Protein AF-A0A915V2F9-F1 (afdb_monomer_lite)

Secondary structure (DSSP, 8-state):
---SSBHHHHHHHHHHHHHHHHHS--HHHHHHHHHHHHHHHH--EEETTEEEEEE--SBTTBTT-EESTT--HHHHHHHHHHHHT-HHHHHHHHHHIIIIIHHHHHH---SEESSSEE-S-EEHHHHHHHHHHHHHHHHHH--HHHHHHHHHHHGGGGT-STT---SEETTTTEE--EE-TTS-EE----HHHHHHHHHHHHHHTT-HHHHGGGG-EES----S-EEEEGGG-EEEES-PEEEE-SB-SS-BPGGGEEEEE-TT-EEEEEEEESSSEEEEEEEEEEEPPPPPP---EEEEEP-S---SS---SHHHHHSPPEEE-SGGGEEE-GGG---TTTEEEEEEEEE-SSEEEEEEEEEE--TTTTS-B-TTSTTPEEEEEETT-SSS--SEEEEEEEETTEEEEEETTTTEEPTT-EEEEEEETTEEEEEEEEEGGGGT--S--TT-EEEEEEEE--SSS-EEESSSS-TTSGGGSEEEEE-SSTT-S-----PPPPSS--TTSSEEEEEETTTEEEEEE-TT-SSS-EEEEEES-SS-EEE-SEEEEEEEEE--S-TT--EEEEEEEEEESEEEEEEE-GGG-EEEEEEETTTTEEEEE-

Sequence (606 aa):
MATRGAADRTSIAVLALAEYQQAEPNEATAMLLTTLADGIAAFQLGGPGDYPFAMHPDTINAPGFWHAWGSHQSQALALAGRVMQRQDWIDSAAREARTFFAWQLAAGLIKEIGVMPIREGQIAYGVNTLVQAFINLYHATSDPAYARMGGLAASWFFGNNFAQTPMYDPQTGRGYDGIDAALRVNLNAGAESTIEALMALQAVTPIPEAARYLNYKATSHTTGWQIIEAESGQEIAGKPIYGRRGWTGEANLSNGRYYELRNGDAIEITFDAPADGEYWLYASHMRRAPLKPEMYIEATPAQGVIVDAQFGEPAWSSAPRVSANRPDQILCGVQFWRGPDKDSFDVRAMWDADKLYLAIEVRDSLPGLEGSVGPSGEDAVWIYLDGRGDGNRLSAKFTLGHTDKGAIAWDWRTGFWLPKAEVAWRSIEGGYAYEAAIPWASLGVREVKSGQRMGIEVGRGVGGNSFMDLSGRDPDSASNLVPLILADYPGQVKSPRAKPLPAATTPNAVAFSVVINNTSVFTVLQAVSPDRDYLWLDRVNSEPLKLKKGQNTLRVSYAGSDPDRAALVDAFLLSPVVVTREFMGPNNERLTLRYDMRAGDLAWDE

pLDDT: mean 90.88, std 10.6, range [26.58, 98.88]

Structure (mmCIF, N/CA/C/O backbone):
data_AF-A0A915V2F9-F1
#
_entry.id   AF-A0A915V2F9-F1
#
loop_
_atom_site.group_PDB
_atom_site.id
_atom_site.type_symbol
_atom_site.label_atom_id
_atom_site.label_alt_id
_atom_site.label_comp_id
_atom_site.label_asym_id
_atom_site.label_entity_id
_atom_site.label_seq_id
_atom_site.pdbx_PDB_ins_code
_atom_site.Cartn_x
_atom_site.Cartn_y
_atom_site.Cartn_z
_atom_site.occupancy
_atom_site.B_iso_or_equiv
_atom_site.auth_seq_id
_atom_site.auth_comp_id
_atom_site.auth_asym_id
_atom_site.auth_atom_id
_atom_site.pdbx_PDB_model_num
ATOM 1 N N . MET A 1 1 ? 22.834 -3.902 2.652 1.00 26.58 1 MET A N 1
ATOM 2 C CA . MET A 1 1 ? 21.487 -4.483 2.467 1.00 26.58 1 MET A CA 1
ATOM 3 C C . MET A 1 1 ? 20.496 -3.333 2.473 1.00 26.58 1 MET A C 1
ATOM 5 O O . MET A 1 1 ? 20.057 -2.939 3.540 1.00 26.58 1 MET A O 1
ATOM 9 N N . ALA A 1 2 ? 20.204 -2.743 1.313 1.00 28.95 2 ALA A N 1
ATOM 10 C CA . ALA A 1 2 ? 19.032 -1.883 1.201 1.00 28.95 2 ALA A CA 1
ATOM 11 C C . ALA A 1 2 ? 17.813 -2.807 1.298 1.00 28.95 2 ALA A C 1
ATOM 13 O O . ALA A 1 2 ? 17.692 -3.768 0.531 1.00 28.95 2 ALA A O 1
ATOM 14 N N . THR A 1 3 ? 16.989 -2.600 2.319 1.00 37.91 3 THR A N 1
ATOM 15 C CA . THR A 1 3 ? 15.667 -3.213 2.443 1.00 37.91 3 THR A CA 1
ATOM 16 C C . THR A 1 3 ? 14.944 -2.973 1.118 1.00 37.91 3 THR A C 1
ATOM 18 O O . THR A 1 3 ? 14.935 -1.856 0.611 1.00 37.91 3 THR A O 1
ATOM 21 N N . ARG A 1 4 ? 14.442 -4.033 0.474 1.00 52.19 4 ARG A N 1
ATOM 22 C CA . ARG A 1 4 ? 13.814 -3.983 -0.860 1.00 52.19 4 ARG A CA 1
ATOM 23 C C . ARG A 1 4 ? 12.474 -3.235 -0.797 1.00 52.19 4 ARG A C 1
ATOM 25 O O . ARG A 1 4 ? 11.431 -3.866 -0.905 1.00 52.19 4 ARG A O 1
ATOM 32 N N . GLY A 1 5 ? 12.510 -1.931 -0.527 1.00 64.69 5 GLY A N 1
ATOM 33 C CA . GLY A 1 5 ? 11.326 -1.105 -0.334 1.00 64.69 5 GLY A CA 1
ATOM 34 C C . GLY A 1 5 ? 10.394 -1.625 0.758 1.00 64.69 5 GLY A C 1
ATOM 35 O O . GLY A 1 5 ? 9.189 -1.620 0.553 1.00 64.69 5 GLY A O 1
ATOM 36 N N . ALA A 1 6 ? 10.952 -2.145 1.854 1.00 84.81 6 ALA A N 1
ATOM 37 C CA . ALA A 1 6 ? 10.225 -2.767 2.963 1.00 84.81 6 ALA A CA 1
ATOM 38 C C . ALA A 1 6 ? 10.373 -1.877 4.209 1.00 84.81 6 ALA A C 1
ATOM 40 O O . ALA A 1 6 ? 11.414 -1.902 4.880 1.00 84.81 6 ALA A O 1
ATOM 41 N N . ALA A 1 7 ? 9.395 -1.001 4.437 1.00 91.69 7 ALA A N 1
ATOM 42 C CA . ALA A 1 7 ? 9.398 -0.011 5.511 1.00 91.69 7 ALA A CA 1
ATOM 43 C C . ALA A 1 7 ? 9.245 -0.670 6.890 1.00 91.69 7 ALA A C 1
ATOM 45 O O . ALA A 1 7 ? 9.924 -0.260 7.830 1.00 91.69 7 ALA A O 1
ATOM 46 N N . ASP A 1 8 ? 8.467 -1.749 6.974 1.00 91.69 8 ASP A N 1
ATOM 47 C CA . ASP A 1 8 ? 8.327 -2.630 8.139 1.00 91.69 8 ASP A CA 1
ATOM 48 C C . ASP A 1 8 ? 9.703 -3.093 8.662 1.00 91.69 8 ASP A C 1
ATOM 50 O O . ASP A 1 8 ? 10.082 -2.840 9.804 1.00 91.69 8 ASP A O 1
ATOM 54 N N . ARG A 1 9 ? 10.552 -3.650 7.793 1.00 92.00 9 ARG A N 1
ATOM 55 C CA . ARG A 1 9 ? 11.906 -4.110 8.147 1.00 92.00 9 ARG A CA 1
ATOM 56 C C . ARG A 1 9 ? 12.856 -2.957 8.423 1.00 92.00 9 ARG A C 1
ATOM 58 O O . ARG A 1 9 ? 13.747 -3.071 9.263 1.00 92.00 9 ARG A O 1
ATOM 65 N N . THR A 1 10 ? 12.691 -1.859 7.690 1.00 94.62 10 THR A N 1
ATOM 66 C CA . THR A 1 10 ? 13.501 -0.651 7.879 1.00 94.62 10 THR A CA 1
ATOM 67 C C . THR A 1 10 ? 13.243 -0.045 9.256 1.00 94.62 10 THR A C 1
ATOM 69 O O . THR A 1 10 ? 14.186 0.390 9.912 1.00 94.62 10 THR A O 1
ATOM 72 N N . SER A 1 11 ? 12.001 -0.103 9.742 1.00 96.62 11 SER A N 1
ATOM 73 C CA . SER A 1 11 ? 11.625 0.393 11.066 1.00 96.62 11 SER A CA 1
ATOM 74 C C . SER A 1 11 ? 12.353 -0.340 12.200 1.00 96.62 11 SER A C 1
ATOM 76 O O . SER A 1 11 ? 12.804 0.303 13.144 1.00 96.62 11 SER A O 1
ATOM 78 N N . ILE A 1 12 ? 12.597 -1.650 12.069 1.00 96.12 12 ILE A N 1
ATOM 79 C CA . ILE A 1 12 ? 13.400 -2.416 13.038 1.00 96.12 12 ILE A CA 1
ATOM 80 C C . ILE A 1 12 ? 14.852 -1.922 13.070 1.00 96.12 12 ILE A C 1
ATOM 82 O O . ILE A 1 12 ? 15.434 -1.774 14.144 1.00 96.12 12 ILE A O 1
ATOM 86 N N . ALA A 1 13 ? 15.441 -1.626 11.905 1.00 96.88 13 ALA A N 1
ATOM 87 C CA . ALA A 1 13 ? 16.785 -1.053 11.844 1.00 96.88 13 ALA A CA 1
ATOM 88 C C . ALA A 1 13 ? 16.832 0.342 12.488 1.00 96.88 13 ALA A C 1
ATOM 90 O O . ALA A 1 13 ? 17.762 0.631 13.236 1.00 96.88 13 ALA A O 1
ATOM 91 N N . VAL A 1 14 ? 15.817 1.179 12.250 1.00 98.50 14 VAL A N 1
ATOM 92 C CA . VAL A 1 14 ? 15.677 2.502 12.882 1.00 98.50 14 VAL A CA 1
ATOM 93 C C . VAL A 1 14 ? 15.558 2.380 14.402 1.00 98.50 14 VAL A C 1
ATOM 95 O O . VAL A 1 14 ? 16.251 3.109 15.103 1.00 98.50 14 VAL A O 1
ATOM 98 N N . LEU A 1 15 ? 14.767 1.434 14.922 1.00 98.44 15 LEU A N 1
ATOM 99 C CA . LEU A 1 15 ? 14.681 1.168 16.365 1.00 98.44 15 LEU A CA 1
ATOM 100 C C . LEU A 1 15 ? 16.049 0.807 16.954 1.00 98.44 15 LEU A C 1
ATOM 102 O O . LEU A 1 15 ? 16.486 1.428 17.919 1.00 98.44 15 LEU A O 1
ATOM 106 N N . ALA A 1 16 ? 16.758 -0.148 16.344 1.00 98.25 16 ALA A N 1
ATOM 107 C CA . ALA A 1 16 ? 18.073 -0.576 16.821 1.00 98.25 16 ALA A CA 1
ATOM 108 C C . ALA A 1 16 ? 19.111 0.559 16.778 1.00 98.25 16 ALA A C 1
ATOM 110 O O . ALA A 1 16 ? 19.884 0.734 17.720 1.00 98.25 16 ALA A O 1
ATOM 111 N N . LEU A 1 17 ? 19.118 1.348 15.699 1.00 98.62 17 LEU A N 1
ATOM 112 C CA . LEU A 1 17 ? 20.004 2.502 15.554 1.00 98.62 17 LEU A CA 1
ATOM 113 C C . LEU A 1 17 ? 19.657 3.616 16.547 1.00 98.62 17 LEU A C 1
ATOM 115 O O . LEU A 1 17 ? 20.573 4.249 17.059 1.00 98.62 17 LEU A O 1
ATOM 119 N N . ALA A 1 18 ? 18.375 3.853 16.841 1.00 98.69 18 ALA A N 1
ATOM 120 C CA . ALA A 1 18 ? 17.951 4.848 17.823 1.00 98.69 18 ALA A CA 1
ATOM 121 C C . ALA A 1 18 ? 18.382 4.463 19.246 1.00 98.69 18 ALA A C 1
ATOM 123 O O . ALA A 1 18 ? 18.944 5.299 19.951 1.00 98.69 18 ALA A O 1
ATOM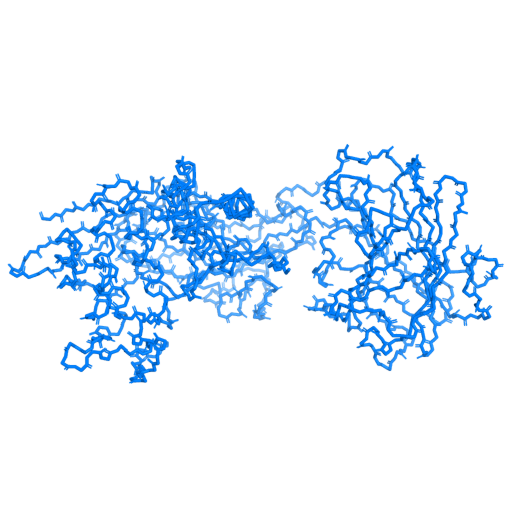 124 N N . GLU A 1 19 ? 18.200 3.200 19.642 1.00 98.25 19 GLU A N 1
ATOM 125 C CA . GLU A 1 19 ? 18.686 2.685 20.931 1.00 98.25 19 GLU A CA 1
ATOM 126 C C . GLU A 1 19 ? 20.217 2.780 21.031 1.00 98.25 19 GLU A C 1
ATOM 128 O O . GLU A 1 19 ? 20.755 3.279 22.023 1.00 98.25 19 GLU A O 1
ATOM 133 N N . TYR A 1 20 ? 20.940 2.376 19.977 1.00 98.44 20 TYR A N 1
ATOM 134 C CA . TYR A 1 20 ? 22.401 2.479 19.953 1.00 98.44 20 TYR A CA 1
ATOM 135 C C . TYR A 1 20 ? 22.873 3.935 20.011 1.00 98.44 20 TYR A C 1
ATOM 137 O O . TYR A 1 20 ? 23.752 4.262 20.801 1.00 98.44 20 TYR A O 1
ATOM 145 N N . GLN A 1 21 ? 22.253 4.829 19.241 1.00 98.56 21 GLN A N 1
ATOM 146 C CA . GLN A 1 21 ? 22.570 6.255 19.244 1.00 98.56 21 GLN A CA 1
ATOM 147 C C . GLN A 1 21 ? 22.300 6.906 20.604 1.00 98.56 21 GLN A C 1
ATOM 149 O O . GLN A 1 21 ? 23.026 7.818 20.993 1.00 98.56 21 GLN A O 1
ATOM 154 N N . GLN A 1 22 ? 21.274 6.455 21.330 1.00 98.06 22 GLN A N 1
ATOM 155 C CA . GLN A 1 22 ? 20.979 6.941 22.675 1.00 98.06 22 GLN A CA 1
ATOM 156 C C . GLN A 1 22 ? 22.041 6.500 23.695 1.00 98.06 22 GLN A C 1
ATOM 158 O O . GLN A 1 22 ? 22.379 7.274 24.591 1.00 98.06 22 GLN A O 1
ATOM 163 N N . ALA A 1 23 ? 22.564 5.278 23.565 1.00 98.31 23 ALA A N 1
ATOM 164 C CA . ALA A 1 23 ? 23.576 4.728 24.467 1.00 98.31 23 ALA A CA 1
ATOM 165 C C . ALA A 1 23 ? 25.007 5.200 24.138 1.00 98.31 23 ALA A C 1
ATOM 167 O O . ALA A 1 23 ? 25.766 5.547 25.043 1.00 98.31 23 ALA A O 1
ATOM 168 N N . GLU A 1 24 ? 25.371 5.230 22.853 1.00 97.88 24 GLU A N 1
ATOM 169 C CA . GLU A 1 24 ? 26.709 5.551 22.339 1.00 97.88 24 GLU A CA 1
ATOM 170 C C . GLU A 1 24 ? 26.632 6.514 21.131 1.00 97.88 24 GLU A C 1
ATOM 172 O O . GLU A 1 24 ? 26.805 6.102 19.976 1.00 97.88 24 GLU A O 1
ATOM 177 N N . PRO A 1 25 ? 26.393 7.821 21.359 1.00 97.69 25 PRO A N 1
ATOM 178 C CA . PRO A 1 25 ? 26.205 8.786 20.277 1.00 97.69 25 PRO A CA 1
ATOM 179 C C . PRO A 1 25 ? 27.409 8.879 19.329 1.00 97.69 25 PRO A C 1
ATOM 181 O O . PRO A 1 25 ? 28.526 9.176 19.757 1.00 97.69 25 PRO A O 1
ATOM 184 N N . ASN A 1 26 ? 27.186 8.690 18.024 1.00 97.75 26 ASN A N 1
ATOM 185 C CA . ASN A 1 26 ? 28.230 8.840 17.006 1.00 97.75 26 ASN A CA 1
ATOM 186 C C . ASN A 1 26 ? 27.673 9.300 15.646 1.00 97.75 26 ASN A C 1
ATOM 188 O O . ASN A 1 26 ? 26.510 9.078 15.318 1.00 97.75 26 ASN A O 1
ATOM 192 N N . GLU A 1 27 ? 28.520 9.944 14.838 1.00 97.94 27 GLU A N 1
ATOM 193 C CA . GLU A 1 27 ? 28.111 10.563 13.567 1.00 97.94 27 GLU A CA 1
ATOM 194 C C . GLU A 1 27 ? 27.639 9.537 12.525 1.00 97.94 27 GLU A C 1
ATOM 196 O O . GLU A 1 27 ? 26.649 9.765 11.831 1.00 97.94 27 GLU A O 1
ATOM 201 N N . ALA A 1 28 ? 28.298 8.378 12.445 1.00 96.94 28 ALA A N 1
ATOM 202 C CA . ALA A 1 28 ? 27.947 7.338 11.480 1.00 96.94 28 ALA A CA 1
ATOM 203 C C . ALA A 1 28 ? 26.549 6.751 11.746 1.00 96.94 28 ALA A C 1
ATOM 205 O O . ALA A 1 28 ? 25.749 6.596 10.823 1.00 96.94 28 ALA A O 1
ATOM 206 N N . THR A 1 29 ? 26.232 6.470 13.012 1.00 97.94 29 THR A N 1
ATOM 207 C CA . THR A 1 29 ? 24.912 5.976 13.431 1.00 97.94 29 THR A CA 1
ATOM 208 C C . THR A 1 29 ? 23.848 7.046 13.219 1.00 97.94 29 THR A C 1
ATOM 210 O O . THR A 1 29 ? 22.811 6.747 12.633 1.00 97.94 29 THR A O 1
ATOM 213 N N . ALA A 1 30 ? 24.119 8.300 13.599 1.00 98.25 30 ALA A N 1
ATOM 214 C CA . ALA A 1 30 ? 23.215 9.424 13.361 1.00 98.25 30 ALA A CA 1
ATOM 215 C C . ALA A 1 30 ? 22.875 9.607 11.871 1.00 98.25 30 ALA A C 1
ATOM 217 O O . ALA A 1 30 ? 21.712 9.826 11.528 1.00 98.25 30 ALA A O 1
ATOM 218 N N . MET A 1 31 ? 23.861 9.476 10.978 1.00 97.69 31 MET A N 1
ATOM 219 C CA . MET A 1 31 ? 23.669 9.581 9.529 1.00 97.69 31 MET A CA 1
ATOM 220 C C . MET A 1 31 ? 22.795 8.445 8.979 1.00 97.69 31 MET A C 1
ATOM 222 O O . MET A 1 31 ? 21.852 8.697 8.223 1.00 97.69 31 MET A O 1
ATOM 226 N N . LEU A 1 32 ? 23.075 7.198 9.377 1.00 97.38 32 LEU A N 1
ATOM 227 C CA . LEU A 1 32 ? 22.278 6.036 8.971 1.00 97.38 32 LEU A CA 1
ATOM 228 C C . LEU A 1 32 ? 20.845 6.124 9.505 1.00 97.38 32 LEU A C 1
ATOM 230 O O . LEU A 1 32 ? 19.899 5.930 8.745 1.00 97.38 32 LEU A O 1
ATOM 234 N N . LEU A 1 33 ? 20.689 6.466 10.786 1.00 98.25 33 LEU A N 1
ATOM 235 C CA . LEU A 1 33 ? 19.392 6.656 11.430 1.00 98.25 33 LEU A CA 1
ATOM 236 C C . LEU A 1 33 ? 18.572 7.724 10.705 1.00 98.25 33 LEU A C 1
ATOM 238 O O . LEU A 1 33 ? 17.420 7.473 10.369 1.00 98.25 33 LEU A O 1
ATOM 242 N N . THR A 1 34 ? 19.188 8.869 10.402 1.00 98.38 34 THR A N 1
ATOM 243 C CA . THR A 1 34 ? 18.542 9.967 9.668 1.00 98.38 34 THR A CA 1
ATOM 244 C C . THR A 1 34 ? 18.075 9.522 8.291 1.00 98.38 34 THR A C 1
ATOM 246 O O . THR A 1 34 ? 16.912 9.705 7.958 1.00 98.38 34 THR A O 1
ATOM 249 N N . THR A 1 35 ? 18.942 8.856 7.526 1.00 96.38 35 THR A N 1
ATOM 250 C CA . THR A 1 35 ? 18.615 8.397 6.167 1.00 96.38 35 THR A CA 1
ATOM 251 C C . THR A 1 35 ? 17.418 7.444 6.158 1.00 96.38 35 THR A C 1
ATOM 253 O O . THR A 1 35 ? 16.520 7.571 5.327 1.00 96.38 35 THR A O 1
ATOM 256 N N . LEU A 1 36 ? 17.396 6.479 7.081 1.00 96.81 36 LEU A N 1
ATOM 257 C CA . LEU A 1 36 ? 16.328 5.484 7.141 1.00 96.81 36 LEU A CA 1
ATOM 258 C C . LEU A 1 36 ? 15.024 6.071 7.700 1.00 96.81 36 LEU A C 1
ATOM 260 O O . LEU A 1 36 ? 13.960 5.787 7.156 1.00 96.81 36 LEU A O 1
ATOM 264 N N . ALA A 1 37 ? 15.095 6.899 8.746 1.00 98.12 37 ALA A N 1
ATOM 265 C CA . ALA A 1 37 ? 13.921 7.530 9.344 1.00 98.12 37 ALA A CA 1
ATOM 266 C C . ALA A 1 37 ? 13.275 8.561 8.404 1.00 98.12 37 ALA A C 1
ATOM 268 O O . ALA A 1 37 ? 12.055 8.546 8.259 1.00 98.12 37 ALA A O 1
ATOM 269 N N . ASP A 1 38 ? 14.067 9.375 7.693 1.00 97.12 38 ASP A N 1
ATOM 270 C CA . ASP A 1 38 ? 13.552 10.284 6.660 1.00 97.12 38 ASP A CA 1
ATOM 271 C C . ASP A 1 38 ? 12.856 9.498 5.535 1.00 97.12 38 ASP A C 1
ATOM 273 O O . ASP A 1 38 ? 11.799 9.907 5.059 1.00 97.12 38 ASP A O 1
ATOM 277 N N . GLY A 1 39 ? 13.392 8.332 5.150 1.00 93.50 39 GLY A N 1
ATOM 278 C CA . GLY A 1 39 ? 12.759 7.445 4.172 1.00 93.50 39 GLY A CA 1
ATOM 279 C C . GLY A 1 39 ? 11.398 6.903 4.623 1.00 93.50 39 GLY A C 1
ATOM 280 O O . GLY A 1 39 ? 10.461 6.883 3.828 1.00 93.50 39 GLY A O 1
ATOM 281 N N . ILE A 1 40 ? 11.266 6.497 5.894 1.00 96.12 40 ILE A N 1
ATOM 282 C CA . ILE A 1 40 ? 9.980 6.049 6.457 1.00 96.12 40 ILE A CA 1
ATOM 283 C C . ILE A 1 40 ? 8.998 7.224 6.542 1.00 96.12 40 ILE A C 1
ATOM 285 O O . ILE A 1 40 ? 7.872 7.097 6.074 1.00 96.12 40 ILE A O 1
ATOM 289 N N . ALA A 1 41 ? 9.419 8.367 7.093 1.00 96.50 41 ALA A N 1
ATOM 290 C CA . ALA A 1 41 ? 8.558 9.540 7.262 1.00 96.50 41 ALA A CA 1
ATOM 291 C C . ALA A 1 41 ? 8.074 10.115 5.919 1.00 96.50 41 ALA A C 1
ATOM 293 O O . ALA A 1 41 ? 6.940 10.573 5.804 1.00 96.50 41 ALA A O 1
ATOM 294 N N . ALA A 1 42 ? 8.909 10.060 4.876 1.00 91.94 42 ALA A N 1
ATOM 295 C CA . ALA A 1 42 ? 8.522 10.474 3.530 1.00 91.94 42 ALA A CA 1
ATOM 296 C C . ALA A 1 42 ? 7.503 9.522 2.876 1.00 91.94 42 ALA A C 1
ATOM 298 O O . ALA A 1 42 ? 6.793 9.930 1.956 1.00 91.94 42 ALA A O 1
ATOM 299 N N . PHE A 1 43 ? 7.412 8.269 3.337 1.00 91.38 43 PHE A N 1
ATOM 300 C CA . PHE A 1 43 ? 6.476 7.267 2.831 1.00 91.38 43 PHE A CA 1
ATOM 301 C C . PHE A 1 43 ? 5.242 7.140 3.736 1.00 91.38 43 PHE A C 1
ATOM 303 O O . PHE A 1 43 ? 4.942 6.083 4.286 1.00 91.38 43 PHE A O 1
ATOM 310 N N . GLN A 1 44 ? 4.513 8.249 3.867 1.00 93.69 44 GLN A N 1
ATOM 311 C CA . GLN A 1 44 ? 3.219 8.334 4.541 1.00 93.69 44 GLN A CA 1
ATOM 312 C C . GLN A 1 44 ? 2.172 8.861 3.556 1.00 93.69 44 GLN A C 1
ATOM 314 O O . GLN A 1 44 ? 2.382 9.892 2.913 1.00 93.69 44 GLN A O 1
ATOM 319 N N . LEU A 1 45 ? 1.043 8.166 3.422 1.00 92.44 45 LEU A N 1
ATOM 320 C CA . LEU A 1 45 ? 0.055 8.450 2.378 1.00 92.44 45 LEU A CA 1
ATOM 321 C C . LEU A 1 45 ? -1.351 8.672 2.950 1.00 92.44 45 LEU A C 1
ATOM 323 O O . LEU A 1 45 ? -1.747 8.079 3.950 1.00 92.44 45 LEU A O 1
ATOM 327 N N . GLY A 1 46 ? -2.143 9.494 2.261 1.00 93.81 46 GLY A N 1
ATOM 328 C CA . GLY A 1 46 ? -3.536 9.763 2.622 1.00 93.81 46 GLY A CA 1
ATOM 329 C C . GLY A 1 46 ? -3.693 10.719 3.807 1.00 93.81 46 GLY A C 1
ATOM 330 O O . GLY A 1 46 ? -2.784 11.466 4.167 1.00 93.81 46 GLY A O 1
ATOM 331 N N . GLY A 1 47 ? -4.882 10.706 4.401 1.00 93.62 47 GLY A N 1
ATOM 332 C CA . GLY A 1 47 ? -5.282 11.596 5.488 1.00 93.62 47 GLY A CA 1
ATOM 333 C C . GLY A 1 47 ? -6.583 11.131 6.144 1.00 93.62 47 GLY A C 1
ATOM 334 O O . GLY A 1 47 ? -7.112 10.080 5.781 1.00 93.62 47 GLY A O 1
ATOM 335 N N . PRO A 1 48 ? -7.132 11.884 7.107 1.00 91.75 48 PRO A N 1
ATOM 336 C CA . PRO A 1 48 ? -8.429 11.566 7.692 1.00 91.75 48 PRO A CA 1
ATOM 337 C C . PRO A 1 48 ? -9.516 11.346 6.633 1.00 91.75 48 PRO A C 1
ATOM 339 O O . PRO A 1 48 ? -9.823 12.235 5.842 1.00 91.75 48 PRO A O 1
ATOM 342 N N . GLY A 1 49 ? -10.068 10.131 6.584 1.00 90.81 49 GLY A N 1
ATOM 343 C CA . GLY A 1 49 ? -11.121 9.773 5.629 1.00 90.81 49 GLY A CA 1
ATOM 344 C C . GLY A 1 49 ? -10.670 9.696 4.167 1.00 90.81 49 GLY A C 1
ATOM 345 O O . GLY A 1 49 ? -11.513 9.494 3.294 1.00 90.81 49 GLY A O 1
ATOM 346 N N . ASP A 1 50 ? -9.370 9.826 3.902 1.00 93.06 50 ASP A N 1
ATOM 347 C CA . ASP A 1 50 ? -8.757 9.715 2.584 1.00 93.06 50 ASP A CA 1
ATOM 348 C C . ASP A 1 50 ? -7.742 8.566 2.624 1.00 93.06 50 ASP A C 1
ATOM 350 O O . ASP A 1 50 ? -6.669 8.667 3.225 1.00 93.06 50 ASP A O 1
ATOM 354 N N . TYR A 1 51 ? -8.098 7.441 2.009 1.00 94.75 51 TYR A N 1
ATOM 355 C CA . TYR A 1 51 ? -7.257 6.248 1.961 1.00 94.75 51 TYR A CA 1
ATOM 356 C C . TYR A 1 51 ? -5.863 6.564 1.368 1.00 94.75 51 TYR A C 1
ATOM 358 O O . TYR A 1 51 ? -5.784 7.282 0.366 1.00 94.75 51 TYR A O 1
ATOM 366 N N . PRO A 1 52 ? -4.759 6.048 1.949 1.00 94.62 52 PRO A N 1
ATOM 367 C CA . PRO A 1 52 ? -4.674 5.034 3.010 1.00 94.62 52 PRO A CA 1
ATOM 368 C C . PRO A 1 52 ? -4.646 5.580 4.452 1.00 94.62 52 PRO A C 1
ATOM 370 O O . PRO A 1 52 ? -3.989 5.024 5.319 1.00 94.62 52 PRO A O 1
ATOM 373 N N . PHE A 1 53 ? -5.399 6.639 4.756 1.00 94.31 53 PHE A N 1
ATOM 374 C CA . PHE A 1 53 ? -5.706 7.060 6.131 1.00 94.31 53 PHE A CA 1
ATOM 375 C C . PHE A 1 53 ? -4.506 7.544 6.968 1.00 94.31 53 PHE A C 1
ATOM 377 O O . PHE A 1 53 ? -4.481 7.360 8.184 1.00 94.31 53 PHE A O 1
ATOM 384 N N . ALA A 1 54 ? -3.532 8.202 6.328 1.00 95.44 54 ALA A N 1
ATOM 385 C CA . ALA A 1 54 ? -2.272 8.670 6.926 1.00 95.44 54 ALA A CA 1
ATOM 386 C C . ALA A 1 54 ? -1.343 7.552 7.432 1.00 95.44 54 ALA A C 1
ATOM 388 O O . ALA A 1 54 ? -0.475 7.783 8.277 1.00 95.44 54 ALA A O 1
ATOM 389 N N . MET A 1 55 ? -1.534 6.343 6.921 1.00 94.69 55 MET A N 1
ATOM 390 C CA . MET A 1 55 ? -0.727 5.172 7.229 1.00 94.69 55 MET A CA 1
ATOM 391 C C . MET A 1 55 ? 0.669 5.265 6.606 1.00 94.69 55 MET A C 1
ATOM 393 O O . MET A 1 55 ? 0.840 5.864 5.537 1.00 94.69 55 MET A O 1
ATOM 397 N N . HIS A 1 56 ? 1.650 4.641 7.256 1.00 96.19 56 HIS A N 1
ATOM 398 C CA . HIS A 1 56 ? 2.942 4.313 6.660 1.00 96.19 56 HIS A CA 1
ATOM 399 C C . HIS A 1 56 ? 2.833 2.912 6.040 1.00 96.19 56 HIS A C 1
ATOM 401 O O . HIS A 1 56 ? 2.782 1.931 6.786 1.00 96.19 56 HIS A O 1
ATOM 407 N N . PRO A 1 57 ? 2.774 2.772 4.703 1.00 93.81 57 PRO A N 1
ATOM 408 C CA . PRO A 1 57 ? 2.641 1.457 4.089 1.00 93.81 57 PRO A CA 1
ATOM 409 C C . PRO A 1 57 ? 3.885 0.602 4.350 1.00 93.81 57 PRO A C 1
ATOM 411 O O . PRO A 1 57 ? 5.006 1.109 4.445 1.00 93.81 57 PRO A O 1
ATOM 414 N N . ASP A 1 58 ? 3.708 -0.714 4.435 1.00 92.38 58 ASP A N 1
ATOM 415 C CA . ASP A 1 58 ? 4.811 -1.633 4.743 1.00 92.38 58 ASP A CA 1
ATOM 416 C C . ASP A 1 58 ? 5.764 -1.816 3.573 1.00 92.38 58 ASP A C 1
ATOM 418 O O . ASP A 1 58 ? 6.943 -2.121 3.766 1.00 92.38 58 ASP A O 1
ATOM 422 N N . THR A 1 59 ? 5.284 -1.606 2.347 1.00 85.56 59 THR A N 1
ATOM 423 C CA . THR A 1 59 ? 6.119 -1.769 1.167 1.00 85.56 59 THR A CA 1
ATOM 424 C C . THR A 1 59 ? 5.788 -0.810 0.031 1.00 85.56 59 THR A C 1
ATOM 426 O O . THR A 1 59 ? 4.634 -0.479 -0.228 1.00 85.56 59 THR A O 1
ATOM 429 N N . ILE A 1 60 ? 6.828 -0.366 -0.678 1.00 80.12 60 ILE A N 1
ATOM 430 C CA . ILE A 1 60 ? 6.719 0.635 -1.750 1.00 80.12 60 ILE A CA 1
ATOM 431 C C . ILE A 1 60 ? 5.955 0.128 -2.973 1.00 80.12 60 ILE A C 1
ATOM 433 O O . ILE A 1 60 ? 5.407 0.929 -3.724 1.00 80.12 60 ILE A O 1
ATOM 437 N N . ASN A 1 61 ? 5.932 -1.188 -3.204 1.00 73.88 61 ASN A N 1
ATOM 438 C CA . ASN A 1 61 ? 5.244 -1.756 -4.360 1.00 73.88 61 ASN A CA 1
ATOM 439 C C . ASN A 1 61 ? 3.741 -1.932 -4.117 1.00 73.88 61 ASN A C 1
ATOM 441 O O . ASN A 1 61 ? 3.029 -2.169 -5.085 1.00 73.88 61 ASN A O 1
ATOM 445 N N . ALA A 1 62 ? 3.278 -1.784 -2.873 1.00 81.44 62 ALA A N 1
ATOM 446 C CA . ALA A 1 62 ? 1.879 -1.833 -2.479 1.00 81.44 62 ALA A CA 1
ATOM 447 C C . ALA A 1 62 ? 1.562 -0.637 -1.556 1.00 81.44 62 ALA A C 1
ATOM 449 O O . ALA A 1 62 ? 1.459 -0.801 -0.341 1.00 81.44 62 ALA A O 1
ATOM 450 N N . PRO A 1 63 ? 1.397 0.581 -2.108 1.00 82.00 63 PRO A N 1
ATOM 451 C CA . PRO A 1 63 ? 1.234 1.819 -1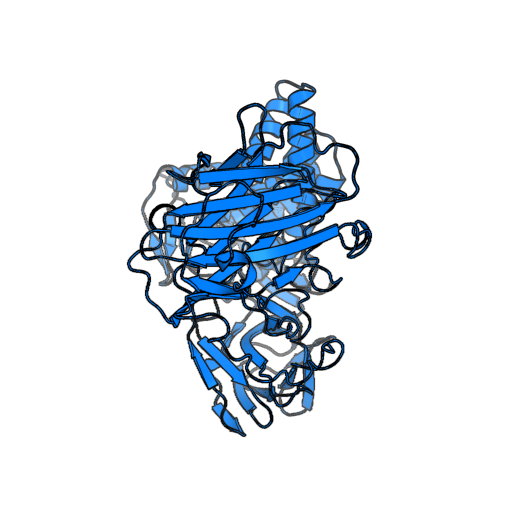.327 1.00 82.00 63 PRO A CA 1
ATOM 452 C C . PRO A 1 63 ? -0.025 1.861 -0.446 1.00 82.00 63 PRO A C 1
ATOM 454 O O . PRO A 1 63 ? -0.189 2.764 0.368 1.00 82.00 63 PRO A O 1
ATOM 457 N N . GLY A 1 64 ? -0.923 0.896 -0.618 1.00 87.62 64 GLY A N 1
ATOM 458 C CA . GLY A 1 64 ? -2.117 0.701 0.187 1.00 87.62 64 GLY A CA 1
ATOM 459 C C . GLY A 1 64 ? -1.998 -0.342 1.302 1.00 87.62 64 GLY A C 1
ATOM 460 O O . GLY A 1 64 ? -2.947 -0.518 2.065 1.00 87.62 64 GLY A O 1
ATOM 461 N N . PHE A 1 65 ? -0.869 -1.054 1.367 1.00 92.31 65 PHE A N 1
ATOM 462 C CA . PHE A 1 65 ? -0.713 -2.248 2.186 1.00 92.31 65 PHE A CA 1
ATOM 463 C C . PHE A 1 65 ? -0.076 -1.955 3.543 1.00 92.31 65 PHE A C 1
ATOM 465 O O . PHE A 1 65 ? 1.005 -1.371 3.629 1.00 92.31 65 PHE A O 1
ATOM 472 N N . TRP A 1 66 ? -0.743 -2.421 4.591 1.00 94.69 66 TRP A N 1
ATOM 473 C CA . TRP A 1 66 ? -0.257 -2.459 5.963 1.00 94.69 66 TRP A CA 1
ATOM 474 C C . TRP A 1 66 ? -0.732 -3.728 6.646 1.00 94.69 66 TRP A C 1
ATOM 476 O O . TRP A 1 66 ? -1.858 -4.185 6.426 1.00 94.69 66 TRP A O 1
ATOM 486 N N . HIS A 1 67 ? 0.084 -4.249 7.541 1.00 94.62 67 HIS A N 1
ATOM 487 C CA . HIS A 1 67 ? -0.256 -5.356 8.402 1.00 94.62 67 HIS A CA 1
ATOM 488 C C . HIS A 1 67 ? 0.073 -5.071 9.862 1.00 94.62 67 HIS A C 1
ATOM 490 O O . HIS A 1 67 ? 0.950 -4.294 10.195 1.00 94.62 67 HIS A O 1
ATOM 496 N N . ALA A 1 68 ? -0.596 -5.746 10.784 1.00 94.62 68 ALA A N 1
ATOM 497 C CA . ALA A 1 68 ? -0.306 -5.573 12.196 1.00 94.62 68 ALA A CA 1
ATOM 498 C C . ALA A 1 68 ? 1.037 -6.226 12.574 1.00 94.62 68 ALA A C 1
ATOM 500 O O . ALA A 1 68 ? 1.725 -5.728 13.455 1.00 94.62 68 ALA A O 1
ATOM 501 N N . TRP A 1 69 ? 1.437 -7.325 11.920 1.00 91.88 69 TRP A N 1
ATOM 502 C CA . TRP A 1 69 ? 2.587 -8.150 12.321 1.00 91.88 69 TRP A CA 1
ATOM 503 C C . TRP A 1 69 ? 3.947 -7.528 11.961 1.00 91.88 69 TRP A C 1
ATOM 505 O O . TRP A 1 69 ? 4.612 -7.926 11.010 1.00 91.88 69 TRP A O 1
ATOM 515 N N . GLY A 1 70 ? 4.401 -6.569 12.765 1.00 84.12 70 GLY A N 1
ATOM 516 C CA . GLY A 1 70 ? 5.758 -6.022 12.659 1.00 84.12 70 GLY A CA 1
ATOM 517 C C . GLY A 1 70 ? 5.863 -4.651 12.000 1.00 84.12 70 GLY A C 1
ATOM 518 O O . GLY A 1 70 ? 6.967 -4.227 11.654 1.00 84.12 70 GLY A O 1
ATOM 519 N N . SER A 1 71 ? 4.751 -3.929 11.879 1.00 93.38 71 SER A N 1
ATOM 520 C CA . SER A 1 71 ? 4.725 -2.575 11.312 1.00 93.38 71 SER A CA 1
ATOM 521 C C . SER A 1 71 ? 5.080 -1.512 12.348 1.00 93.38 71 SER A C 1
ATOM 523 O O . SER A 1 71 ? 4.257 -0.711 12.796 1.00 93.38 71 SER A O 1
ATOM 525 N N . HIS A 1 72 ? 6.348 -1.520 12.761 1.00 96.56 72 HIS A N 1
ATOM 526 C CA . HIS A 1 72 ? 6.886 -0.643 13.798 1.00 96.56 72 HIS A CA 1
ATOM 527 C C . HIS A 1 72 ? 7.280 0.762 13.300 1.00 96.56 72 HIS A C 1
ATOM 529 O O . HIS A 1 72 ? 7.963 1.482 14.023 1.00 96.56 72 HIS A O 1
ATOM 535 N N . GLN A 1 73 ? 6.851 1.201 12.113 1.00 97.81 73 GLN A N 1
ATOM 536 C CA . GLN A 1 73 ? 7.189 2.500 11.508 1.00 97.81 73 GLN A CA 1
ATOM 537 C C . GLN A 1 73 ? 6.908 3.668 12.463 1.00 97.81 73 GLN A C 1
ATOM 539 O O . GLN A 1 73 ? 7.821 4.425 12.793 1.00 97.81 73 GLN A O 1
ATOM 544 N N . SER A 1 74 ? 5.679 3.775 12.979 1.00 98.12 74 SER A N 1
ATOM 545 C CA . SER A 1 74 ? 5.312 4.828 13.938 1.00 98.12 74 SER A CA 1
ATOM 546 C C . SER A 1 74 ? 6.064 4.728 15.267 1.00 98.12 74 SER A C 1
ATOM 548 O O . SER A 1 74 ? 6.472 5.748 15.820 1.00 98.12 74 SER A O 1
ATOM 550 N N . GLN A 1 75 ? 6.307 3.515 15.777 1.00 98.56 75 GLN A N 1
ATOM 551 C CA . GLN A 1 75 ? 7.125 3.327 16.980 1.00 98.56 75 GLN A CA 1
ATOM 552 C C . GLN A 1 75 ? 8.561 3.820 16.749 1.00 98.56 75 GLN A C 1
ATOM 554 O O . GLN A 1 75 ? 9.109 4.548 17.576 1.00 98.56 75 GLN A O 1
ATOM 559 N N . ALA A 1 76 ? 9.152 3.430 15.620 1.00 98.69 76 ALA A N 1
ATOM 560 C CA . ALA A 1 76 ? 10.513 3.757 15.235 1.00 98.69 76 ALA A CA 1
ATOM 561 C C . ALA A 1 76 ? 10.697 5.264 15.068 1.00 98.69 76 ALA A C 1
ATOM 563 O O . ALA A 1 76 ? 11.636 5.826 15.625 1.00 98.69 76 ALA A O 1
ATOM 564 N N . LEU A 1 77 ? 9.770 5.926 14.374 1.00 98.88 77 LEU A N 1
ATOM 565 C CA . LEU A 1 77 ? 9.775 7.374 14.187 1.00 98.88 77 LEU A CA 1
ATOM 566 C C . LEU A 1 77 ? 9.590 8.136 15.506 1.00 98.88 77 LEU A C 1
ATOM 568 O O . LEU A 1 77 ? 10.302 9.110 15.743 1.00 98.88 77 LEU A O 1
ATOM 572 N N . ALA A 1 78 ? 8.704 7.682 16.398 1.00 98.88 78 ALA A N 1
ATOM 573 C CA . ALA A 1 78 ? 8.529 8.306 17.709 1.00 98.88 78 ALA A CA 1
ATOM 574 C C . ALA A 1 78 ? 9.793 8.187 18.582 1.00 98.88 78 ALA A C 1
ATOM 576 O O . ALA A 1 78 ? 10.241 9.180 19.165 1.00 98.88 78 ALA A O 1
ATOM 577 N N . LEU A 1 79 ? 10.407 6.997 18.641 1.00 98.88 79 LEU A N 1
ATOM 578 C CA . LEU A 1 79 ? 11.645 6.777 19.392 1.00 98.88 79 LEU A CA 1
ATOM 579 C C . LEU A 1 79 ? 12.815 7.564 18.790 1.00 98.88 79 LEU A C 1
ATOM 581 O O . LEU A 1 79 ? 13.471 8.326 19.503 1.00 98.88 79 LEU A O 1
ATOM 585 N N . ALA A 1 80 ? 13.059 7.412 17.487 1.00 98.81 80 ALA A N 1
ATOM 586 C CA . ALA A 1 80 ? 14.136 8.099 16.783 1.00 98.81 80 ALA A CA 1
ATOM 587 C C . ALA A 1 80 ? 13.969 9.618 16.861 1.00 98.81 80 ALA A C 1
ATOM 589 O O . ALA A 1 80 ? 14.944 10.327 17.101 1.00 98.81 80 ALA A O 1
ATOM 590 N N . GLY A 1 81 ? 12.737 10.118 16.728 1.00 98.81 81 GLY A N 1
ATOM 591 C CA . GLY A 1 81 ? 12.416 11.537 16.830 1.00 98.81 81 GLY A CA 1
ATOM 592 C C . GLY A 1 81 ? 12.759 12.102 18.202 1.00 98.81 81 GLY A C 1
ATOM 593 O O . GLY A 1 81 ? 13.387 13.154 18.298 1.00 98.81 81 GLY A O 1
ATOM 594 N N . ARG A 1 82 ? 12.454 11.361 19.272 1.00 98.69 82 ARG A N 1
ATOM 595 C CA . ARG A 1 82 ? 12.852 11.723 20.639 1.00 98.69 82 ARG A CA 1
ATOM 596 C C . ARG A 1 82 ? 14.375 11.715 20.824 1.00 98.69 82 ARG A C 1
ATOM 598 O O . ARG A 1 82 ? 14.911 12.662 21.393 1.00 98.69 82 ARG A O 1
ATOM 605 N N . VAL A 1 83 ? 15.065 10.671 20.356 1.00 98.69 83 VAL A N 1
ATOM 606 C CA . VAL A 1 83 ? 16.527 10.512 20.512 1.00 98.69 83 VAL A CA 1
ATOM 607 C C . VAL A 1 83 ? 17.300 11.576 19.729 1.00 98.69 83 VAL A C 1
ATOM 609 O O . VAL A 1 83 ? 18.244 12.162 20.250 1.00 98.69 83 VAL A O 1
ATOM 612 N N . MET A 1 84 ? 16.879 11.854 18.495 1.00 98.56 84 MET A N 1
ATOM 613 C CA . MET A 1 84 ? 17.537 12.792 17.578 1.00 98.56 84 MET A CA 1
ATOM 614 C C . MET A 1 84 ? 16.977 14.216 17.651 1.00 98.56 84 MET A C 1
ATOM 616 O O . MET A 1 84 ? 17.428 15.081 16.905 1.00 98.56 84 MET A O 1
ATOM 620 N N . GLN A 1 85 ? 15.993 14.464 18.522 1.00 98.19 85 GLN A N 1
ATOM 621 C CA . GLN A 1 85 ? 15.291 15.747 18.652 1.00 98.19 85 GLN A CA 1
ATOM 622 C C . GLN A 1 85 ? 14.658 16.231 17.329 1.00 98.19 85 GLN A C 1
ATOM 624 O O . GLN A 1 85 ? 14.692 17.415 16.993 1.00 98.19 85 GLN A O 1
ATOM 629 N N . ARG A 1 86 ? 14.069 15.301 16.569 1.00 98.56 86 ARG A N 1
ATOM 630 C CA . ARG A 1 86 ? 13.408 15.534 15.276 1.00 98.56 86 ARG A CA 1
ATOM 631 C C . ARG A 1 86 ? 11.889 15.527 15.437 1.00 98.56 86 ARG A C 1
ATOM 633 O O . ARG A 1 86 ? 11.255 14.473 15.434 1.00 98.56 86 ARG A O 1
ATOM 640 N N . GLN A 1 87 ? 11.312 16.720 15.594 1.00 98.69 87 GLN A N 1
ATOM 641 C CA . GLN A 1 87 ? 9.866 16.893 15.780 1.00 98.69 87 GLN A CA 1
ATOM 642 C C . GLN A 1 87 ? 9.058 16.418 14.568 1.00 98.69 87 GLN A C 1
ATOM 644 O O . GLN A 1 87 ? 7.983 15.861 14.733 1.00 98.69 87 GLN A O 1
ATOM 649 N N . ASP A 1 88 ? 9.590 16.571 13.361 1.00 98.56 88 ASP A N 1
ATOM 650 C CA . ASP A 1 88 ? 8.949 16.125 12.128 1.00 98.56 88 ASP A CA 1
ATOM 651 C C . ASP A 1 88 ? 8.748 14.599 12.078 1.00 98.56 88 ASP A C 1
ATOM 653 O O . ASP A 1 88 ? 7.711 14.133 11.608 1.00 98.56 88 ASP A O 1
ATOM 657 N N . TRP A 1 89 ? 9.670 13.811 12.645 1.00 98.81 89 TRP A N 1
ATOM 658 C CA . TRP A 1 89 ? 9.479 12.361 12.792 1.00 98.81 89 TRP A CA 1
ATOM 659 C C . TRP A 1 89 ? 8.403 12.025 13.831 1.00 98.81 89 TRP A C 1
ATOM 661 O O . TRP A 1 89 ? 7.575 11.142 13.599 1.00 98.81 89 TRP A O 1
ATOM 671 N N . ILE A 1 90 ? 8.372 12.756 14.952 1.00 98.88 90 ILE A N 1
ATOM 672 C CA . ILE A 1 90 ? 7.328 12.606 15.980 1.00 98.88 90 ILE A CA 1
ATOM 673 C C . ILE A 1 90 ? 5.954 12.947 15.388 1.00 98.88 90 ILE A C 1
ATOM 675 O O . ILE A 1 90 ? 4.997 12.206 15.607 1.00 98.88 90 ILE A O 1
ATOM 679 N N . ASP A 1 91 ? 5.857 14.018 14.601 1.00 98.62 91 ASP A N 1
ATOM 680 C CA . ASP A 1 91 ? 4.622 14.454 13.946 1.00 98.62 91 ASP A CA 1
ATOM 681 C C . ASP A 1 91 ? 4.144 13.440 12.894 1.00 98.62 91 ASP A C 1
ATOM 683 O O . ASP A 1 91 ? 2.941 13.184 12.791 1.00 98.62 91 ASP A O 1
ATOM 687 N N . SER A 1 92 ? 5.067 12.817 12.151 1.00 98.56 92 SER A N 1
ATOM 688 C CA . SER A 1 92 ? 4.760 11.737 11.201 1.00 98.56 92 SER A CA 1
ATOM 689 C C . SER A 1 92 ? 4.142 10.527 11.912 1.00 98.56 92 SER A C 1
ATOM 691 O O . SER A 1 92 ? 3.062 10.067 11.531 1.00 98.56 92 SER A O 1
ATOM 693 N N . ALA A 1 93 ? 4.763 10.061 13.003 1.00 98.69 93 ALA A N 1
ATOM 694 C CA . ALA A 1 93 ? 4.231 8.979 13.838 1.00 98.69 93 ALA A CA 1
ATOM 695 C C . ALA A 1 93 ? 2.877 9.342 14.473 1.00 98.69 93 ALA A C 1
ATOM 697 O O . ALA A 1 93 ? 1.927 8.556 14.449 1.00 98.69 93 ALA A O 1
ATOM 698 N N . ALA A 1 94 ? 2.762 10.559 15.011 1.00 98.38 94 ALA A N 1
ATOM 699 C CA . ALA A 1 94 ? 1.535 11.072 15.609 1.00 98.38 94 ALA A CA 1
ATOM 700 C C . ALA A 1 94 ? 0.374 11.093 14.608 1.00 98.38 94 ALA A C 1
ATOM 702 O O . ALA A 1 94 ? -0.761 10.789 14.978 1.00 98.38 94 ALA A O 1
ATOM 703 N N . ARG A 1 95 ? 0.647 11.430 13.343 1.00 97.75 95 ARG A N 1
ATOM 704 C CA . ARG A 1 95 ? -0.370 11.497 12.292 1.00 97.75 95 ARG A CA 1
ATOM 705 C C . ARG A 1 95 ? -0.982 10.128 11.996 1.00 97.75 95 ARG A C 1
ATOM 707 O O . ARG A 1 95 ? -2.204 10.030 11.959 1.00 97.75 95 ARG A O 1
ATOM 714 N N . GLU A 1 96 ? -0.187 9.070 11.866 1.00 97.62 96 GLU A N 1
ATOM 715 C CA . GLU A 1 96 ? -0.726 7.709 11.710 1.00 97.62 96 GLU A CA 1
ATOM 716 C C . GLU A 1 96 ? -1.477 7.260 12.974 1.00 97.62 96 GLU A C 1
ATOM 718 O O . GLU A 1 96 ? -2.602 6.760 12.891 1.00 97.62 96 GLU A O 1
ATOM 723 N N . ALA A 1 97 ? -0.902 7.502 14.156 1.00 97.50 97 ALA A N 1
ATOM 724 C CA . ALA A 1 97 ? -1.492 7.084 15.423 1.00 97.50 97 ALA A CA 1
ATOM 725 C C . ALA A 1 97 ? -2.863 7.731 15.690 1.00 97.50 97 ALA A C 1
ATOM 727 O O . ALA A 1 97 ? -3.806 7.043 16.084 1.00 97.50 97 ALA A O 1
ATOM 728 N N . ARG A 1 98 ? -2.995 9.043 15.452 1.00 95.88 98 ARG A N 1
ATOM 729 C CA . ARG A 1 98 ? -4.250 9.795 15.638 1.00 95.88 98 ARG A CA 1
ATOM 730 C C . ARG A 1 98 ? -5.272 9.529 14.541 1.00 95.88 98 ARG A C 1
ATOM 732 O O . ARG A 1 98 ? -6.460 9.720 14.772 1.00 95.88 98 ARG A O 1
ATOM 739 N N . THR A 1 99 ? -4.828 9.071 13.374 1.00 96.00 99 THR A N 1
ATOM 740 C CA . THR A 1 99 ? -5.722 8.781 12.255 1.00 96.00 99 THR A CA 1
ATOM 741 C C . THR A 1 99 ? -6.044 7.288 12.228 1.00 96.00 99 THR A C 1
ATOM 743 O O . THR A 1 99 ? -7.029 6.843 12.817 1.00 96.00 99 THR A O 1
ATOM 746 N N . PHE A 1 100 ? -5.177 6.495 11.610 1.00 96.31 100 PHE A N 1
ATOM 747 C CA . PHE A 1 100 ? -5.399 5.086 11.336 1.00 96.31 100 PHE A CA 1
ATOM 748 C C . PHE A 1 100 ? -5.483 4.211 12.599 1.00 96.31 100 PHE A C 1
ATOM 750 O O . PHE A 1 100 ? -6.401 3.398 12.708 1.00 96.31 100 PHE A O 1
ATOM 757 N N . PHE A 1 101 ? -4.598 4.374 13.591 1.00 97.31 101 PHE A N 1
ATOM 758 C CA . PHE A 1 101 ? -4.656 3.525 14.797 1.00 97.31 101 PHE A CA 1
ATOM 759 C C . PHE A 1 101 ? -5.807 3.909 15.736 1.00 97.31 101 PHE A C 1
ATOM 761 O O . PHE A 1 101 ? -6.478 3.031 16.281 1.00 97.31 101 PHE A O 1
ATOM 768 N N . ALA A 1 102 ? -6.094 5.203 15.895 1.00 96.25 102 ALA A N 1
ATOM 769 C CA . ALA A 1 102 ? -7.256 5.672 16.648 1.00 96.25 102 ALA A CA 1
ATOM 770 C C . ALA A 1 102 ? -8.578 5.178 16.035 1.00 96.25 102 ALA A C 1
ATOM 772 O O . ALA A 1 102 ? -9.464 4.723 16.767 1.00 96.25 102 ALA A O 1
ATOM 773 N N . TRP A 1 103 ? -8.685 5.177 14.699 1.00 95.31 103 TRP A N 1
ATOM 774 C CA . TRP A 1 103 ? -9.801 4.544 13.999 1.00 95.31 103 TRP A CA 1
ATOM 775 C C . TRP A 1 103 ? -9.932 3.068 14.382 1.00 95.31 103 TRP A C 1
ATOM 777 O O . TRP A 1 103 ? -11.031 2.637 14.714 1.00 95.31 103 TRP A O 1
ATOM 787 N N . GLN A 1 104 ? -8.841 2.296 14.433 1.00 94.88 104 GLN A N 1
ATOM 788 C CA . GLN A 1 104 ? -8.895 0.881 14.831 1.00 94.88 104 GLN A CA 1
ATOM 789 C C . GLN A 1 104 ? -9.393 0.675 16.276 1.00 94.88 104 GLN A C 1
ATOM 791 O O . GLN A 1 104 ? -10.128 -0.282 16.539 1.00 94.88 104 GLN A O 1
ATOM 796 N N . LEU A 1 105 ? -9.087 1.575 17.217 1.00 95.12 105 LEU A N 1
ATOM 797 C CA . LEU A 1 105 ? -9.621 1.491 18.587 1.00 95.12 105 LEU A CA 1
ATOM 798 C C . LEU A 1 105 ? -11.153 1.641 18.622 1.00 95.12 105 LEU A C 1
ATOM 800 O O . LEU A 1 105 ? -11.841 0.868 19.300 1.00 95.12 105 LEU A O 1
ATOM 804 N N . ALA A 1 106 ? -11.702 2.581 17.848 1.00 94.25 106 ALA A N 1
ATOM 805 C CA . ALA A 1 106 ? -13.146 2.815 17.762 1.00 94.25 106 ALA A CA 1
ATOM 806 C C . ALA A 1 106 ? -13.866 1.815 16.834 1.00 94.25 106 ALA A C 1
ATOM 808 O O . ALA A 1 106 ? -14.968 1.363 17.131 1.00 94.25 106 ALA A O 1
ATOM 809 N N . ALA A 1 107 ? -13.245 1.424 15.724 1.00 92.25 107 ALA A N 1
ATOM 810 C CA . ALA A 1 107 ? -13.859 0.639 14.656 1.00 92.25 107 ALA A CA 1
ATOM 811 C C . ALA A 1 107 ? -13.564 -0.863 14.744 1.00 92.25 107 ALA A C 1
ATOM 813 O O . ALA A 1 107 ? -14.339 -1.681 14.250 1.00 92.25 107 ALA A O 1
ATOM 814 N N . GLY A 1 108 ? -12.523 -1.263 15.471 1.00 91.69 108 GLY A N 1
ATOM 815 C CA . GLY A 1 108 ? -12.097 -2.655 15.636 1.00 91.69 108 GLY A CA 1
ATOM 816 C C . GLY A 1 108 ? -10.700 -2.849 15.078 1.00 91.69 108 GLY A C 1
ATOM 817 O O . GLY A 1 108 ? -10.421 -2.397 13.973 1.00 91.69 108 GLY A O 1
ATOM 818 N N . LEU A 1 109 ? -9.851 -3.538 15.844 1.00 93.31 109 LEU A N 1
ATOM 819 C CA . LEU A 1 109 ? -8.511 -3.893 15.388 1.00 93.31 109 LEU A CA 1
ATOM 820 C C . LEU A 1 109 ? -8.595 -4.774 14.143 1.00 93.31 109 LEU A C 1
ATOM 822 O O . LEU A 1 109 ? -9.448 -5.666 14.064 1.00 93.31 109 LEU A O 1
ATOM 826 N N . ILE A 1 110 ? -7.688 -4.545 13.206 1.00 94.56 110 ILE A N 1
ATOM 827 C CA . ILE A 1 110 ? -7.552 -5.335 11.984 1.00 94.56 110 ILE A CA 1
ATOM 828 C C . ILE A 1 110 ? -6.198 -6.036 11.973 1.00 94.56 110 ILE A C 1
ATOM 830 O O . ILE A 1 110 ? -5.256 -5.581 12.616 1.00 94.56 110 ILE A O 1
ATOM 834 N N . LYS A 1 111 ? -6.106 -7.169 11.274 1.00 93.94 111 LYS A N 1
ATOM 835 C CA . LYS A 1 111 ? -4.823 -7.841 11.062 1.00 93.94 111 LYS A CA 1
ATOM 836 C C . LYS A 1 111 ? -4.032 -7.196 9.930 1.00 93.94 111 LYS A C 1
ATOM 838 O O . LYS A 1 111 ? -2.817 -7.171 10.000 1.00 93.94 111 LYS A O 1
ATOM 843 N N . GLU A 1 112 ? -4.709 -6.698 8.899 1.00 94.06 112 GLU A N 1
ATOM 844 C CA . GLU A 1 112 ? -4.100 -6.082 7.722 1.00 94.06 112 GLU A CA 1
ATOM 845 C C . GLU A 1 112 ? -5.137 -5.263 6.953 1.00 94.06 112 GLU A C 1
ATOM 847 O O . GLU A 1 112 ? -6.348 -5.463 7.091 1.00 94.06 112 GLU A O 1
ATOM 852 N N . ILE A 1 113 ? -4.647 -4.364 6.111 1.00 93.75 113 ILE A N 1
ATOM 853 C CA . ILE A 1 113 ? -5.402 -3.699 5.061 1.00 93.75 113 ILE A CA 1
ATOM 854 C C . ILE A 1 113 ? -4.516 -3.644 3.820 1.00 93.75 113 ILE A C 1
ATOM 856 O O . ILE A 1 113 ? -3.415 -3.116 3.862 1.00 93.75 113 ILE A O 1
ATOM 860 N N . GLY A 1 114 ? -4.984 -4.231 2.718 1.00 89.38 114 GLY A N 1
ATOM 861 C CA . GLY A 1 114 ? -4.368 -4.048 1.400 1.00 89.38 114 GLY A CA 1
ATOM 862 C C . GLY A 1 114 ? -5.105 -2.991 0.600 1.00 89.38 114 GLY A C 1
ATOM 863 O O . GLY A 1 114 ? -4.499 -2.065 0.097 1.00 89.38 114 GLY A O 1
ATOM 864 N N . VAL A 1 115 ? -6.428 -3.132 0.537 1.00 92.31 115 VAL A N 1
ATOM 865 C CA . VAL A 1 115 ? -7.400 -2.151 0.032 1.00 92.31 115 VAL A CA 1
ATOM 866 C C . VAL A 1 115 ? -8.643 -2.263 0.906 1.00 92.31 115 VAL A C 1
ATOM 868 O O . VAL A 1 115 ? -9.072 -1.289 1.515 1.00 92.31 115 VAL A O 1
ATOM 871 N N . MET A 1 116 ? -9.147 -3.490 1.065 1.00 94.69 116 MET A N 1
ATOM 872 C CA . MET A 1 116 ? -10.163 -3.820 2.060 1.00 94.69 116 MET A CA 1
ATOM 873 C C . MET A 1 116 ? -9.528 -4.226 3.401 1.00 94.69 116 MET A C 1
ATOM 875 O O . MET A 1 116 ? -8.508 -4.927 3.399 1.00 94.69 116 MET A O 1
ATOM 879 N N . PRO A 1 117 ? -10.098 -3.789 4.542 1.00 95.00 117 PRO A N 1
ATOM 880 C CA . PRO A 1 117 ? -9.622 -4.174 5.866 1.00 95.00 117 PRO A CA 1
ATOM 881 C C . PRO A 1 117 ? -9.971 -5.632 6.172 1.00 95.00 117 PRO A C 1
ATOM 883 O O . PRO A 1 117 ? -11.087 -6.078 5.909 1.00 95.00 117 PRO A O 1
ATOM 886 N N . ILE A 1 118 ? -9.048 -6.362 6.798 1.00 93.31 118 ILE A N 1
ATOM 887 C CA . ILE A 1 118 ? -9.272 -7.743 7.231 1.00 93.31 118 ILE A CA 1
ATOM 888 C C . ILE A 1 118 ? -9.108 -7.823 8.742 1.00 93.31 118 ILE A C 1
ATOM 890 O O . ILE A 1 118 ? -8.047 -7.525 9.293 1.00 93.31 118 ILE A O 1
ATOM 894 N N . ARG A 1 119 ? -10.171 -8.237 9.432 1.00 90.56 119 ARG A N 1
ATOM 895 C CA . ARG A 1 119 ? -10.210 -8.295 10.897 1.00 90.56 119 ARG A CA 1
ATOM 896 C C . ARG A 1 119 ? -9.650 -9.604 11.443 1.00 90.56 119 ARG A C 1
ATOM 898 O O . ARG A 1 119 ? -9.013 -9.618 12.490 1.00 90.56 119 ARG A O 1
ATOM 905 N N . GLU A 1 120 ? -9.943 -10.698 10.760 1.00 90.00 120 GLU A N 1
ATOM 906 C CA . GLU A 1 120 ? -9.720 -12.077 11.175 1.00 90.00 120 GLU A CA 1
ATOM 907 C C . GLU A 1 120 ? -8.237 -12.448 11.185 1.00 90.00 120 GLU A C 1
ATOM 909 O O . GLU A 1 120 ? -7.550 -12.211 10.194 1.00 90.00 120 GLU A O 1
ATOM 914 N N . GLY A 1 121 ? -7.757 -13.142 12.223 1.00 90.56 121 GLY A N 1
ATOM 915 C CA . GLY A 1 121 ? -6.339 -13.515 12.329 1.00 90.56 121 GLY A CA 1
ATOM 916 C C . GLY A 1 121 ? -5.511 -12.547 13.176 1.00 90.56 121 GLY A C 1
ATOM 917 O O . GLY A 1 121 ? -4.366 -12.272 12.834 1.00 90.56 121 GLY A O 1
ATOM 918 N N . GLN A 1 122 ? -6.087 -11.992 14.245 1.00 94.19 122 GLN A N 1
ATOM 919 C CA . GLN A 1 122 ? -5.372 -11.098 15.163 1.00 94.19 122 GLN A CA 1
ATOM 920 C C . GLN A 1 122 ? -4.374 -11.899 16.003 1.00 94.19 122 GLN A C 1
ATOM 922 O O . GLN A 1 122 ? -4.745 -12.920 16.581 1.00 94.19 122 GLN A O 1
ATOM 927 N N . ILE A 1 123 ? -3.140 -11.416 16.117 1.00 95.38 123 ILE A N 1
ATOM 928 C CA . ILE A 1 123 ? -2.062 -12.078 16.865 1.00 95.38 123 ILE A CA 1
ATOM 929 C C . ILE A 1 123 ? -1.454 -11.135 17.906 1.00 95.38 123 ILE A C 1
ATOM 931 O O . ILE A 1 123 ? -1.510 -9.913 17.741 1.00 95.38 123 ILE A O 1
ATOM 935 N N . ALA A 1 124 ? -0.848 -11.696 18.957 1.00 95.81 124 ALA A N 1
ATOM 936 C CA . ALA A 1 124 ? -0.197 -10.930 20.025 1.00 95.81 124 ALA A CA 1
ATOM 937 C C . ALA A 1 124 ? 0.849 -9.942 19.479 1.00 95.81 124 ALA A C 1
ATOM 939 O O . ALA A 1 124 ? 0.856 -8.775 19.876 1.00 95.81 124 ALA A O 1
ATOM 940 N N . TYR A 1 125 ? 1.659 -10.395 18.515 1.00 94.56 125 TYR A N 1
ATOM 941 C CA . TYR A 1 125 ? 2.672 -9.577 17.847 1.00 94.56 125 TYR A CA 1
ATOM 942 C C . TYR A 1 125 ? 2.073 -8.326 17.195 1.00 94.56 125 TYR A C 1
ATOM 944 O O . TYR A 1 125 ? 2.562 -7.217 17.393 1.00 94.56 125 TYR A O 1
ATOM 952 N N . GLY A 1 126 ? 0.941 -8.478 16.504 1.00 95.25 126 GLY A N 1
ATOM 953 C CA . GLY A 1 126 ? 0.306 -7.367 15.809 1.00 95.25 126 GLY A CA 1
ATOM 954 C C . GLY A 1 126 ? -0.357 -6.352 16.734 1.00 95.25 126 GLY A C 1
ATOM 955 O O . GLY A 1 126 ? -0.390 -5.158 16.449 1.00 95.25 126 GLY A O 1
ATOM 956 N N . VAL A 1 127 ? -0.852 -6.803 17.884 1.00 96.38 127 VAL A N 1
ATOM 957 C CA . VAL A 1 127 ? -1.429 -5.905 18.889 1.00 96.38 127 VAL A CA 1
ATOM 958 C C . VAL A 1 127 ? -0.342 -5.104 19.596 1.00 96.38 127 VAL A C 1
ATOM 960 O O . VAL A 1 127 ? -0.525 -3.906 19.828 1.00 96.38 127 VAL A O 1
ATOM 963 N N . ASN A 1 128 ? 0.795 -5.732 19.913 1.00 97.25 128 ASN A N 1
ATOM 964 C CA . ASN A 1 128 ? 1.896 -5.030 20.564 1.00 97.25 128 ASN A CA 1
ATOM 965 C C . ASN A 1 128 ? 2.452 -3.902 19.680 1.00 97.25 128 ASN A C 1
ATOM 967 O O . ASN A 1 128 ? 2.794 -2.852 20.212 1.00 97.25 128 ASN A O 1
ATOM 971 N N . THR A 1 129 ? 2.447 -4.033 18.349 1.00 95.94 129 THR A N 1
ATOM 972 C CA . THR A 1 129 ? 2.832 -2.945 17.432 1.00 95.94 129 THR A CA 1
ATOM 973 C C . THR A 1 129 ? 2.080 -1.635 17.712 1.00 95.94 129 THR A C 1
ATOM 975 O O . THR A 1 129 ? 2.707 -0.579 17.833 1.00 95.94 129 THR A O 1
ATOM 978 N N . LEU A 1 130 ? 0.756 -1.686 17.907 1.00 97.81 130 LEU A N 1
ATOM 979 C CA . LEU A 1 130 ? -0.039 -0.497 18.247 1.00 97.81 130 LEU A CA 1
ATOM 980 C C . LEU A 1 130 ? 0.290 0.011 19.657 1.00 97.81 130 LEU A C 1
ATOM 982 O O . LEU A 1 130 ? 0.449 1.216 19.857 1.00 97.81 130 LEU A O 1
ATOM 986 N N . VAL A 1 131 ? 0.419 -0.898 20.632 1.00 98.62 131 VAL A N 1
ATOM 987 C CA . VAL A 1 131 ? 0.766 -0.546 22.020 1.00 98.62 131 VAL A CA 1
ATOM 988 C C . VAL A 1 131 ? 2.096 0.204 22.063 1.00 98.62 131 VAL A C 1
ATOM 990 O O . VAL A 1 131 ? 2.168 1.294 22.629 1.00 98.62 131 VAL A O 1
ATOM 993 N N . GLN A 1 132 ? 3.137 -0.330 21.424 1.00 98.44 132 GLN A N 1
ATOM 994 C CA . GLN A 1 132 ? 4.459 0.285 21.418 1.00 98.44 132 GLN A CA 1
ATOM 995 C C . GLN A 1 132 ? 4.468 1.631 20.693 1.00 98.44 132 GLN A C 1
ATOM 997 O O . GLN A 1 132 ? 5.118 2.559 21.176 1.00 98.44 132 GLN A O 1
ATOM 1002 N N . ALA A 1 133 ? 3.743 1.773 19.579 1.00 98.44 133 ALA A N 1
ATOM 1003 C CA . ALA A 1 133 ? 3.631 3.050 18.878 1.00 98.44 133 ALA A CA 1
ATOM 1004 C C . ALA A 1 133 ? 3.021 4.134 19.782 1.00 98.44 133 ALA A C 1
ATOM 1006 O O . ALA A 1 133 ? 3.601 5.210 19.940 1.00 98.44 133 ALA A O 1
ATOM 1007 N N . PHE A 1 134 ? 1.902 3.829 20.445 1.00 98.75 134 PHE A N 1
ATOM 1008 C CA . PHE A 1 134 ? 1.262 4.759 21.372 1.00 98.75 134 PHE A CA 1
ATOM 1009 C C . PHE A 1 134 ? 2.153 5.094 22.576 1.00 98.75 134 PHE A C 1
ATOM 1011 O O . PHE A 1 134 ? 2.327 6.266 22.903 1.00 98.75 134 PHE A O 1
ATOM 1018 N N . ILE A 1 135 ? 2.775 4.105 23.222 1.00 98.81 135 ILE A N 1
ATOM 1019 C CA . ILE A 1 135 ? 3.612 4.370 24.401 1.00 98.81 135 ILE A CA 1
ATOM 1020 C C . ILE A 1 135 ? 4.896 5.137 24.036 1.00 98.81 135 ILE A C 1
ATOM 1022 O O . ILE A 1 135 ? 5.296 6.042 24.769 1.00 98.81 135 ILE A O 1
ATOM 1026 N N . ASN A 1 136 ? 5.507 4.882 22.874 1.00 98.75 136 ASN A N 1
ATOM 1027 C CA . ASN A 1 136 ? 6.655 5.675 22.420 1.00 98.75 136 ASN A CA 1
ATOM 1028 C C . ASN A 1 136 ? 6.262 7.118 22.071 1.00 98.75 136 ASN A C 1
ATOM 1030 O O . ASN A 1 136 ? 7.003 8.042 22.406 1.00 98.75 136 ASN A O 1
ATOM 1034 N N . LEU A 1 137 ? 5.078 7.341 21.490 1.00 98.81 137 LEU A N 1
ATOM 1035 C CA . LEU A 1 137 ? 4.540 8.691 21.294 1.00 98.81 137 LEU A CA 1
ATOM 1036 C C . LEU A 1 137 ? 4.274 9.404 22.620 1.00 98.81 137 LEU A C 1
ATOM 1038 O O . LEU A 1 137 ? 4.613 10.580 22.751 1.00 98.81 137 LEU A O 1
ATOM 1042 N N . TYR A 1 138 ? 3.741 8.703 23.624 1.00 98.81 138 TYR A N 1
ATOM 1043 C CA . TYR A 1 138 ? 3.611 9.252 24.973 1.00 98.81 138 TYR A CA 1
ATOM 1044 C C . TYR A 1 138 ? 4.974 9.679 25.532 1.00 98.81 138 TYR A C 1
ATOM 1046 O O . TYR A 1 138 ? 5.115 10.802 26.002 1.00 98.81 138 TYR A O 1
ATOM 1054 N N . HIS A 1 139 ? 6.011 8.847 25.419 1.00 98.56 139 HIS A N 1
ATOM 1055 C CA . HIS A 1 139 ? 7.355 9.212 25.879 1.00 98.56 139 HIS A CA 1
ATOM 1056 C C . HIS A 1 139 ? 7.990 10.367 25.096 1.00 98.56 139 HIS A C 1
ATOM 1058 O O . HIS A 1 139 ? 8.777 11.122 25.666 1.00 98.56 139 HIS A O 1
ATOM 1064 N N . ALA A 1 140 ? 7.682 10.503 23.806 1.00 98.62 140 ALA A N 1
ATOM 1065 C CA . ALA A 1 140 ? 8.200 11.576 22.964 1.00 98.62 140 ALA A CA 1
ATOM 1066 C C . ALA A 1 140 ? 7.486 12.921 23.197 1.00 98.62 140 ALA A C 1
ATOM 1068 O O . ALA A 1 140 ? 8.107 13.970 23.052 1.00 98.62 140 ALA A O 1
ATOM 1069 N N . THR A 1 141 ? 6.201 12.900 23.567 1.00 98.50 141 THR A N 1
ATOM 1070 C CA . THR A 1 141 ? 5.340 14.102 23.603 1.00 98.50 141 THR A CA 1
ATOM 1071 C C . THR A 1 141 ? 4.831 14.478 24.992 1.00 98.50 141 THR A C 1
ATOM 1073 O O . THR A 1 141 ? 4.417 15.613 25.205 1.00 98.50 141 THR A O 1
ATOM 1076 N N . SER A 1 142 ? 4.841 13.540 25.941 1.00 98.06 142 SER A N 1
ATOM 1077 C CA . SER A 1 142 ? 4.141 13.623 27.233 1.00 98.06 142 SER A CA 1
ATOM 1078 C C . SER A 1 142 ? 2.621 13.845 27.127 1.00 98.06 142 SER A C 1
ATOM 1080 O O . SER A 1 142 ? 1.990 14.209 28.117 1.00 98.06 142 SER A O 1
ATOM 1082 N N . ASP A 1 143 ? 2.011 13.625 25.955 1.00 98.00 143 ASP A N 1
ATOM 1083 C CA . ASP A 1 143 ? 0.564 13.762 25.757 1.00 98.00 143 ASP A CA 1
ATOM 1084 C C . ASP A 1 143 ? -0.169 12.515 26.292 1.00 98.00 143 ASP A C 1
ATOM 1086 O O . ASP A 1 143 ? -0.041 11.425 25.715 1.00 98.00 143 ASP A O 1
ATOM 1090 N N . PRO A 1 144 ? -0.959 12.637 27.379 1.00 97.44 144 PRO A N 1
ATOM 1091 C CA . PRO A 1 144 ? -1.600 11.497 28.023 1.00 97.44 144 PRO A CA 1
ATOM 1092 C C . PRO A 1 144 ? -2.601 10.779 27.114 1.00 97.44 144 PRO A C 1
ATOM 1094 O O . PRO A 1 144 ? -2.899 9.616 27.376 1.00 97.44 144 PRO A O 1
ATOM 1097 N N . ALA A 1 145 ? -3.104 11.405 26.042 1.00 97.00 145 ALA A N 1
ATOM 1098 C CA . ALA A 1 145 ? -3.998 10.739 25.095 1.00 97.00 145 ALA A CA 1
ATOM 1099 C C . ALA A 1 145 ? -3.359 9.472 24.499 1.00 97.00 145 ALA A C 1
ATOM 1101 O O . ALA A 1 145 ? -4.029 8.446 24.362 1.00 97.00 145 ALA A O 1
ATOM 1102 N N . TYR A 1 146 ? -2.050 9.499 24.224 1.00 98.50 146 TYR A N 1
ATOM 1103 C CA . TYR A 1 146 ? -1.332 8.324 23.731 1.00 98.50 146 TYR A CA 1
ATOM 1104 C C . TYR A 1 146 ? -1.216 7.220 24.785 1.00 98.50 146 TYR A C 1
ATOM 1106 O O . TYR A 1 146 ? -1.413 6.052 24.461 1.00 98.50 146 TYR A O 1
ATOM 1114 N N . ALA A 1 147 ? -0.987 7.565 26.055 1.00 98.50 147 ALA A N 1
ATOM 1115 C CA . ALA A 1 147 ? -0.988 6.583 27.139 1.00 98.50 147 ALA A CA 1
ATOM 1116 C C . ALA A 1 147 ? -2.351 5.873 27.252 1.00 98.50 147 ALA A C 1
ATOM 1118 O O . ALA A 1 147 ? -2.401 4.643 27.317 1.00 98.50 147 ALA A O 1
ATOM 1119 N N . ARG A 1 148 ? -3.460 6.626 27.181 1.00 97.56 148 ARG A N 1
ATOM 1120 C CA . ARG A 1 148 ? -4.827 6.068 27.195 1.00 97.56 148 ARG A CA 1
ATOM 1121 C C . ARG A 1 148 ? -5.062 5.109 26.027 1.00 97.56 148 ARG A C 1
ATOM 1123 O O . ARG A 1 148 ? -5.537 3.992 26.231 1.00 97.56 148 ARG A O 1
ATOM 1130 N N . MET A 1 149 ? -4.678 5.517 24.813 1.00 98.38 149 MET A N 1
ATOM 1131 C CA . MET A 1 149 ? -4.777 4.684 23.609 1.00 98.38 149 MET A CA 1
ATOM 1132 C C . MET A 1 149 ? -3.940 3.402 23.720 1.00 98.38 149 MET A C 1
ATOM 1134 O O . MET A 1 149 ? -4.443 2.325 23.403 1.00 98.38 149 MET A O 1
ATOM 1138 N N . GLY A 1 150 ? -2.708 3.488 24.235 1.00 98.38 150 GLY A N 1
ATOM 1139 C CA . GLY A 1 150 ? -1.842 2.328 24.466 1.00 98.38 150 GLY A CA 1
ATOM 1140 C C . GLY A 1 150 ? -2.427 1.344 25.483 1.00 98.38 150 GLY A C 1
ATOM 1141 O O . GLY A 1 150 ? -2.451 0.137 25.239 1.00 98.38 150 GLY A O 1
ATOM 1142 N N . GLY A 1 151 ? -2.978 1.854 26.587 1.00 98.25 151 GLY A N 1
ATOM 1143 C CA . GLY A 1 151 ? -3.669 1.042 27.588 1.00 98.25 151 GLY A CA 1
ATOM 1144 C C . GLY A 1 151 ? -4.906 0.331 27.040 1.00 98.25 151 GLY A C 1
ATOM 1145 O O . GLY A 1 151 ? -5.100 -0.864 27.274 1.00 98.25 151 GLY A O 1
ATOM 1146 N N . LEU A 1 152 ? -5.726 1.042 26.261 1.00 98.06 152 LEU A N 1
ATOM 1147 C CA . LEU A 1 152 ? -6.909 0.457 25.641 1.00 98.06 152 LEU A CA 1
ATOM 1148 C C . LEU A 1 152 ? -6.540 -0.558 24.548 1.00 98.06 152 LEU A C 1
ATOM 1150 O O . LEU A 1 152 ? -7.179 -1.603 24.473 1.00 98.06 152 LEU A O 1
ATOM 1154 N N . ALA A 1 153 ? -5.493 -0.325 23.753 1.00 98.06 153 ALA A N 1
ATOM 1155 C CA . ALA A 1 153 ? -4.978 -1.322 22.812 1.00 98.06 153 ALA A CA 1
ATOM 1156 C C . ALA A 1 153 ? -4.535 -2.605 23.544 1.00 98.06 153 ALA A C 1
ATOM 1158 O O . ALA A 1 153 ? -4.941 -3.709 23.177 1.00 98.06 153 ALA A O 1
ATOM 1159 N N . ALA A 1 154 ? -3.788 -2.465 24.645 1.00 98.38 154 ALA A N 1
ATOM 1160 C CA . ALA A 1 154 ? -3.312 -3.591 25.449 1.00 98.38 154 ALA A CA 1
ATOM 1161 C C . ALA A 1 154 ? -4.439 -4.365 26.166 1.00 98.38 154 ALA A C 1
ATOM 1163 O O . ALA A 1 154 ? -4.259 -5.535 26.511 1.00 98.38 154 ALA A O 1
ATOM 1164 N N . SER A 1 155 ? -5.633 -3.783 26.332 1.00 97.56 155 SER A N 1
ATOM 1165 C CA . SER A 1 155 ? -6.803 -4.499 26.874 1.00 97.56 155 SER A CA 1
ATOM 1166 C C . SER A 1 155 ? -7.226 -5.716 26.027 1.00 97.56 155 SER A C 1
ATOM 1168 O O . SER A 1 155 ? -7.917 -6.614 26.528 1.00 97.56 155 SER A O 1
ATOM 1170 N N . TRP A 1 156 ? -6.760 -5.806 24.772 1.00 97.06 156 TRP A N 1
ATOM 1171 C CA . TRP A 1 156 ? -6.883 -6.995 23.924 1.00 97.06 156 TRP A CA 1
ATOM 1172 C C . TRP A 1 156 ? -6.345 -8.255 24.614 1.00 97.06 156 TRP A C 1
ATOM 1174 O O . TRP A 1 156 ? -7.008 -9.295 24.577 1.00 97.06 156 TRP A O 1
ATOM 1184 N N . PHE A 1 157 ? -5.219 -8.155 25.335 1.00 97.69 157 PHE A N 1
ATOM 1185 C CA . PHE A 1 157 ? -4.627 -9.274 26.080 1.00 97.69 157 PHE A CA 1
ATOM 1186 C C . PHE A 1 157 ? -5.529 -9.789 27.205 1.00 97.69 157 PHE A C 1
ATOM 1188 O O . PHE A 1 157 ? -5.460 -10.957 27.579 1.00 97.69 157 PHE A O 1
ATOM 1195 N N . PHE A 1 158 ? -6.444 -8.955 27.696 1.00 96.00 158 PHE A N 1
ATOM 1196 C CA . PHE A 1 158 ? -7.398 -9.319 28.739 1.00 96.00 158 PHE A CA 1
ATOM 1197 C C . PHE A 1 158 ? -8.774 -9.706 28.188 1.00 96.00 158 PHE A C 1
ATOM 1199 O O . PHE A 1 158 ? -9.713 -9.860 28.967 1.00 96.00 158 PHE A O 1
ATOM 1206 N N . GLY A 1 159 ? -8.939 -9.837 26.870 1.00 93.94 159 GLY A N 1
ATOM 1207 C CA . GLY A 1 159 ? -10.199 -10.262 26.254 1.00 93.94 159 GLY A CA 1
ATOM 1208 C C . GLY A 1 159 ? -10.982 -9.161 25.548 1.00 93.94 159 GLY A C 1
ATOM 1209 O O . GLY A 1 159 ? -12.091 -9.425 25.099 1.00 93.94 159 GLY A O 1
ATOM 1210 N N . ASN A 1 160 ? -10.444 -7.942 25.416 1.00 93.56 160 ASN A N 1
ATOM 1211 C CA . ASN A 1 160 ? -11.047 -6.912 24.558 1.00 93.56 160 ASN A CA 1
ATOM 1212 C C . ASN A 1 160 ? -10.681 -7.160 23.080 1.00 93.56 160 ASN A C 1
ATOM 1214 O O . ASN A 1 160 ? -10.054 -6.341 22.412 1.00 93.56 160 ASN A O 1
ATOM 1218 N N . ASN A 1 161 ? -10.990 -8.364 22.604 1.00 92.44 161 ASN A N 1
ATOM 1219 C CA . ASN A 1 161 ? -10.590 -8.887 21.305 1.00 92.44 161 ASN A CA 1
ATOM 1220 C C . ASN A 1 161 ? -11.752 -9.582 20.602 1.00 92.44 161 ASN A C 1
ATOM 1222 O O . ASN A 1 161 ? -12.826 -9.767 21.173 1.00 92.44 161 ASN A O 1
ATOM 1226 N N . PHE A 1 162 ? -11.547 -9.953 19.338 1.00 86.38 162 PHE A N 1
ATOM 1227 C CA . PHE A 1 162 ? -12.622 -10.489 18.506 1.00 86.38 162 PHE A CA 1
ATOM 1228 C C . PHE A 1 162 ? -13.241 -11.791 19.051 1.00 86.38 162 PHE A C 1
ATOM 1230 O O . PHE A 1 162 ? -14.442 -11.986 18.892 1.00 86.38 162 PHE A O 1
ATOM 1237 N N . ALA A 1 163 ? -12.466 -12.625 19.753 1.00 91.81 163 ALA A N 1
ATOM 1238 C CA . ALA A 1 163 ? -12.948 -13.851 20.400 1.00 91.81 163 ALA A CA 1
ATOM 1239 C C . ALA A 1 163 ? -13.393 -13.655 21.860 1.00 91.81 163 ALA A C 1
ATOM 1241 O O . ALA A 1 163 ? -13.736 -14.630 22.528 1.00 91.81 163 ALA A O 1
ATOM 1242 N N . GLN A 1 164 ? -13.360 -12.425 22.381 1.00 92.81 164 GLN A N 1
ATOM 1243 C CA . GLN A 1 164 ? -13.753 -12.083 23.753 1.00 92.81 164 GLN A CA 1
ATOM 1244 C C . GLN A 1 164 ? -13.047 -12.922 24.832 1.00 92.81 164 GLN A C 1
ATOM 1246 O O . GLN A 1 164 ? -13.606 -13.189 25.896 1.00 92.81 164 GLN A O 1
ATOM 1251 N N . THR A 1 165 ? -11.823 -13.374 24.554 1.00 93.69 165 THR A N 1
ATOM 1252 C CA . THR A 1 165 ? -11.123 -14.367 25.380 1.00 93.69 165 THR A CA 1
ATOM 1253 C C . THR A 1 165 ? -9.785 -13.813 25.858 1.00 93.69 165 THR A C 1
ATOM 1255 O O . THR A 1 165 ? -9.060 -13.251 25.042 1.00 93.69 165 THR A O 1
ATOM 1258 N N . PRO A 1 166 ? -9.409 -13.940 27.143 1.00 95.56 166 PRO A N 1
ATOM 1259 C CA . PRO A 1 166 ? -8.083 -13.534 27.603 1.00 95.56 166 PRO A CA 1
ATOM 1260 C C . PRO A 1 166 ? -6.962 -14.204 26.796 1.00 95.56 166 PRO A C 1
ATOM 1262 O O . PRO A 1 166 ? -6.947 -15.422 26.636 1.00 95.56 166 PRO A O 1
ATOM 1265 N N . MET A 1 167 ? -6.028 -13.392 26.302 1.00 97.19 167 MET A N 1
ATOM 1266 C CA . MET A 1 167 ? -4.857 -13.822 25.526 1.00 97.19 167 MET A CA 1
ATOM 1267 C C . MET A 1 167 ? -3.563 -13.788 26.347 1.00 97.19 167 MET A C 1
ATOM 1269 O O . MET A 1 167 ? -2.516 -14.209 25.870 1.00 97.19 167 MET A O 1
ATOM 1273 N N . TYR A 1 168 ? -3.636 -13.304 27.585 1.00 97.38 168 TYR A N 1
ATOM 1274 C CA . TYR A 1 168 ? -2.573 -13.359 28.574 1.00 97.38 168 TYR A CA 1
ATOM 1275 C C . TYR A 1 168 ? -3.093 -14.025 29.848 1.00 97.38 168 TYR A C 1
ATOM 1277 O O . TYR A 1 168 ? -4.182 -13.696 30.323 1.00 97.38 168 TYR A O 1
ATOM 1285 N N . ASP A 1 169 ? -2.308 -14.944 30.403 1.00 95.50 169 ASP A N 1
ATOM 1286 C CA . ASP A 1 169 ? -2.572 -15.593 31.685 1.00 95.50 169 ASP A CA 1
ATOM 1287 C C . ASP A 1 169 ? -1.683 -14.981 32.784 1.00 95.50 169 ASP A C 1
ATOM 1289 O O . ASP A 1 169 ? -0.488 -15.288 32.847 1.00 95.50 169 ASP A O 1
ATOM 1293 N N . PRO A 1 170 ? -2.240 -14.168 33.703 1.00 93.06 170 PRO A N 1
ATOM 1294 C CA . PRO A 1 170 ? -1.472 -13.550 34.781 1.00 93.06 170 PRO A CA 1
ATOM 1295 C C . PRO A 1 170 ? -0.880 -14.538 35.791 1.00 93.06 170 PRO A C 1
ATOM 1297 O O . PRO A 1 170 ? 0.064 -14.178 36.490 1.00 93.06 170 PRO A O 1
ATOM 1300 N N . GLN A 1 171 ? -1.423 -15.756 35.911 1.00 95.06 171 GLN A N 1
ATOM 1301 C CA . GLN A 1 171 ? -0.917 -16.748 36.866 1.00 95.06 171 GLN A CA 1
ATOM 1302 C C . GLN A 1 171 ? 0.372 -17.403 36.373 1.00 95.06 171 GLN A C 1
ATOM 1304 O O . GLN A 1 171 ? 1.229 -17.762 37.179 1.00 95.06 171 GLN A O 1
ATOM 1309 N N . THR A 1 172 ? 0.505 -17.573 35.056 1.00 94.12 172 THR A N 1
ATOM 1310 C CA . THR A 1 172 ? 1.649 -18.265 34.443 1.00 94.12 172 THR A CA 1
ATOM 1311 C C . THR A 1 172 ? 2.574 -17.342 33.653 1.00 94.12 172 THR A C 1
ATOM 1313 O O . THR A 1 172 ? 3.688 -17.746 33.329 1.00 94.12 172 THR A O 1
ATOM 1316 N N . GLY A 1 173 ? 2.132 -16.122 33.336 1.00 93.44 173 GLY A N 1
ATOM 1317 C CA . GLY A 1 173 ? 2.838 -15.175 32.473 1.00 93.44 173 GLY A CA 1
ATOM 1318 C C . GLY A 1 173 ? 2.772 -15.522 30.982 1.00 93.44 173 GLY A C 1
ATOM 1319 O O . GLY A 1 173 ? 3.480 -14.908 30.190 1.00 93.44 173 GLY A O 1
ATOM 1320 N N . ARG A 1 174 ? 1.964 -16.514 30.582 1.00 95.81 174 ARG A N 1
ATOM 1321 C CA . ARG A 1 174 ? 1.865 -16.965 29.185 1.00 95.81 174 ARG A CA 1
ATOM 1322 C C . ARG A 1 174 ? 1.073 -15.976 28.337 1.00 95.81 174 ARG A C 1
ATOM 1324 O O . ARG A 1 174 ? -0.027 -15.588 28.721 1.00 95.81 174 ARG A O 1
ATOM 1331 N N . GLY A 1 175 ? 1.601 -15.654 27.157 1.00 97.25 175 GLY A N 1
ATOM 1332 C CA . GLY A 1 175 ? 0.865 -14.979 26.085 1.00 97.25 175 GLY A CA 1
ATOM 1333 C C . GLY A 1 175 ? 0.499 -15.967 24.980 1.00 97.25 175 GLY A C 1
ATOM 1334 O O . GLY A 1 175 ? 1.374 -16.672 24.473 1.00 97.25 175 GLY A O 1
ATOM 1335 N N . TYR A 1 176 ? -0.779 -16.041 24.615 1.00 96.44 176 TYR A N 1
ATOM 1336 C CA . TYR A 1 176 ? -1.279 -16.901 23.542 1.00 96.44 176 TYR A CA 1
ATOM 1337 C C . TYR A 1 176 ? -1.069 -16.264 22.164 1.00 96.44 176 TYR A C 1
ATOM 1339 O O . TYR A 1 176 ? -1.147 -15.047 22.014 1.00 96.44 176 TYR A O 1
ATOM 1347 N N . ASP A 1 177 ? -0.811 -17.110 21.168 1.00 92.75 177 ASP A N 1
ATOM 1348 C CA . ASP A 1 177 ? -0.400 -16.754 19.804 1.00 92.75 177 ASP A CA 1
ATOM 1349 C C . ASP A 1 177 ? -1.372 -15.785 19.112 1.00 92.75 177 ASP A C 1
ATOM 1351 O O . ASP A 1 177 ? -1.018 -14.664 18.737 1.00 92.75 177 ASP A O 1
ATOM 1355 N N . GLY A 1 178 ? -2.646 -16.167 19.027 1.00 94.12 178 GLY A N 1
ATOM 1356 C CA . GLY A 1 178 ? -3.636 -15.354 18.337 1.00 94.12 178 GLY A CA 1
ATOM 1357 C C . GLY A 1 178 ? -5.008 -15.993 18.225 1.00 94.12 178 GLY A C 1
ATOM 1358 O O . GLY A 1 178 ? -5.308 -17.014 18.846 1.00 94.12 178 GLY A O 1
ATOM 1359 N N . ILE A 1 179 ? -5.848 -15.360 17.416 1.00 94.38 179 ILE A N 1
ATOM 1360 C CA . ILE A 1 179 ? -7.247 -15.708 17.181 1.00 94.38 179 ILE A CA 1
ATOM 1361 C C . ILE A 1 179 ? -7.434 -15.903 15.680 1.00 94.38 179 ILE A C 1
ATOM 1363 O O . ILE A 1 179 ? -7.227 -14.967 14.905 1.00 94.38 179 ILE A O 1
ATOM 1367 N N . ASP A 1 180 ? -7.836 -17.103 15.262 1.00 91.19 180 ASP A N 1
ATOM 1368 C CA . ASP A 1 180 ? -8.062 -17.400 13.846 1.00 91.19 180 ASP A CA 1
ATOM 1369 C C . ASP A 1 180 ? -9.390 -16.825 13.311 1.00 91.19 180 ASP A C 1
ATOM 1371 O O . ASP A 1 180 ? -10.199 -16.243 14.038 1.00 91.19 180 ASP A O 1
ATOM 1375 N N . ALA A 1 181 ? -9.631 -16.992 12.008 1.00 87.38 181 ALA A N 1
ATOM 1376 C CA . ALA A 1 181 ? -10.850 -16.510 11.354 1.00 87.38 181 ALA A CA 1
ATOM 1377 C C . ALA A 1 181 ? -12.142 -17.186 11.844 1.00 87.38 181 ALA A C 1
ATOM 1379 O O . ALA A 1 181 ? -13.224 -16.639 11.662 1.00 87.38 181 ALA A O 1
ATOM 1380 N N . ALA A 1 182 ? -12.038 -18.355 12.479 1.00 87.38 182 ALA A N 1
ATOM 1381 C CA . ALA A 1 182 ? -13.157 -19.079 13.070 1.00 87.38 182 ALA A CA 1
ATOM 1382 C C . ALA A 1 182 ? -13.338 -18.753 14.566 1.00 87.38 182 ALA A C 1
ATOM 1384 O O . ALA A 1 182 ? -14.016 -19.503 15.269 1.00 87.38 182 ALA A O 1
ATOM 1385 N N . LEU A 1 183 ? -12.733 -17.658 15.053 1.00 88.12 183 LEU A N 1
ATOM 1386 C CA . LEU A 1 183 ? -12.735 -17.231 16.458 1.00 88.12 183 LEU A CA 1
ATOM 1387 C C . LEU A 1 183 ? -12.071 -18.226 17.418 1.00 88.12 183 LEU A C 1
ATOM 1389 O O . LEU A 1 183 ? -12.277 -18.153 18.631 1.00 88.12 183 LEU A O 1
ATOM 1393 N N . ARG A 1 184 ? -11.265 -19.163 16.910 1.00 92.38 184 ARG A N 1
ATOM 1394 C CA . ARG A 1 184 ? -10.563 -20.117 17.766 1.00 92.38 184 ARG A CA 1
ATOM 1395 C C . ARG A 1 184 ? -9.294 -19.477 18.294 1.00 92.38 184 ARG A C 1
ATOM 1397 O O . ARG A 1 184 ? -8.458 -18.994 17.530 1.00 92.38 184 ARG A O 1
ATOM 1404 N N . VAL A 1 185 ? -9.145 -19.527 19.612 1.00 93.50 185 VAL A N 1
ATOM 1405 C CA . VAL A 1 185 ? -7.910 -19.134 20.284 1.00 93.50 185 VAL A CA 1
ATOM 1406 C C . VAL A 1 185 ? -6.852 -20.200 20.034 1.00 93.50 185 VAL A C 1
ATOM 1408 O O . VAL A 1 185 ? -7.031 -21.373 20.370 1.00 93.50 185 VAL A O 1
ATOM 1411 N N . ASN A 1 186 ? -5.732 -19.781 19.461 1.00 92.06 186 ASN A N 1
ATOM 1412 C CA . ASN A 1 186 ? -4.532 -20.588 19.392 1.00 92.06 186 ASN A CA 1
ATOM 1413 C C . ASN A 1 186 ? -3.796 -20.481 20.734 1.00 92.06 186 ASN A C 1
ATOM 1415 O O . ASN A 1 186 ? -3.157 -19.475 21.030 1.00 92.06 186 ASN A O 1
ATOM 1419 N N . LEU A 1 187 ? -3.907 -21.534 21.546 1.00 92.25 187 LEU A N 1
ATOM 1420 C CA . LEU A 1 187 ? -3.331 -21.609 22.893 1.00 92.25 187 LEU A CA 1
ATOM 1421 C C . LEU A 1 187 ? -1.814 -21.863 22.906 1.00 92.25 187 LEU A C 1
ATOM 1423 O O . LEU A 1 187 ? -1.238 -22.034 23.984 1.00 92.25 187 LEU A O 1
ATOM 1427 N N . ASN A 1 188 ? -1.154 -21.909 21.742 1.00 93.19 188 ASN A N 1
ATOM 1428 C CA . ASN A 1 188 ? 0.301 -21.944 21.696 1.00 93.19 188 ASN A CA 1
ATOM 1429 C C . ASN A 1 188 ? 0.852 -20.704 22.411 1.00 93.19 188 ASN A C 1
ATOM 1431 O O . ASN A 1 188 ? 0.435 -19.580 22.148 1.00 93.19 188 ASN A O 1
ATOM 1435 N N . ALA A 1 189 ? 1.787 -20.928 23.330 1.00 91.00 189 ALA A N 1
ATOM 1436 C CA . ALA A 1 189 ? 2.458 -19.884 24.097 1.00 91.00 189 ALA A CA 1
ATOM 1437 C C . ALA A 1 189 ? 3.962 -19.959 23.823 1.00 91.00 189 ALA A C 1
ATOM 1439 O O . ALA A 1 189 ? 4.758 -20.339 24.684 1.00 91.00 189 ALA A O 1
ATOM 1440 N N . GLY A 1 190 ? 4.325 -19.706 22.564 1.00 91.56 190 GLY A N 1
ATOM 1441 C CA . GLY A 1 190 ? 5.714 -19.676 22.118 1.00 91.56 190 GLY A CA 1
ATOM 1442 C C . GLY A 1 190 ? 6.460 -18.449 22.643 1.00 91.56 190 GLY A C 1
ATOM 1443 O O . GLY A 1 190 ? 5.884 -17.585 23.310 1.00 91.56 190 GLY A O 1
ATOM 1444 N N . ALA A 1 191 ? 7.756 -18.370 22.328 1.00 92.12 191 ALA A N 1
ATOM 1445 C CA . ALA A 1 191 ? 8.586 -17.233 22.717 1.00 92.12 191 ALA A CA 1
ATOM 1446 C C . ALA A 1 191 ? 8.033 -15.915 22.158 1.00 92.12 191 ALA A C 1
ATOM 1448 O O . ALA A 1 191 ? 7.889 -14.974 22.924 1.00 92.12 191 ALA A O 1
ATOM 1449 N N . GLU A 1 192 ? 7.662 -15.880 20.873 1.00 93.56 192 GLU A N 1
ATOM 1450 C CA . GLU A 1 192 ? 7.098 -14.695 20.214 1.00 93.56 192 GLU A CA 1
ATOM 1451 C C . GLU A 1 192 ? 5.873 -14.168 20.975 1.00 93.56 192 GLU A C 1
ATOM 1453 O O . GLU A 1 192 ? 5.942 -13.123 21.608 1.00 93.56 192 GLU A O 1
ATOM 1458 N N . SER A 1 193 ? 4.786 -14.937 21.043 1.00 94.88 193 SER A N 1
ATOM 1459 C CA . SER A 1 193 ? 3.535 -14.485 21.663 1.00 94.88 193 SER A CA 1
ATOM 1460 C C . SER A 1 193 ? 3.662 -14.111 23.144 1.00 94.88 193 SER A C 1
ATOM 1462 O O . SER A 1 193 ? 3.008 -13.178 23.611 1.00 94.88 193 SER A O 1
ATOM 1464 N N . THR A 1 194 ? 4.514 -14.818 23.894 1.00 97.06 194 THR A N 1
ATOM 1465 C CA . THR A 1 194 ? 4.750 -14.524 25.313 1.00 97.06 194 THR A CA 1
ATOM 1466 C C . THR A 1 194 ? 5.581 -13.257 25.495 1.00 97.06 194 THR A C 1
ATOM 1468 O O . THR A 1 194 ? 5.232 -12.428 26.333 1.00 97.06 194 THR A O 1
ATOM 1471 N N . ILE A 1 195 ? 6.649 -13.077 24.712 1.00 96.56 195 ILE A N 1
ATOM 1472 C CA . ILE A 1 195 ? 7.469 -11.860 24.746 1.00 96.56 195 ILE A CA 1
ATOM 1473 C C . ILE A 1 195 ? 6.617 -10.654 24.357 1.00 96.56 195 ILE A C 1
ATOM 1475 O O . ILE A 1 195 ? 6.637 -9.664 25.076 1.00 96.56 195 ILE A O 1
ATOM 1479 N N . GLU A 1 196 ? 5.810 -10.754 23.303 1.00 96.75 196 GLU A N 1
ATOM 1480 C CA . GLU A 1 196 ? 4.959 -9.656 22.831 1.00 96.75 196 GLU A CA 1
ATOM 1481 C C . GLU A 1 196 ? 3.909 -9.243 23.873 1.00 96.75 196 GLU A C 1
ATOM 1483 O O . GLU A 1 196 ? 3.732 -8.053 24.146 1.00 96.75 196 GLU A O 1
ATOM 1488 N N . ALA A 1 197 ? 3.264 -10.214 24.533 1.00 97.62 197 ALA A N 1
ATOM 1489 C CA . ALA A 1 197 ? 2.341 -9.928 25.630 1.00 97.62 197 ALA A CA 1
ATOM 1490 C C . ALA A 1 197 ? 3.048 -9.239 26.807 1.00 97.62 197 ALA A C 1
ATOM 1492 O O . ALA A 1 197 ? 2.570 -8.226 27.320 1.00 97.62 197 ALA A O 1
ATOM 1493 N N . LEU A 1 198 ? 4.206 -9.756 27.230 1.00 97.44 198 LEU A N 1
ATOM 1494 C CA . LEU A 1 198 ? 4.963 -9.177 28.339 1.00 97.44 198 LEU A CA 1
ATOM 1495 C C . LEU A 1 198 ? 5.505 -7.786 27.993 1.00 97.44 198 LEU A C 1
ATOM 1497 O O . LEU A 1 198 ? 5.402 -6.889 28.825 1.00 97.44 198 LEU A O 1
ATOM 1501 N N . MET A 1 199 ? 5.999 -7.572 26.773 1.00 97.25 199 MET A N 1
ATOM 1502 C CA . MET A 1 199 ? 6.467 -6.272 26.288 1.00 97.25 199 MET A CA 1
ATOM 1503 C C . MET A 1 199 ? 5.346 -5.229 26.296 1.00 97.25 199 MET A C 1
ATOM 1505 O O . MET A 1 199 ? 5.556 -4.115 26.783 1.00 97.25 199 MET A O 1
ATOM 1509 N N . ALA A 1 200 ? 4.146 -5.581 25.824 1.00 98.06 200 ALA A N 1
ATOM 1510 C CA . ALA A 1 200 ? 2.987 -4.691 25.871 1.00 98.06 200 ALA A CA 1
ATOM 1511 C C . ALA A 1 200 ? 2.634 -4.301 27.317 1.00 98.06 200 ALA A C 1
ATOM 1513 O O . ALA A 1 200 ? 2.444 -3.125 27.637 1.00 98.06 200 ALA A O 1
ATOM 1514 N N . LEU A 1 201 ? 2.583 -5.286 28.218 1.00 98.12 201 LEU A N 1
ATOM 1515 C CA . LEU A 1 201 ? 2.228 -5.061 29.619 1.00 98.12 201 LEU A CA 1
ATOM 1516 C C . LEU A 1 201 ? 3.313 -4.297 30.382 1.00 98.12 201 LEU A C 1
ATOM 1518 O O . LEU A 1 201 ? 2.978 -3.465 31.223 1.00 98.12 201 LEU A O 1
ATOM 1522 N N . GLN A 1 202 ? 4.591 -4.523 30.083 1.00 97.62 202 GLN A N 1
ATOM 1523 C CA . GLN A 1 202 ? 5.708 -3.769 30.655 1.00 97.62 202 GLN A CA 1
ATOM 1524 C C . GLN A 1 202 ? 5.710 -2.308 30.199 1.00 97.62 202 GLN A C 1
ATOM 1526 O O . GLN A 1 202 ? 6.063 -1.440 30.992 1.00 97.62 202 GLN A O 1
ATOM 1531 N N . ALA A 1 203 ? 5.280 -2.026 28.966 1.00 98.00 203 ALA A N 1
ATOM 1532 C CA . ALA A 1 203 ? 5.142 -0.662 28.465 1.00 98.00 203 ALA A CA 1
ATOM 1533 C C . ALA A 1 203 ? 3.974 0.089 29.137 1.00 98.00 203 ALA A C 1
ATOM 1535 O O . ALA A 1 203 ? 4.092 1.269 29.454 1.00 98.00 203 ALA A O 1
ATOM 1536 N N . VAL A 1 204 ? 2.852 -0.595 29.385 1.00 98.38 204 VAL A N 1
ATOM 1537 C CA . VAL A 1 204 ? 1.611 0.027 29.885 1.00 98.38 204 VAL A CA 1
ATOM 1538 C C . VAL A 1 204 ? 1.539 0.106 31.412 1.00 98.38 204 VAL A C 1
ATOM 1540 O O . VAL A 1 204 ? 1.152 1.137 31.959 1.00 98.38 204 VAL A O 1
ATOM 1543 N N . THR A 1 205 ? 1.884 -0.971 32.121 1.00 97.12 205 THR A N 1
ATOM 1544 C CA . THR A 1 205 ? 1.644 -1.107 33.574 1.00 97.12 205 THR A CA 1
ATOM 1545 C C . THR A 1 205 ? 2.293 -0.006 34.426 1.00 97.12 205 THR A C 1
ATOM 1547 O O . THR A 1 205 ? 1.653 0.439 35.380 1.00 97.12 205 THR A O 1
ATOM 1550 N N . PRO A 1 206 ? 3.517 0.476 34.126 1.00 97.81 206 PRO A N 1
ATOM 1551 C CA . PRO A 1 206 ? 4.148 1.542 34.906 1.00 97.81 206 PRO A CA 1
ATOM 1552 C C . PRO A 1 206 ? 3.501 2.927 34.753 1.00 97.81 206 PRO A C 1
ATOM 1554 O O . PRO A 1 206 ? 3.831 3.819 35.531 1.00 97.81 206 PRO A O 1
ATOM 1557 N N . ILE A 1 207 ? 2.620 3.128 33.764 1.00 98.19 207 ILE A N 1
ATOM 1558 C CA . ILE A 1 207 ? 1.983 4.416 33.454 1.00 98.19 207 ILE A CA 1
ATOM 1559 C C . ILE A 1 207 ? 0.524 4.365 33.943 1.00 98.19 207 ILE A C 1
ATOM 1561 O O . ILE A 1 207 ? -0.297 3.701 33.304 1.00 98.19 207 ILE A O 1
ATOM 1565 N N . PRO A 1 208 ? 0.156 5.045 35.047 1.00 96.81 208 PRO A N 1
ATOM 1566 C CA . PRO A 1 208 ? -1.198 4.981 35.609 1.00 96.81 208 PRO A CA 1
ATOM 1567 C C . PRO A 1 208 ? -2.306 5.341 34.608 1.00 96.81 208 PRO A C 1
ATOM 1569 O O . PRO A 1 208 ? -3.349 4.684 34.570 1.00 96.81 208 PRO A O 1
ATOM 1572 N N . GLU A 1 209 ? -2.059 6.341 33.759 1.00 95.19 209 GLU A N 1
ATOM 1573 C CA . GLU A 1 209 ? -2.960 6.797 32.700 1.00 95.19 209 GLU A CA 1
ATOM 1574 C C . GLU A 1 209 ? -3.203 5.724 31.635 1.00 95.19 209 GLU A C 1
ATOM 1576 O O . GLU A 1 209 ? -4.261 5.721 31.020 1.00 95.19 209 GLU A O 1
ATOM 1581 N N . ALA A 1 210 ? -2.262 4.805 31.418 1.00 97.69 210 ALA A N 1
ATOM 1582 C CA . ALA A 1 210 ? -2.425 3.691 30.490 1.00 97.69 210 ALA A CA 1
ATOM 1583 C C . ALA A 1 210 ? -3.030 2.469 31.202 1.00 97.69 210 ALA A C 1
ATOM 1585 O O . ALA A 1 210 ? -4.022 1.896 30.746 1.00 97.69 210 ALA A O 1
ATOM 1586 N N . ALA A 1 211 ? -2.482 2.100 32.364 1.00 97.31 211 ALA A N 1
ATOM 1587 C CA . ALA A 1 211 ? -2.877 0.918 33.129 1.00 97.31 211 ALA A CA 1
ATOM 1588 C C . ALA A 1 211 ? -4.376 0.893 33.484 1.00 97.31 211 ALA A C 1
ATOM 1590 O O . ALA A 1 211 ? -4.983 -0.181 33.504 1.00 97.31 211 ALA A O 1
ATOM 1591 N N . ARG A 1 212 ? -4.998 2.065 33.696 1.00 94.75 212 ARG A N 1
ATOM 1592 C CA . ARG A 1 212 ? -6.446 2.198 33.943 1.00 94.75 212 ARG A CA 1
ATOM 1593 C C . ARG A 1 212 ? -7.302 1.523 32.861 1.00 94.75 212 ARG A C 1
ATOM 1595 O O . ARG A 1 212 ? -8.322 0.919 33.191 1.00 94.75 212 ARG A O 1
ATOM 1602 N N . TYR A 1 213 ? -6.888 1.576 31.594 1.00 96.19 213 TYR A N 1
ATOM 1603 C CA . TYR A 1 213 ? -7.698 1.107 30.462 1.00 96.19 213 TYR A CA 1
ATOM 1604 C C . TYR A 1 213 ? -7.549 -0.390 30.155 1.00 96.19 213 TYR A C 1
ATOM 1606 O O . TYR A 1 213 ? -8.362 -0.931 29.409 1.00 96.19 213 TYR A O 1
ATOM 1614 N N . LEU A 1 214 ? -6.598 -1.098 30.781 1.00 95.62 214 LEU A N 1
ATOM 1615 C CA . LEU A 1 214 ? -6.391 -2.543 30.572 1.00 95.62 214 LEU A CA 1
ATOM 1616 C C . LEU A 1 214 ? -7.643 -3.386 30.862 1.00 95.62 214 LEU A C 1
ATOM 1618 O O . LEU A 1 214 ? -7.872 -4.423 30.236 1.00 95.62 214 LEU A O 1
ATOM 1622 N N . ASN A 1 215 ? -8.454 -2.930 31.817 1.00 90.81 215 ASN A N 1
ATOM 1623 C CA . ASN A 1 215 ? -9.629 -3.648 32.301 1.00 90.81 215 ASN A CA 1
ATOM 1624 C C . ASN A 1 215 ? -10.945 -3.167 31.679 1.00 90.81 215 ASN A C 1
ATOM 1626 O O . ASN A 1 215 ? -12.000 -3.691 32.033 1.00 90.81 215 ASN A O 1
ATOM 1630 N N . TYR A 1 216 ? -10.903 -2.205 30.754 1.00 94.81 216 TYR A N 1
ATOM 1631 C CA . TYR A 1 216 ? -12.090 -1.793 30.013 1.00 94.81 216 TYR A CA 1
ATOM 1632 C C . TYR A 1 216 ? -12.489 -2.871 28.998 1.00 94.81 216 TYR A C 1
ATOM 1634 O O . TYR A 1 216 ? -11.644 -3.509 28.365 1.00 94.81 216 TYR A O 1
ATOM 1642 N N . LYS A 1 217 ? -13.798 -3.095 28.857 1.00 94.00 217 LYS A N 1
ATOM 1643 C CA . LYS A 1 217 ? -14.386 -4.090 27.951 1.00 94.00 217 LYS A CA 1
ATOM 1644 C C . LYS A 1 217 ? -15.373 -3.435 27.012 1.00 94.00 217 LYS A C 1
ATOM 1646 O O . LYS A 1 217 ? -16.276 -2.747 27.478 1.00 94.00 217 LYS A O 1
ATOM 1651 N N . ALA A 1 218 ? -15.230 -3.666 25.710 1.00 93.31 218 ALA A N 1
ATOM 1652 C CA . ALA A 1 218 ? -16.197 -3.177 24.741 1.00 93.31 218 ALA A CA 1
ATOM 1653 C C . ALA A 1 218 ? -17.589 -3.761 25.036 1.00 93.31 218 ALA A C 1
ATOM 1655 O O . ALA A 1 218 ? -17.736 -4.958 25.292 1.00 93.31 218 ALA A O 1
ATOM 1656 N N . THR A 1 219 ? -18.623 -2.922 24.993 1.00 92.00 219 THR A N 1
ATOM 1657 C CA . THR A 1 219 ? -20.017 -3.355 25.192 1.00 92.00 219 THR A CA 1
ATOM 1658 C C . THR A 1 219 ? -20.581 -4.041 23.944 1.00 92.00 219 THR A C 1
ATOM 1660 O O . THR A 1 219 ? -21.522 -4.827 24.035 1.00 92.00 219 THR A O 1
ATOM 1663 N N . SER A 1 220 ? -19.971 -3.798 22.779 1.00 84.88 220 SER A N 1
ATOM 1664 C CA . SER A 1 220 ? -20.250 -4.479 21.514 1.00 84.88 220 SER A CA 1
ATOM 1665 C C . SER A 1 220 ? -18.952 -4.834 20.785 1.00 84.88 220 SER A C 1
ATOM 1667 O O . SER A 1 220 ? -17.942 -4.146 20.912 1.00 84.88 220 SER A O 1
ATOM 1669 N N . HIS A 1 221 ? -18.983 -5.923 20.016 1.00 77.62 221 HIS A N 1
ATOM 1670 C CA . HIS A 1 221 ? -17.813 -6.444 19.296 1.00 77.62 221 HIS A CA 1
ATOM 1671 C C . HIS A 1 221 ? -18.006 -6.410 17.775 1.00 77.62 221 HIS A C 1
ATOM 1673 O O . HIS A 1 221 ? -17.248 -7.042 17.034 1.00 77.62 221 HIS A O 1
ATOM 1679 N N . THR A 1 222 ? -19.006 -5.670 17.294 1.00 78.88 222 THR A N 1
ATOM 1680 C CA . THR A 1 222 ? -19.203 -5.395 15.869 1.00 78.88 222 THR A CA 1
ATOM 1681 C C . THR A 1 222 ? -18.123 -4.444 15.358 1.00 78.88 222 THR A C 1
ATOM 1683 O O . THR A 1 222 ? -17.588 -3.611 16.100 1.00 78.88 222 THR A O 1
ATOM 1686 N N . THR A 1 223 ? -17.782 -4.580 14.080 1.00 82.69 223 THR A N 1
ATOM 1687 C CA . THR A 1 223 ? -16.947 -3.598 13.392 1.00 82.69 223 THR A CA 1
ATOM 1688 C C . THR A 1 223 ? -17.705 -2.283 13.250 1.00 82.69 223 THR A C 1
ATOM 1690 O O . THR A 1 223 ? -18.928 -2.260 13.117 1.00 82.69 223 THR A O 1
ATOM 1693 N N . GLY A 1 224 ? -16.970 -1.174 13.266 1.00 85.81 224 GLY A N 1
ATOM 1694 C CA . GLY A 1 224 ? -17.496 0.152 12.945 1.00 85.81 224 GLY A CA 1
ATOM 1695 C C . GLY A 1 224 ? -17.682 0.381 11.444 1.00 85.81 224 GLY A C 1
ATOM 1696 O O . GLY A 1 224 ? -17.857 1.515 11.034 1.00 85.81 224 GLY A O 1
ATOM 1697 N N . TRP A 1 225 ? -17.593 -0.662 10.622 1.00 93.62 225 TRP A N 1
ATOM 1698 C CA . TRP A 1 225 ? -17.627 -0.619 9.162 1.00 93.62 225 TRP A CA 1
ATOM 1699 C C . TRP A 1 225 ? -18.197 -1.930 8.615 1.00 93.62 225 TRP A C 1
ATOM 1701 O O . TRP A 1 225 ? -18.218 -2.945 9.319 1.00 93.62 225 TRP A O 1
ATOM 1711 N N . GLN A 1 226 ? -18.643 -1.909 7.361 1.00 94.94 226 GLN A N 1
ATOM 1712 C CA . GLN A 1 226 ? -19.134 -3.081 6.638 1.00 94.94 226 GLN A CA 1
ATOM 1713 C C . GLN A 1 226 ? -18.563 -3.127 5.219 1.00 94.94 226 GLN A C 1
ATOM 1715 O O . GLN A 1 226 ? -18.407 -2.086 4.577 1.00 94.94 226 GLN A O 1
ATOM 1720 N N . ILE A 1 227 ? -18.278 -4.336 4.739 1.00 96.69 227 ILE A N 1
ATOM 1721 C CA . ILE A 1 227 ? -17.910 -4.586 3.345 1.00 96.69 227 ILE A CA 1
ATOM 1722 C C . ILE A 1 227 ? -19.174 -5.010 2.597 1.00 96.69 227 ILE A C 1
ATOM 1724 O O . ILE A 1 227 ? -19.907 -5.893 3.040 1.00 96.69 227 ILE A O 1
ATOM 1728 N N . ILE A 1 228 ? -19.431 -4.352 1.473 1.00 97.94 228 ILE A N 1
ATOM 1729 C CA . ILE A 1 228 ? -20.511 -4.642 0.538 1.00 97.94 228 ILE A CA 1
ATOM 1730 C C . ILE A 1 228 ? -19.852 -5.241 -0.702 1.00 97.94 228 ILE A C 1
ATOM 1732 O O . ILE A 1 228 ? -19.268 -4.530 -1.521 1.00 97.94 228 ILE A O 1
ATOM 1736 N N . GLU A 1 229 ? -19.915 -6.561 -0.806 1.00 97.56 229 GLU A N 1
ATOM 1737 C CA . GLU A 1 229 ? -19.229 -7.318 -1.851 1.00 97.56 229 GLU A CA 1
ATOM 1738 C C . GLU A 1 229 ? -19.896 -7.126 -3.213 1.00 97.56 229 GLU A C 1
ATOM 1740 O O . GLU A 1 229 ? -21.120 -7.287 -3.325 1.00 97.56 229 GLU A O 1
ATOM 1745 N N . ALA A 1 230 ? -19.125 -6.831 -4.268 1.00 96.88 230 ALA A N 1
ATOM 1746 C CA . ALA A 1 230 ? -19.721 -6.647 -5.589 1.00 96.88 230 ALA A CA 1
ATOM 1747 C C . ALA A 1 230 ? -20.375 -7.938 -6.096 1.00 96.88 230 ALA A C 1
ATOM 1749 O O . ALA A 1 230 ? -21.435 -7.873 -6.715 1.00 96.88 230 ALA A O 1
ATOM 1750 N N . GLU A 1 231 ? -19.817 -9.113 -5.774 1.00 95.25 231 GLU A N 1
ATOM 1751 C CA . GLU A 1 231 ? -20.368 -10.416 -6.167 1.00 95.25 231 GLU A CA 1
ATOM 1752 C C . GLU A 1 231 ? -21.739 -10.745 -5.563 1.00 95.25 231 GLU A C 1
ATOM 1754 O O . GLU A 1 231 ? -22.384 -11.693 -6.007 1.00 95.25 231 GLU A O 1
ATOM 1759 N N . SER A 1 232 ? -22.187 -9.995 -4.552 1.00 96.38 232 SER A N 1
ATOM 1760 C CA . SER A 1 232 ? -23.538 -10.138 -3.998 1.00 96.38 232 SER A CA 1
ATOM 1761 C C . SER A 1 232 ? -24.611 -9.480 -4.877 1.00 96.38 232 SER A C 1
ATOM 1763 O O . SER A 1 232 ? -25.806 -9.674 -4.646 1.00 96.38 232 SER A O 1
ATOM 1765 N N . GLY A 1 233 ? -24.190 -8.713 -5.889 1.00 94.31 233 GLY A N 1
ATOM 1766 C CA . GLY A 1 233 ? -25.065 -7.986 -6.793 1.00 94.31 233 GLY A CA 1
ATOM 1767 C C . GLY A 1 233 ? -25.753 -8.858 -7.839 1.00 94.31 233 GLY A C 1
ATOM 1768 O O . GLY A 1 233 ? -25.211 -9.856 -8.316 1.00 94.31 233 GLY A O 1
ATOM 1769 N N . GLN A 1 234 ? -26.949 -8.428 -8.232 1.00 97.62 234 GLN A N 1
ATOM 1770 C CA . GLN A 1 234 ? -27.698 -8.974 -9.357 1.00 97.62 234 GLN A CA 1
ATOM 1771 C C . GLN A 1 234 ? -27.368 -8.196 -10.631 1.00 97.62 234 GLN A C 1
ATOM 1773 O O . GLN A 1 234 ? -27.358 -6.967 -10.628 1.00 97.62 234 GLN A O 1
ATOM 1778 N N . GLU A 1 235 ? -27.133 -8.900 -11.734 1.00 98.00 235 GLU A N 1
ATOM 1779 C CA . GLU A 1 235 ? -26.988 -8.292 -13.058 1.00 98.00 235 GLU A CA 1
ATOM 1780 C C . GLU A 1 235 ? -28.356 -7.788 -13.539 1.00 98.00 235 GLU A C 1
ATOM 1782 O O . GLU A 1 235 ? -29.284 -8.573 -13.738 1.00 98.00 235 GLU A O 1
ATOM 1787 N N . ILE A 1 236 ? -28.496 -6.474 -13.717 1.00 97.88 236 ILE A N 1
ATOM 1788 C CA . ILE A 1 236 ? -29.782 -5.837 -14.059 1.00 97.88 236 ILE A CA 1
ATOM 1789 C C . ILE A 1 236 ? -29.790 -5.188 -15.448 1.00 97.88 236 ILE A C 1
ATOM 1791 O O . ILE A 1 236 ? -30.855 -4.823 -15.948 1.00 97.88 236 ILE A O 1
ATOM 1795 N N . ALA A 1 237 ? -28.626 -5.023 -16.082 1.00 97.88 237 ALA A N 1
ATOM 1796 C CA . ALA A 1 237 ? -28.511 -4.575 -17.467 1.00 97.88 237 ALA A CA 1
ATOM 1797 C C . ALA A 1 237 ? -27.214 -5.078 -18.113 1.00 97.88 237 ALA A C 1
ATOM 1799 O O . ALA A 1 237 ? -26.208 -5.264 -17.429 1.00 97.88 237 ALA A O 1
ATOM 1800 N N . GLY A 1 238 ? -27.244 -5.237 -19.438 1.00 96.88 238 GLY A N 1
ATOM 1801 C CA . GLY A 1 238 ? -26.085 -5.651 -20.225 1.00 96.88 238 GLY A CA 1
ATOM 1802 C C . GLY A 1 238 ? -25.680 -7.106 -19.978 1.00 96.88 238 GLY A C 1
ATOM 1803 O O . GLY A 1 238 ? -26.538 -7.970 -19.788 1.00 96.88 238 GLY A O 1
ATOM 1804 N N . LYS A 1 239 ? -24.377 -7.377 -20.055 1.00 96.75 239 LYS A N 1
ATOM 1805 C CA . LYS A 1 239 ? -23.747 -8.664 -19.728 1.00 96.75 239 LYS A CA 1
ATOM 1806 C C . LYS A 1 239 ? -22.424 -8.421 -18.983 1.00 96.75 239 LYS A C 1
ATOM 1808 O O . LYS A 1 239 ? -21.363 -8.667 -19.571 1.00 96.75 239 LYS A O 1
ATOM 1813 N N . PRO A 1 240 ? -22.485 -7.942 -17.722 1.00 97.12 240 PRO A N 1
ATOM 1814 C CA . PRO A 1 240 ? -21.315 -7.838 -16.857 1.00 97.12 240 PRO A CA 1
ATOM 1815 C C . PRO A 1 240 ? -20.482 -9.124 -16.879 1.00 97.12 240 PRO A C 1
ATOM 1817 O O . PRO A 1 240 ? -21.025 -10.227 -16.945 1.00 97.12 240 PRO A O 1
ATOM 1820 N N . ILE A 1 241 ? -19.157 -9.007 -16.798 1.00 96.75 241 ILE A N 1
ATOM 1821 C CA . ILE A 1 241 ? -18.294 -10.180 -16.636 1.00 96.75 241 ILE A CA 1
ATOM 1822 C C . ILE A 1 241 ? -18.008 -10.378 -15.156 1.00 96.75 241 ILE A C 1
ATOM 1824 O O . ILE A 1 241 ? -17.328 -9.568 -14.532 1.00 96.75 241 ILE A O 1
ATOM 1828 N N . TYR A 1 242 ? -18.467 -11.502 -14.619 1.00 95.38 242 TYR A N 1
ATOM 1829 C CA . TYR A 1 242 ? -18.056 -11.976 -13.306 1.00 95.38 242 TYR A CA 1
ATOM 1830 C C . TYR A 1 242 ? -16.675 -12.642 -13.373 1.00 95.38 242 TYR A C 1
ATOM 1832 O O . TYR A 1 242 ? -16.466 -13.605 -14.119 1.00 95.38 242 TYR A O 1
ATOM 1840 N N . GLY A 1 243 ? -15.731 -12.142 -12.579 1.00 90.50 243 GLY A N 1
ATOM 1841 C CA . GLY A 1 243 ? -14.345 -12.591 -12.565 1.00 90.50 243 GLY A CA 1
ATOM 1842 C C . GLY A 1 243 ? -13.901 -13.170 -11.224 1.00 90.50 243 GLY A C 1
ATOM 1843 O O . GLY A 1 243 ? -14.496 -12.929 -10.174 1.00 90.50 243 GLY A O 1
ATOM 1844 N N . ARG A 1 244 ? -12.810 -13.944 -11.261 1.00 90.12 244 ARG A N 1
ATOM 1845 C CA . ARG A 1 244 ? -12.077 -14.382 -10.068 1.00 90.12 244 ARG A CA 1
ATOM 1846 C C . ARG A 1 244 ? -10.595 -14.105 -10.232 1.00 90.12 244 ARG A C 1
ATOM 1848 O O . ARG A 1 244 ? -10.016 -14.455 -11.259 1.00 90.12 244 ARG A O 1
ATOM 1855 N N . ARG A 1 245 ? -9.983 -13.508 -9.218 1.00 82.88 245 ARG A N 1
ATOM 1856 C CA . ARG A 1 245 ? -8.542 -13.249 -9.147 1.00 82.88 245 ARG A CA 1
ATOM 1857 C C . ARG A 1 245 ? -8.173 -13.042 -7.683 1.00 82.88 245 ARG A C 1
ATOM 1859 O O . ARG A 1 245 ? -8.865 -12.315 -6.992 1.00 82.88 245 ARG A O 1
ATOM 1866 N N . GLY A 1 246 ? -7.121 -13.708 -7.215 1.00 75.06 246 GLY A N 1
ATOM 1867 C CA . GLY A 1 246 ? -6.600 -13.511 -5.859 1.00 75.06 246 GLY A CA 1
ATOM 1868 C C . GLY A 1 246 ? -5.699 -12.278 -5.797 1.00 75.06 246 GLY A C 1
ATOM 1869 O O . GLY A 1 246 ? -6.144 -11.156 -6.025 1.00 75.06 246 GLY A O 1
ATOM 1870 N N . TRP A 1 247 ? -4.413 -12.512 -5.547 1.00 75.25 247 TRP A N 1
ATOM 1871 C CA . TRP A 1 247 ? -3.388 -11.472 -5.493 1.00 75.25 247 TRP A CA 1
ATOM 1872 C C . TRP A 1 247 ? -3.200 -10.761 -6.843 1.00 75.25 247 TRP A C 1
ATOM 1874 O O . TRP A 1 247 ? -3.052 -11.409 -7.884 1.00 75.25 247 TRP A O 1
ATOM 1884 N N . THR A 1 248 ? -3.180 -9.426 -6.838 1.00 70.00 248 THR A N 1
ATOM 1885 C CA . THR A 1 248 ? -2.947 -8.603 -8.040 1.00 70.00 248 THR A CA 1
ATOM 1886 C C . THR A 1 248 ? -1.470 -8.361 -8.334 1.00 70.00 248 THR A C 1
ATOM 1888 O O . THR A 1 248 ? -1.143 -7.988 -9.457 1.00 70.00 248 THR A O 1
ATOM 1891 N N . GLY A 1 249 ? -0.595 -8.597 -7.356 1.00 66.12 249 GLY A N 1
ATOM 1892 C CA . GLY A 1 249 ? 0.774 -8.080 -7.322 1.00 66.12 249 GLY A CA 1
ATOM 1893 C C . GLY A 1 249 ? 1.006 -7.194 -6.095 1.00 66.12 249 GLY A C 1
ATOM 1894 O O . GLY A 1 249 ? 2.118 -7.183 -5.572 1.00 66.12 249 GLY A O 1
ATOM 1895 N N . GLU A 1 250 ? -0.059 -6.545 -5.606 1.00 74.44 250 GLU A N 1
ATOM 1896 C CA . GLU A 1 250 ? 0.004 -5.482 -4.586 1.00 74.44 250 GLU A CA 1
ATOM 1897 C C . GLU A 1 250 ? -1.099 -5.585 -3.525 1.00 74.44 250 GLU A C 1
ATOM 1899 O O . GLU A 1 250 ? -0.899 -5.200 -2.378 1.00 74.44 250 GLU A O 1
ATOM 1904 N N . ALA A 1 251 ? -2.271 -6.107 -3.893 1.00 83.31 251 ALA A N 1
ATOM 1905 C CA . ALA A 1 251 ? -3.391 -6.309 -2.984 1.00 83.31 251 ALA A CA 1
ATOM 1906 C C . ALA A 1 251 ? -4.211 -7.535 -3.402 1.00 83.31 251 ALA A C 1
ATOM 1908 O O . ALA A 1 251 ? -4.130 -8.010 -4.538 1.00 83.31 251 ALA A O 1
ATOM 1909 N N . ASN A 1 252 ? -5.021 -8.057 -2.485 1.00 86.25 252 ASN A N 1
ATOM 1910 C CA . ASN A 1 252 ? -6.044 -9.041 -2.825 1.00 86.25 252 ASN A CA 1
ATOM 1911 C C . ASN A 1 252 ? -7.350 -8.322 -3.158 1.00 86.25 252 ASN A C 1
ATOM 1913 O O . ASN A 1 252 ? -7.730 -7.384 -2.460 1.00 86.25 252 ASN A O 1
ATOM 1917 N N . LEU A 1 253 ? -8.042 -8.807 -4.187 1.00 90.44 253 LEU A N 1
ATOM 1918 C CA . LEU A 1 253 ? -9.461 -8.509 -4.374 1.00 90.44 253 LEU A CA 1
ATOM 1919 C C . LEU A 1 253 ? -10.264 -9.133 -3.229 1.00 90.44 253 LEU A C 1
ATOM 1921 O O . LEU A 1 253 ? -9.937 -10.238 -2.772 1.00 90.44 253 LEU A O 1
ATOM 1925 N N . SER A 1 254 ? -11.308 -8.442 -2.784 1.00 93.12 254 SER A N 1
ATOM 1926 C CA . SER A 1 254 ? -12.211 -8.928 -1.745 1.00 93.12 254 SER A CA 1
ATOM 1927 C C . SER A 1 254 ? -12.815 -10.269 -2.168 1.00 93.12 254 SER A C 1
ATOM 1929 O O . SER A 1 254 ? -13.273 -10.446 -3.297 1.00 93.12 254 SER A O 1
ATOM 1931 N N . ASN A 1 255 ? -12.682 -11.289 -1.313 1.00 91.75 255 ASN A N 1
ATOM 1932 C CA . ASN A 1 255 ? -13.033 -12.692 -1.608 1.00 91.75 255 ASN A CA 1
ATOM 1933 C C . ASN A 1 255 ? -12.484 -13.268 -2.934 1.00 91.75 255 ASN A C 1
ATOM 1935 O O . ASN A 1 255 ? -12.939 -14.320 -3.403 1.00 91.75 255 ASN A O 1
ATOM 1939 N N . GLY A 1 256 ? -11.497 -12.608 -3.542 1.00 90.69 256 GLY A N 1
ATOM 1940 C CA . GLY A 1 256 ? -10.943 -12.938 -4.846 1.00 90.69 256 GLY A CA 1
ATOM 1941 C C . GLY A 1 256 ? -11.937 -12.853 -6.010 1.00 90.69 256 GLY A C 1
ATOM 1942 O O . GLY A 1 256 ? -11.814 -13.638 -6.959 1.00 90.69 256 GLY A O 1
ATOM 1943 N N . ARG A 1 257 ? -12.950 -11.981 -5.933 1.00 94.00 257 ARG A N 1
ATOM 1944 C CA . ARG A 1 257 ? -14.050 -11.858 -6.909 1.00 94.00 257 ARG A CA 1
ATOM 1945 C C . ARG A 1 257 ? -14.224 -10.409 -7.343 1.00 94.00 257 ARG A C 1
ATOM 1947 O O . ARG A 1 257 ? -13.787 -9.506 -6.657 1.00 94.00 257 ARG A O 1
ATOM 1954 N N . TYR A 1 258 ? -14.796 -10.196 -8.523 1.00 96.00 258 TYR A N 1
ATOM 1955 C CA . TYR A 1 258 ? -15.072 -8.853 -9.037 1.00 96.00 258 TYR A CA 1
ATOM 1956 C C . TYR A 1 258 ? -16.093 -8.897 -10.175 1.00 96.00 258 TYR A C 1
ATOM 1958 O O . TYR A 1 258 ? -16.322 -9.953 -10.776 1.00 96.00 258 TYR A O 1
ATOM 1966 N N . TYR A 1 259 ? -16.631 -7.730 -10.528 1.00 97.81 259 TYR A N 1
ATOM 1967 C CA . TYR A 1 259 ? -17.337 -7.509 -11.788 1.00 97.81 259 TYR A CA 1
ATOM 1968 C C . TYR A 1 259 ? -16.551 -6.573 -12.706 1.00 97.81 259 TYR A C 1
ATOM 1970 O O . TYR A 1 259 ? -16.053 -5.530 -12.286 1.00 97.81 259 TYR A O 1
ATOM 1978 N N . GLU A 1 260 ? -16.465 -6.931 -13.982 1.00 97.19 260 GLU A N 1
ATOM 1979 C CA . GLU A 1 260 ? -16.044 -6.041 -15.058 1.00 97.19 260 GLU A CA 1
ATOM 1980 C C . GLU A 1 260 ? -17.288 -5.543 -15.809 1.00 97.19 260 GLU A C 1
ATOM 1982 O O . GLU A 1 260 ? -18.081 -6.337 -16.318 1.00 97.19 260 GLU A O 1
ATOM 1987 N N . LEU A 1 261 ? -17.456 -4.221 -15.857 1.00 98.06 261 LEU A N 1
ATOM 1988 C CA . LEU A 1 261 ? -18.591 -3.529 -16.465 1.00 98.06 261 LEU A CA 1
ATOM 1989 C C . LEU A 1 261 ? -18.146 -2.816 -17.743 1.00 98.06 261 LEU A C 1
ATOM 1991 O O . LEU A 1 261 ? -17.172 -2.060 -17.724 1.00 98.06 261 LEU A O 1
ATOM 1995 N N . ARG A 1 262 ? -18.882 -3.013 -18.836 1.00 97.25 262 ARG A N 1
ATOM 1996 C CA . ARG A 1 262 ? -18.738 -2.303 -20.114 1.00 97.25 262 ARG A CA 1
ATOM 1997 C C . ARG A 1 262 ? -19.960 -1.450 -20.413 1.00 97.25 262 ARG A C 1
ATOM 1999 O O . ARG A 1 262 ? -20.943 -1.454 -19.678 1.00 97.25 262 ARG A O 1
ATOM 2006 N N . ASN A 1 263 ? -19.906 -0.702 -21.509 1.00 96.31 263 ASN A N 1
ATOM 2007 C CA . ASN A 1 263 ? -21.007 0.158 -21.922 1.00 96.31 263 ASN A CA 1
ATOM 2008 C C . ASN A 1 263 ? -22.353 -0.596 -21.980 1.00 96.31 263 ASN A C 1
ATOM 2010 O O . ASN A 1 263 ? -22.505 -1.550 -22.741 1.00 96.31 263 ASN A O 1
ATOM 2014 N N . GLY A 1 264 ? -23.324 -0.133 -21.186 1.00 96.75 264 GLY A N 1
ATOM 2015 C CA . GLY A 1 264 ? -24.647 -0.749 -21.032 1.00 96.75 264 GLY A CA 1
ATOM 2016 C C . GLY A 1 264 ? -24.779 -1.748 -19.874 1.00 96.75 264 GLY A C 1
ATOM 2017 O O . GLY A 1 264 ? -25.902 -2.145 -19.563 1.00 96.75 264 GLY A O 1
ATOM 2018 N N . ASP A 1 265 ? -23.679 -2.120 -19.219 1.00 98.56 265 ASP A N 1
ATOM 2019 C CA . ASP A 1 265 ? -23.676 -3.058 -18.097 1.00 98.56 265 ASP A CA 1
ATOM 2020 C C . ASP A 1 265 ? -24.050 -2.374 -16.779 1.00 98.56 265 ASP A C 1
ATOM 2022 O O . ASP A 1 265 ? -23.601 -1.260 -16.476 1.00 98.56 265 ASP A O 1
ATOM 2026 N N . ALA A 1 266 ? -24.844 -3.072 -15.965 1.00 98.38 266 ALA A N 1
ATOM 2027 C CA . ALA A 1 266 ? -25.167 -2.653 -14.610 1.00 98.38 266 ALA A CA 1
ATOM 2028 C C . ALA A 1 266 ? -25.433 -3.836 -13.674 1.00 98.38 266 ALA A C 1
ATOM 2030 O O . ALA A 1 266 ? -26.077 -4.816 -14.057 1.00 98.38 266 ALA A O 1
ATOM 2031 N N . ILE A 1 267 ? -25.018 -3.673 -12.420 1.00 98.56 267 ILE A N 1
ATOM 2032 C CA . ILE A 1 267 ? -25.358 -4.555 -11.302 1.00 98.56 267 ILE A CA 1
ATOM 2033 C C . ILE A 1 267 ? -26.079 -3.762 -10.206 1.00 98.56 267 ILE A C 1
ATOM 2035 O O . ILE A 1 267 ? -25.883 -2.552 -10.073 1.00 98.56 267 ILE A O 1
ATOM 2039 N N . GLU A 1 268 ? -26.904 -4.432 -9.412 1.00 98.50 268 GLU A N 1
ATOM 2040 C CA . GLU A 1 268 ? -27.551 -3.865 -8.228 1.00 98.50 268 GLU A CA 1
ATOM 2041 C C . GLU A 1 268 ? -27.281 -4.731 -7.004 1.00 98.50 268 GLU A C 1
ATOM 2043 O O . GLU A 1 268 ? -27.495 -5.941 -7.020 1.00 98.50 268 GLU A O 1
ATOM 2048 N N . ILE A 1 269 ? -26.802 -4.095 -5.942 1.00 98.31 269 ILE A N 1
ATOM 2049 C CA . ILE A 1 269 ? -26.434 -4.720 -4.679 1.00 98.31 269 ILE A CA 1
ATOM 2050 C C . ILE A 1 269 ? -27.374 -4.198 -3.596 1.00 98.31 269 ILE A C 1
ATOM 2052 O O . ILE A 1 269 ? -27.661 -3.003 -3.519 1.00 98.31 269 ILE A O 1
ATOM 2056 N N . THR A 1 270 ? -27.851 -5.096 -2.742 1.00 97.88 270 THR A N 1
ATOM 2057 C CA . THR A 1 270 ? -28.633 -4.743 -1.554 1.00 97.88 270 THR A CA 1
ATOM 2058 C C . THR A 1 270 ? -27.738 -4.821 -0.323 1.00 97.88 270 THR A C 1
ATOM 2060 O O . THR A 1 270 ? -26.984 -5.780 -0.180 1.00 97.88 270 THR A O 1
ATOM 2063 N N . PHE A 1 271 ? -27.820 -3.834 0.568 1.00 97.19 271 PHE A N 1
ATOM 2064 C CA . PHE A 1 271 ? -27.035 -3.794 1.806 1.00 97.19 271 PHE A CA 1
ATOM 2065 C C . PHE A 1 271 ? -27.838 -3.175 2.957 1.00 97.19 271 PHE A C 1
ATOM 2067 O O . PHE A 1 271 ? -28.806 -2.453 2.722 1.00 97.19 271 PHE A O 1
ATOM 2074 N N . ASP A 1 272 ? -27.433 -3.426 4.203 1.00 96.19 272 ASP A N 1
ATOM 2075 C CA . ASP A 1 272 ? -28.120 -2.917 5.394 1.00 96.19 272 ASP A CA 1
ATOM 2076 C C . ASP A 1 272 ? -27.299 -1.836 6.110 1.00 96.19 272 ASP A C 1
ATOM 2078 O O . ASP A 1 272 ? -26.181 -2.066 6.571 1.00 96.19 272 ASP A O 1
ATOM 2082 N N . ALA A 1 273 ? -27.869 -0.642 6.280 1.00 95.31 273 ALA A N 1
ATOM 2083 C CA . ALA A 1 273 ? -27.290 0.365 7.164 1.00 95.31 273 ALA A CA 1
ATOM 2084 C C . ALA A 1 273 ? -27.635 0.015 8.628 1.00 95.31 273 ALA A C 1
ATOM 2086 O O . ALA A 1 273 ? -28.816 -0.150 8.955 1.00 95.31 273 ALA A O 1
ATOM 2087 N N . PRO A 1 274 ? -26.654 -0.079 9.544 1.00 91.38 274 PRO A N 1
ATOM 2088 C CA . PRO A 1 274 ? -26.899 -0.556 10.909 1.00 91.38 274 PRO A CA 1
ATOM 2089 C C . PRO A 1 274 ? -27.700 0.437 11.764 1.00 91.38 274 PRO A C 1
ATOM 2091 O O . PRO A 1 274 ? -28.417 0.036 12.688 1.00 91.38 274 PRO A O 1
ATOM 2094 N N . ALA A 1 275 ? -27.599 1.730 11.453 1.00 93.50 275 ALA A N 1
ATOM 2095 C CA . ALA A 1 275 ? -28.269 2.814 12.158 1.00 93.50 275 ALA A CA 1
ATOM 2096 C C . ALA A 1 275 ? -28.593 3.984 11.217 1.00 93.50 275 ALA A C 1
ATOM 2098 O O . ALA A 1 275 ? -27.984 4.134 10.156 1.00 93.50 275 ALA A O 1
ATOM 2099 N N . ASP A 1 276 ? -29.521 4.841 11.636 1.00 96.25 276 ASP A N 1
ATOM 2100 C CA . ASP A 1 276 ? -29.706 6.154 11.020 1.00 96.25 276 ASP A CA 1
ATOM 2101 C C . ASP A 1 276 ? -28.435 6.984 11.225 1.00 96.25 276 ASP A C 1
ATOM 2103 O O . ASP A 1 276 ? -27.938 7.078 12.348 1.00 96.25 276 ASP A O 1
ATOM 2107 N N . GLY A 1 277 ? -27.913 7.601 10.167 1.00 95.88 277 GLY A N 1
ATOM 2108 C CA . GLY A 1 277 ? -26.705 8.405 10.309 1.00 95.88 277 GLY A CA 1
ATOM 2109 C C . GLY A 1 277 ? -26.079 8.867 9.005 1.00 95.88 277 GLY A C 1
ATOM 2110 O O . GLY A 1 277 ? -26.636 8.703 7.918 1.00 95.88 277 GLY A O 1
ATOM 2111 N N . GLU A 1 278 ? -24.905 9.466 9.159 1.00 97.19 278 GLU A N 1
ATOM 2112 C CA . GLU A 1 278 ? -24.043 9.931 8.081 1.00 97.19 278 GLU A CA 1
ATOM 2113 C C . GLU A 1 278 ? -22.931 8.913 7.829 1.00 97.19 278 GLU A C 1
ATOM 2115 O O . GLU A 1 278 ? -22.276 8.458 8.770 1.00 97.19 278 GLU A O 1
ATOM 2120 N N . TYR A 1 279 ? -22.703 8.577 6.561 1.00 97.25 279 TYR A N 1
ATOM 2121 C CA . TYR A 1 279 ? -21.759 7.545 6.149 1.00 97.25 279 TYR A CA 1
ATOM 2122 C C . TYR A 1 279 ? -20.817 8.014 5.034 1.00 97.25 279 TYR A C 1
ATOM 2124 O O . TYR A 1 279 ? -21.190 8.780 4.141 1.00 97.25 279 TYR A O 1
ATOM 2132 N N . TRP A 1 280 ? -19.602 7.481 5.063 1.00 97.25 280 TRP A N 1
ATOM 2133 C CA . TRP A 1 280 ? -18.688 7.436 3.933 1.00 97.25 280 TRP A CA 1
ATOM 2134 C C . TRP A 1 280 ? -18.810 6.091 3.229 1.00 97.25 280 TRP A C 1
ATOM 2136 O O . TRP A 1 280 ? -18.769 5.040 3.872 1.00 97.25 280 TRP A O 1
ATOM 2146 N N . LEU A 1 281 ? -18.940 6.139 1.907 1.00 97.94 281 LEU A N 1
ATOM 2147 C CA . LEU A 1 281 ? -18.842 4.982 1.037 1.00 97.94 281 LEU A CA 1
ATOM 2148 C C . LEU A 1 281 ? -17.528 5.077 0.264 1.00 97.94 281 LEU A C 1
ATOM 2150 O O . LEU A 1 281 ? -17.253 6.085 -0.387 1.00 97.94 281 LEU A O 1
ATOM 2154 N N . TYR A 1 282 ? -16.742 4.014 0.305 1.00 98.31 282 TYR A N 1
ATOM 2155 C CA . TYR A 1 282 ? -15.542 3.855 -0.502 1.00 98.31 282 TYR A CA 1
ATOM 2156 C C . TYR A 1 282 ? -15.733 2.689 -1.468 1.00 98.31 282 TYR A C 1
ATOM 2158 O O . TYR A 1 282 ? -16.426 1.730 -1.138 1.00 98.31 282 TYR A O 1
ATOM 2166 N N . ALA A 1 283 ? -15.117 2.752 -2.641 1.00 98.31 283 ALA A N 1
ATOM 2167 C CA . ALA A 1 283 ? -15.114 1.679 -3.624 1.00 98.31 283 ALA A CA 1
ATOM 2168 C C . ALA A 1 283 ? -13.702 1.102 -3.754 1.00 98.31 283 ALA A C 1
ATOM 2170 O O . ALA A 1 283 ? -12.771 1.837 -4.076 1.00 98.31 283 ALA A O 1
ATOM 2171 N N . SER A 1 284 ? -13.552 -0.204 -3.526 1.00 97.62 284 SER A N 1
ATOM 2172 C CA . SER A 1 284 ? -12.402 -0.966 -4.012 1.00 97.62 284 SER A CA 1
ATOM 2173 C C . SER A 1 284 ? -12.603 -1.213 -5.499 1.00 97.62 284 SER A C 1
ATOM 2175 O O . SER A 1 284 ? -13.608 -1.796 -5.925 1.00 97.62 284 SER A O 1
ATOM 2177 N N . HIS A 1 285 ? -11.676 -0.727 -6.310 1.00 96.50 285 HIS A N 1
ATOM 2178 C CA . HIS A 1 285 ? -11.737 -0.893 -7.753 1.00 96.50 285 HIS A CA 1
ATOM 2179 C C . HIS A 1 285 ? -10.348 -0.802 -8.371 1.00 96.50 285 HIS A C 1
ATOM 2181 O O . HIS A 1 285 ? -9.389 -0.332 -7.758 1.00 96.50 285 HIS A O 1
ATOM 2187 N N . MET A 1 286 ? -10.233 -1.245 -9.621 1.00 92.62 286 MET A N 1
ATOM 2188 C CA . MET A 1 286 ? -8.990 -1.069 -10.362 1.00 92.62 286 MET A CA 1
ATOM 2189 C C . MET A 1 286 ? -8.870 0.394 -10.798 1.00 92.62 286 MET A C 1
ATOM 2191 O O . MET A 1 286 ? -9.762 0.916 -11.469 1.00 92.62 286 MET A O 1
ATOM 2195 N N . ARG A 1 287 ? -7.768 1.062 -10.468 1.00 92.06 287 ARG A N 1
ATOM 2196 C CA . ARG A 1 287 ? -7.315 2.248 -11.196 1.00 92.06 287 ARG A CA 1
ATOM 2197 C C . ARG A 1 287 ? -6.579 1.767 -12.436 1.00 92.06 287 ARG A C 1
ATOM 2199 O O . ARG A 1 287 ? -5.676 0.946 -12.359 1.00 92.06 287 ARG A O 1
ATOM 2206 N N . ARG A 1 288 ? -7.031 2.228 -13.593 1.00 87.44 288 ARG A N 1
ATOM 2207 C CA . ARG A 1 288 ? -6.579 1.839 -14.919 1.00 87.44 288 ARG A CA 1
ATOM 2208 C C . ARG A 1 288 ? -5.505 2.783 -15.440 1.00 87.44 288 ARG A C 1
ATOM 2210 O O . ARG A 1 288 ? -5.693 4.000 -15.421 1.00 87.44 288 ARG A O 1
ATOM 2217 N N . ALA A 1 289 ? -4.437 2.212 -15.977 1.00 80.19 289 ALA A N 1
ATOM 2218 C CA . ALA A 1 289 ? -3.415 2.945 -16.708 1.00 80.19 289 ALA A CA 1
ATOM 2219 C C . ALA A 1 289 ? -3.925 3.423 -18.077 1.00 80.19 289 ALA A C 1
ATOM 2221 O O . ALA A 1 289 ? -4.928 2.895 -18.602 1.00 80.19 289 ALA A O 1
ATOM 2222 N N . PRO A 1 290 ? -3.210 4.374 -18.708 1.00 75.62 290 PRO A N 1
ATOM 2223 C CA . PRO A 1 290 ? -3.446 4.733 -20.088 1.00 75.62 290 PRO A CA 1
ATOM 2224 C C . PRO A 1 290 ? -3.216 3.514 -20.977 1.00 75.62 290 PRO A C 1
ATOM 2226 O O . PRO A 1 290 ? -2.329 2.680 -20.740 1.00 75.62 290 PRO A O 1
ATOM 2229 N N . LEU A 1 291 ? -4.009 3.430 -22.042 1.00 72.94 291 LEU A N 1
ATOM 2230 C CA . LEU A 1 291 ? -3.672 2.542 -23.141 1.00 72.94 291 LEU A CA 1
ATOM 2231 C C . LEU A 1 291 ? -2.355 3.049 -23.742 1.00 72.94 291 LEU A C 1
ATOM 2233 O O . LEU A 1 291 ? -2.241 4.225 -24.083 1.00 72.94 291 LEU A O 1
ATOM 2237 N N . LYS A 1 292 ? -1.359 2.172 -23.839 1.00 64.69 292 LYS A N 1
ATOM 2238 C CA . LYS A 1 292 ? -0.076 2.488 -24.470 1.00 64.69 292 LYS A CA 1
ATOM 2239 C C . LYS A 1 292 ? -0.011 1.859 -25.858 1.00 64.69 292 LYS A C 1
ATOM 2241 O O . LYS A 1 292 ? -0.739 0.888 -26.092 1.00 64.69 292 LYS A O 1
ATOM 2246 N N . PRO A 1 293 ? 0.785 2.421 -26.791 1.00 64.00 293 PRO A N 1
ATOM 2247 C CA . PRO A 1 293 ? 0.888 1.870 -28.136 1.00 64.00 293 PRO A CA 1
ATOM 2248 C C . PRO A 1 293 ? 1.262 0.399 -28.045 1.00 64.00 293 PRO A C 1
ATOM 2250 O O . PRO A 1 293 ? 2.089 0.038 -27.208 1.00 64.00 293 PRO A O 1
ATOM 2253 N N . GLU A 1 294 ? 0.657 -0.447 -28.880 1.00 68.31 294 GLU A N 1
ATOM 2254 C CA . GLU A 1 294 ? 1.134 -1.821 -28.988 1.00 68.31 294 GLU A CA 1
ATOM 2255 C C . GLU A 1 294 ? 2.588 -1.781 -29.463 1.00 68.31 294 GLU A C 1
ATOM 2257 O O . GLU A 1 294 ? 2.885 -1.451 -30.611 1.00 68.31 294 GLU A O 1
ATOM 2262 N N . MET A 1 295 ? 3.492 -2.086 -28.540 1.00 80.50 295 MET A N 1
ATOM 2263 C CA . MET A 1 295 ? 4.909 -2.273 -28.784 1.00 80.50 295 MET A CA 1
ATOM 2264 C C . MET A 1 295 ? 5.228 -3.732 -28.518 1.00 80.50 295 MET A C 1
ATOM 2266 O O . MET A 1 295 ? 4.682 -4.324 -27.594 1.00 80.50 295 MET A O 1
ATOM 2270 N N . TYR A 1 296 ? 6.086 -4.318 -29.337 1.00 90.12 296 TYR A N 1
ATOM 2271 C CA . TYR A 1 296 ? 6.579 -5.672 -29.156 1.00 90.12 296 TYR A CA 1
ATOM 2272 C C . TYR A 1 296 ? 8.002 -5.746 -29.690 1.00 90.12 296 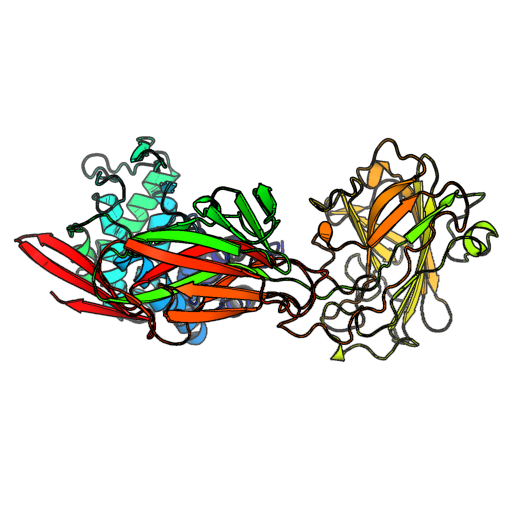TYR A C 1
ATOM 2274 O O . TYR A 1 296 ? 8.377 -4.981 -30.579 1.00 90.12 296 TYR A O 1
ATOM 2282 N N . ILE A 1 297 ? 8.773 -6.690 -29.167 1.00 94.19 297 ILE A N 1
ATOM 2283 C CA . ILE A 1 297 ? 10.036 -7.113 -29.753 1.00 94.19 297 ILE A CA 1
ATOM 2284 C C . ILE A 1 297 ? 9.776 -8.419 -30.493 1.00 94.19 297 ILE A C 1
ATOM 2286 O O . ILE A 1 297 ? 9.360 -9.416 -29.904 1.00 94.19 297 ILE A O 1
ATOM 2290 N N . GLU A 1 298 ? 10.020 -8.420 -31.797 1.00 94.69 298 GLU A N 1
ATOM 2291 C CA . GLU A 1 298 ? 10.119 -9.654 -32.567 1.00 94.69 298 GLU A CA 1
ATOM 2292 C C . GLU A 1 298 ? 11.571 -10.134 -32.510 1.00 94.69 298 GLU A C 1
ATOM 2294 O O . GLU A 1 298 ? 12.464 -9.461 -33.022 1.00 94.69 298 GLU A O 1
ATOM 2299 N N . ALA A 1 299 ? 11.805 -11.281 -31.872 1.00 96.62 299 ALA A N 1
ATOM 2300 C CA . ALA A 1 299 ? 13.093 -11.953 -31.932 1.00 96.62 299 ALA A CA 1
ATOM 2301 C C . ALA A 1 299 ? 13.124 -12.848 -33.170 1.00 96.62 299 ALA A C 1
ATOM 2303 O O . ALA A 1 299 ? 12.355 -13.806 -33.261 1.00 96.62 299 ALA A O 1
ATOM 2304 N N . THR A 1 300 ? 14.008 -12.553 -34.118 1.00 95.88 300 THR A N 1
ATOM 2305 C CA . THR A 1 300 ? 14.170 -13.353 -35.342 1.00 95.88 300 THR A CA 1
ATOM 2306 C C . THR A 1 300 ? 15.152 -14.511 -35.124 1.00 95.88 300 THR A C 1
ATOM 2308 O O . THR A 1 300 ? 15.896 -14.501 -34.144 1.00 95.88 300 THR A O 1
ATOM 2311 N N . PRO A 1 301 ? 15.189 -15.545 -35.981 1.00 95.56 301 PRO A N 1
ATOM 2312 C CA . PRO A 1 301 ? 16.154 -16.628 -35.809 1.00 95.56 301 PRO A CA 1
ATOM 2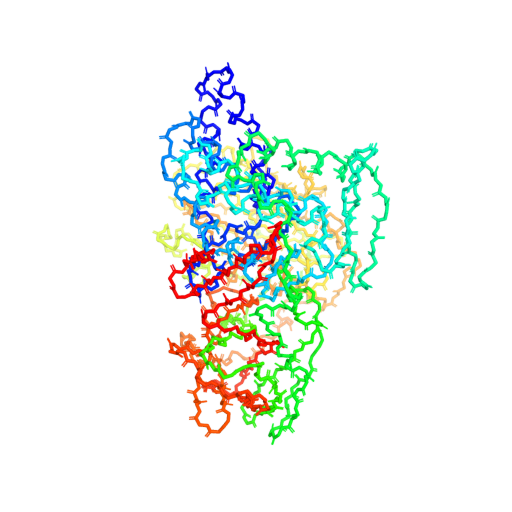313 C C . PRO A 1 301 ? 17.600 -16.124 -35.888 1.00 95.56 301 PRO A C 1
ATOM 2315 O O . PRO A 1 301 ? 17.964 -15.401 -36.818 1.00 95.56 301 PRO A O 1
ATOM 2318 N N . ALA A 1 302 ? 18.431 -16.527 -34.931 1.00 94.56 302 ALA A N 1
ATOM 2319 C CA . ALA A 1 302 ? 19.848 -16.195 -34.910 1.00 94.56 302 ALA A CA 1
ATOM 2320 C C . ALA A 1 302 ? 20.611 -16.991 -35.983 1.00 94.56 302 ALA A C 1
ATOM 2322 O O . ALA A 1 302 ? 20.451 -18.206 -36.112 1.00 94.56 302 ALA A O 1
ATOM 2323 N N . GLN A 1 303 ? 21.483 -16.319 -36.740 1.00 90.06 303 GLN A N 1
ATOM 2324 C CA . GLN A 1 303 ? 22.346 -16.969 -37.727 1.00 90.06 303 GLN A CA 1
ATOM 2325 C C . GLN A 1 303 ? 23.731 -16.320 -37.755 1.00 90.06 303 GLN A C 1
ATOM 2327 O O . GLN A 1 303 ? 23.870 -15.167 -38.149 1.00 90.06 303 GLN A O 1
ATOM 2332 N N . GLY A 1 304 ? 24.760 -17.090 -37.381 1.00 88.81 304 GLY A N 1
ATOM 2333 C CA . GLY A 1 304 ? 26.161 -16.664 -37.491 1.00 88.81 304 GLY A CA 1
ATOM 2334 C C . GLY A 1 304 ? 26.529 -15.451 -36.632 1.00 88.81 304 GLY A C 1
ATOM 2335 O O . GLY A 1 304 ? 27.375 -14.671 -37.048 1.00 88.81 304 GLY A O 1
ATOM 2336 N N . VAL A 1 305 ? 25.877 -15.287 -35.479 1.00 92.50 305 VAL A N 1
ATOM 2337 C CA . VAL A 1 305 ? 26.058 -14.137 -34.580 1.00 92.50 305 VAL A CA 1
ATOM 2338 C C . VAL A 1 305 ? 27.413 -14.212 -33.881 1.00 92.50 305 VAL A C 1
ATOM 2340 O O . VAL A 1 305 ? 27.718 -15.233 -33.255 1.00 92.50 305 VAL A O 1
ATOM 2343 N N . ILE A 1 306 ? 28.200 -13.140 -33.957 1.00 94.44 306 ILE A N 1
ATOM 2344 C CA . ILE A 1 306 ? 29.444 -12.970 -33.206 1.00 94.44 306 ILE A CA 1
ATOM 2345 C C . ILE A 1 306 ? 29.215 -11.834 -32.211 1.00 94.44 306 ILE A C 1
ATOM 2347 O O . ILE A 1 306 ? 28.927 -10.719 -32.604 1.00 94.44 306 ILE A O 1
ATOM 2351 N N . VAL A 1 307 ? 29.341 -12.117 -30.913 1.00 95.50 307 VAL A N 1
ATOM 2352 C CA . VAL A 1 307 ? 29.098 -11.113 -29.867 1.00 95.50 307 VAL A CA 1
ATOM 2353 C C . VAL A 1 307 ? 30.288 -10.156 -29.787 1.00 95.50 307 VAL A C 1
ATOM 2355 O O . VAL A 1 307 ? 31.272 -10.446 -29.104 1.00 95.50 307 VAL A O 1
ATOM 2358 N N . ASP A 1 308 ? 30.215 -9.032 -30.499 1.00 94.75 308 ASP A N 1
ATOM 2359 C CA . ASP A 1 308 ? 31.298 -8.045 -30.598 1.00 94.75 308 ASP A CA 1
ATOM 2360 C C . ASP A 1 308 ? 30.838 -6.572 -30.555 1.00 94.75 308 ASP A C 1
ATOM 2362 O O . ASP A 1 308 ? 31.672 -5.660 -30.575 1.00 94.75 308 ASP A O 1
ATOM 2366 N N . ALA A 1 309 ? 29.526 -6.335 -30.437 1.00 93.19 309 ALA A N 1
ATOM 2367 C CA . ALA A 1 309 ? 28.889 -5.017 -30.397 1.00 93.19 309 ALA A CA 1
ATOM 2368 C C . ALA A 1 309 ? 29.097 -4.172 -31.669 1.00 93.19 309 ALA A C 1
ATOM 2370 O O . ALA A 1 309 ? 29.006 -2.935 -31.630 1.00 93.19 309 ALA A O 1
ATOM 2371 N N . GLN A 1 310 ? 29.358 -4.821 -32.811 1.00 93.38 310 GLN A N 1
ATOM 2372 C CA . GLN A 1 310 ? 29.442 -4.173 -34.122 1.00 93.38 310 GLN A CA 1
ATOM 2373 C C . GLN A 1 310 ? 28.141 -4.226 -34.915 1.00 93.38 310 GLN A C 1
ATOM 2375 O O . GLN A 1 310 ? 27.897 -3.316 -35.710 1.00 93.38 310 GLN A O 1
ATOM 2380 N N . PHE A 1 311 ? 27.323 -5.257 -34.692 1.00 91.69 311 PHE A N 1
ATOM 2381 C CA . PHE A 1 311 ? 26.080 -5.518 -35.427 1.00 91.69 311 PHE A CA 1
ATOM 2382 C C . PHE A 1 311 ? 26.284 -5.641 -36.952 1.00 91.69 311 PHE A C 1
ATOM 2384 O O . PHE A 1 311 ? 25.403 -5.285 -37.738 1.00 91.69 311 PHE A O 1
ATOM 2391 N N . GLY A 1 312 ? 27.467 -6.095 -37.383 1.00 86.44 312 GLY A N 1
ATOM 2392 C CA . GLY A 1 312 ? 27.853 -6.178 -38.798 1.00 86.44 312 GLY A CA 1
ATOM 2393 C C . GLY A 1 312 ? 27.224 -7.359 -39.543 1.00 86.44 312 GLY A C 1
ATOM 2394 O O . GLY A 1 312 ? 27.282 -7.432 -40.773 1.00 86.44 312 GLY A O 1
ATOM 2395 N N . GLU A 1 313 ? 26.621 -8.291 -38.813 1.00 89.81 313 GLU A N 1
ATOM 2396 C CA . GLU A 1 313 ? 25.997 -9.490 -39.342 1.00 89.81 313 GLU A CA 1
ATOM 2397 C C . GLU A 1 313 ? 24.712 -9.161 -40.117 1.00 89.81 313 GLU A C 1
ATOM 2399 O O . GLU A 1 313 ? 23.847 -8.422 -39.631 1.00 89.81 313 GLU A O 1
ATOM 2404 N N . PRO A 1 314 ? 24.488 -9.794 -41.286 1.00 87.56 314 PRO A N 1
ATOM 2405 C CA . PRO A 1 314 ? 23.238 -9.642 -42.030 1.00 87.56 314 PRO A CA 1
ATOM 2406 C C . PRO A 1 314 ? 21.985 -9.974 -41.205 1.00 87.56 314 PRO A C 1
ATOM 2408 O O . PRO A 1 314 ? 20.924 -9.393 -41.435 1.00 87.56 314 PRO A O 1
ATOM 2411 N N . ALA A 1 315 ? 22.107 -10.875 -40.224 1.00 88.69 315 ALA A N 1
ATOM 2412 C CA . ALA A 1 315 ? 21.012 -11.266 -39.343 1.00 88.69 315 ALA A CA 1
ATOM 2413 C C . ALA A 1 315 ? 20.480 -10.071 -38.523 1.00 88.69 315 ALA A C 1
ATOM 2415 O O . ALA A 1 315 ? 19.268 -9.843 -38.505 1.00 88.69 315 ALA A O 1
ATOM 2416 N N . TRP A 1 316 ? 21.362 -9.225 -37.972 1.00 93.38 316 TRP A N 1
ATOM 2417 C CA . TRP A 1 316 ? 20.965 -8.013 -37.242 1.00 93.38 316 TRP A CA 1
ATOM 2418 C C . TRP A 1 316 ? 20.275 -6.974 -38.122 1.00 93.38 316 TRP A C 1
ATOM 2420 O O . TRP A 1 316 ? 19.368 -6.282 -37.663 1.00 93.38 316 TRP A O 1
ATOM 2430 N N . SER A 1 317 ? 20.653 -6.890 -39.400 1.00 89.25 317 SER A N 1
ATOM 2431 C CA . SER A 1 317 ? 19.987 -6.001 -40.362 1.00 89.25 317 SER A CA 1
ATOM 2432 C C . SER A 1 317 ? 18.545 -6.428 -40.659 1.00 89.25 317 SER A C 1
ATOM 2434 O O . SER A 1 317 ? 17.719 -5.593 -41.023 1.00 89.25 317 SER A O 1
ATOM 2436 N N . SER A 1 318 ? 18.239 -7.720 -40.507 1.00 87.44 318 SER A N 1
ATOM 2437 C CA . SER A 1 318 ? 16.894 -8.270 -40.705 1.00 87.44 318 SER A CA 1
ATOM 2438 C C . SER A 1 318 ? 16.022 -8.233 -39.445 1.00 87.44 318 SER A C 1
ATOM 2440 O O . SER A 1 318 ? 14.798 -8.225 -39.557 1.00 87.44 318 SER A O 1
ATOM 2442 N N . ALA A 1 319 ? 16.633 -8.186 -38.257 1.00 91.75 319 ALA A N 1
ATOM 2443 C CA . ALA A 1 319 ? 15.921 -8.108 -36.988 1.00 91.75 319 ALA A CA 1
ATOM 2444 C C . ALA A 1 319 ? 15.214 -6.743 -36.841 1.00 91.75 319 ALA A C 1
ATOM 2446 O O . ALA A 1 319 ? 15.869 -5.696 -36.956 1.00 91.75 319 ALA A O 1
ATOM 2447 N N . PRO A 1 320 ? 13.892 -6.714 -36.577 1.00 92.75 320 PRO A N 1
ATOM 2448 C CA . PRO A 1 320 ? 13.160 -5.471 -36.389 1.00 92.75 320 PRO A CA 1
ATOM 2449 C C . PRO A 1 320 ? 13.742 -4.620 -35.262 1.00 92.75 320 PRO A C 1
ATOM 2451 O O . PRO A 1 320 ? 14.065 -5.106 -34.179 1.00 92.75 320 PRO A O 1
ATOM 2454 N N . ARG A 1 321 ? 13.851 -3.320 -35.531 1.00 93.12 321 ARG A N 1
ATOM 2455 C CA . ARG A 1 321 ? 14.331 -2.331 -34.570 1.00 93.12 321 ARG A CA 1
ATOM 2456 C C . ARG A 1 321 ? 13.174 -1.753 -33.769 1.00 93.12 321 ARG A C 1
ATOM 2458 O O . ARG A 1 321 ? 12.215 -1.256 -34.359 1.00 93.12 321 ARG A O 1
ATOM 2465 N N . VAL A 1 322 ? 13.319 -1.741 -32.450 1.00 94.00 322 VAL A N 1
ATOM 2466 C CA . VAL A 1 322 ? 12.382 -1.116 -31.512 1.00 94.00 322 VAL A CA 1
ATOM 2467 C C . VAL A 1 322 ? 13.107 -0.001 -30.766 1.00 94.00 322 VAL A C 1
ATOM 2469 O O . VAL A 1 322 ? 14.221 -0.213 -30.302 1.00 94.00 322 VAL A O 1
ATOM 2472 N N . SER A 1 323 ? 12.499 1.180 -30.661 1.00 95.19 323 SER A N 1
ATOM 2473 C CA . SER A 1 323 ? 13.145 2.368 -30.087 1.00 95.19 323 SER A CA 1
ATOM 2474 C C . SER A 1 323 ? 12.431 2.862 -28.827 1.00 95.19 323 SER A C 1
ATOM 2476 O O . SER A 1 323 ? 11.199 2.975 -28.806 1.00 95.19 323 SER A O 1
ATOM 2478 N N . ALA A 1 324 ? 13.214 3.233 -27.814 1.00 94.75 324 ALA A N 1
ATOM 2479 C CA . ALA A 1 324 ? 12.795 4.094 -26.713 1.00 94.75 324 ALA A CA 1
ATOM 2480 C C . ALA A 1 324 ? 13.336 5.503 -26.946 1.00 94.75 324 ALA A C 1
ATOM 2482 O O . ALA A 1 324 ? 14.519 5.761 -26.750 1.00 94.75 324 ALA A O 1
ATOM 2483 N N . ASN A 1 325 ? 12.487 6.399 -27.447 1.00 94.62 325 ASN A N 1
ATOM 2484 C CA . ASN A 1 325 ? 12.882 7.739 -27.885 1.00 94.62 325 ASN A CA 1
ATOM 2485 C C . ASN A 1 325 ? 11.767 8.786 -27.730 1.00 94.62 325 ASN A C 1
ATOM 2487 O O . ASN A 1 325 ? 11.816 9.847 -28.353 1.00 94.62 325 ASN A O 1
ATOM 2491 N N . ARG A 1 326 ? 10.736 8.497 -26.933 1.00 90.00 326 ARG A N 1
ATOM 2492 C CA . ARG A 1 326 ? 9.589 9.389 -26.747 1.00 90.00 326 ARG A CA 1
ATOM 2493 C C . ARG A 1 326 ? 9.380 9.751 -25.275 1.00 90.00 326 ARG A C 1
ATOM 2495 O O . ARG A 1 326 ? 9.723 8.957 -24.404 1.00 90.00 326 ARG A O 1
ATOM 2502 N N . PRO A 1 327 ? 8.738 10.894 -24.979 1.00 81.94 327 PRO A N 1
ATOM 2503 C CA . PRO A 1 327 ? 8.414 11.265 -23.603 1.00 81.94 327 PRO A CA 1
ATOM 2504 C C . PRO A 1 327 ? 7.546 10.241 -22.855 1.00 81.94 327 PRO A C 1
ATOM 2506 O O . PRO A 1 327 ? 7.712 10.067 -21.655 1.00 81.94 327 PRO A O 1
ATOM 2509 N N . ASP A 1 328 ? 6.634 9.541 -23.541 1.00 81.12 328 ASP A N 1
ATOM 2510 C CA . ASP A 1 328 ? 5.731 8.548 -22.929 1.00 81.12 328 ASP A CA 1
ATOM 2511 C C . ASP A 1 328 ? 6.423 7.234 -22.518 1.00 81.12 328 ASP A C 1
ATOM 2513 O O . ASP A 1 328 ? 5.795 6.367 -21.903 1.00 81.12 328 ASP A O 1
ATOM 2517 N N . GLN A 1 329 ? 7.709 7.112 -22.858 1.00 89.75 329 GLN A N 1
ATOM 2518 C CA . GLN A 1 329 ? 8.605 5.997 -22.550 1.00 89.75 329 GLN A CA 1
ATOM 2519 C C . GLN A 1 329 ? 9.490 6.279 -21.322 1.00 89.75 329 GLN A C 1
ATOM 2521 O O . GLN A 1 329 ? 10.397 5.516 -21.009 1.00 89.75 329 GLN A O 1
ATOM 2526 N N . ILE A 1 330 ? 9.238 7.382 -20.612 1.00 85.88 330 ILE A N 1
ATOM 2527 C CA . ILE A 1 330 ? 9.948 7.740 -19.383 1.00 85.88 330 ILE A CA 1
ATOM 2528 C C . ILE A 1 330 ? 9.052 7.417 -18.192 1.00 85.88 330 ILE A C 1
ATOM 2530 O O . ILE A 1 330 ? 8.021 8.058 -17.996 1.00 85.88 330 ILE A O 1
ATOM 2534 N N . LEU A 1 331 ? 9.466 6.435 -17.393 1.00 83.06 331 LEU A N 1
ATOM 2535 C CA . LEU A 1 331 ? 8.775 6.018 -16.175 1.00 83.06 331 LEU A CA 1
ATOM 2536 C C . LEU A 1 331 ? 8.823 7.118 -15.108 1.00 83.06 331 LEU A C 1
ATOM 2538 O O . LEU A 1 331 ? 7.813 7.459 -14.496 1.00 83.06 331 LEU A O 1
ATOM 2542 N N . CYS A 1 332 ? 10.007 7.687 -14.883 1.00 78.44 332 CYS A N 1
ATOM 2543 C CA . CYS A 1 332 ? 10.217 8.749 -13.907 1.00 78.44 332 CYS A CA 1
ATOM 2544 C C . CYS A 1 332 ? 11.351 9.688 -14.333 1.00 78.44 332 CYS A C 1
ATOM 2546 O O . CYS A 1 332 ? 12.231 9.323 -15.113 1.00 78.44 332 CYS A O 1
ATOM 2548 N N . GLY A 1 333 ? 11.329 10.921 -13.817 1.00 78.19 333 GLY A N 1
ATOM 2549 C CA . GLY A 1 333 ? 12.402 11.887 -14.052 1.00 78.19 333 GLY A CA 1
ATOM 2550 C C . GLY A 1 333 ? 12.420 12.502 -15.456 1.00 78.19 333 GLY A C 1
ATOM 2551 O O . GLY A 1 333 ? 13.493 12.821 -15.956 1.00 78.19 333 GLY A O 1
ATOM 2552 N N . VAL A 1 334 ? 11.256 12.706 -16.089 1.00 83.06 334 VAL A N 1
ATOM 2553 C CA . VAL A 1 334 ? 11.130 13.298 -17.442 1.00 83.06 334 VAL A CA 1
ATOM 2554 C C . VAL A 1 334 ? 11.864 14.632 -17.606 1.00 83.06 334 VAL A C 1
ATOM 2556 O O . VAL A 1 334 ? 12.367 14.931 -18.683 1.00 83.06 334 VAL A O 1
ATOM 2559 N N . GLN A 1 335 ? 11.991 15.416 -16.536 1.00 81.25 335 GLN A N 1
ATOM 2560 C CA . GLN A 1 335 ? 12.733 16.677 -16.525 1.00 81.25 335 GLN A CA 1
ATOM 2561 C C . GLN A 1 335 ? 14.240 16.518 -16.779 1.00 81.25 335 GLN A C 1
ATOM 2563 O O . GLN A 1 335 ? 14.895 17.495 -17.136 1.00 81.25 335 GLN A O 1
ATOM 2568 N N . PHE A 1 336 ? 14.791 15.319 -16.574 1.00 85.38 336 PHE A N 1
ATOM 2569 C CA . PHE A 1 336 ? 16.195 15.010 -16.839 1.00 85.38 336 PHE A CA 1
ATOM 2570 C C . PHE A 1 336 ? 16.434 14.586 -18.295 1.00 85.38 336 PHE A C 1
ATOM 2572 O O . PHE A 1 336 ? 17.575 14.589 -18.744 1.00 85.38 336 PHE A O 1
ATOM 2579 N N . TRP A 1 337 ? 15.376 14.277 -19.053 1.00 89.88 337 TRP A N 1
ATOM 2580 C CA . TRP A 1 337 ? 15.482 13.820 -20.435 1.00 89.88 337 TRP A CA 1
ATOM 2581 C C . TRP A 1 337 ? 15.828 14.960 -21.398 1.00 89.88 337 TRP A C 1
ATOM 2583 O O . TRP A 1 337 ? 15.103 15.951 -21.510 1.00 89.88 337 TRP A O 1
ATOM 2593 N N . ARG A 1 338 ? 16.924 14.809 -22.146 1.00 91.31 338 ARG A N 1
ATOM 2594 C CA . ARG A 1 338 ? 17.487 15.850 -23.026 1.00 91.31 338 ARG A CA 1
ATOM 2595 C C . ARG A 1 338 ? 17.031 15.729 -24.481 1.00 91.31 338 ARG A C 1
ATOM 2597 O O . ARG A 1 338 ? 17.518 16.473 -25.337 1.00 91.31 338 ARG A O 1
ATOM 2604 N N . GLY A 1 339 ? 16.103 14.816 -24.755 1.00 92.19 339 GLY A N 1
ATOM 2605 C CA . GLY A 1 339 ? 15.541 14.555 -26.076 1.00 92.19 339 GLY A CA 1
ATOM 2606 C C . GLY A 1 339 ? 16.095 13.289 -26.741 1.00 92.19 339 GLY A C 1
ATOM 2607 O O . GLY A 1 339 ? 17.103 12.735 -26.301 1.00 92.19 339 GLY A O 1
ATOM 2608 N N . PRO A 1 340 ? 15.455 12.832 -27.831 1.00 94.25 340 PRO A N 1
ATOM 2609 C CA . PRO A 1 340 ? 15.716 11.526 -28.441 1.00 94.25 340 PRO A CA 1
ATOM 2610 C C . PRO A 1 340 ? 17.127 11.379 -29.013 1.00 94.25 340 PRO A C 1
ATOM 2612 O O . PRO A 1 340 ? 17.658 10.274 -29.052 1.00 94.25 340 PRO A O 1
ATOM 2615 N N . ASP A 1 341 ? 17.754 12.476 -29.430 1.00 92.56 341 ASP A N 1
ATOM 2616 C CA . ASP A 1 341 ? 19.100 12.447 -30.013 1.00 92.56 341 ASP A CA 1
ATOM 2617 C C . ASP A 1 341 ? 20.201 12.293 -28.953 1.00 92.56 341 ASP A C 1
ATOM 2619 O O . ASP A 1 341 ? 21.354 12.040 -29.291 1.00 92.56 341 ASP A O 1
ATOM 2623 N N . LYS A 1 342 ? 19.853 12.470 -27.672 1.00 90.50 342 LYS A N 1
ATOM 2624 C CA . LYS A 1 342 ? 20.792 12.448 -26.544 1.00 90.50 342 LYS A CA 1
ATOM 2625 C C . LYS A 1 342 ? 20.485 11.381 -25.516 1.00 90.50 342 LYS A C 1
ATOM 2627 O O . LYS A 1 342 ? 21.407 10.935 -24.861 1.00 90.50 342 LYS A O 1
ATOM 2632 N N . ASP A 1 343 ? 19.214 11.035 -25.354 1.00 92.25 343 ASP A N 1
ATOM 2633 C CA . ASP A 1 343 ? 18.726 10.087 -24.364 1.00 92.25 343 ASP A CA 1
ATOM 2634 C C . ASP A 1 343 ? 17.720 9.163 -25.045 1.00 92.25 343 ASP A C 1
ATOM 2636 O O . ASP A 1 343 ? 16.507 9.384 -25.026 1.00 92.25 343 ASP A O 1
ATOM 2640 N N . SER A 1 344 ? 18.230 8.146 -25.727 1.00 95.19 344 SER A N 1
ATOM 2641 C CA . SER A 1 344 ? 17.399 7.102 -26.321 1.00 95.19 344 SER A CA 1
ATOM 2642 C C . SER A 1 344 ? 18.183 5.815 -26.476 1.00 95.19 344 SER A C 1
ATOM 2644 O O . SER A 1 344 ? 19.408 5.791 -26.338 1.00 95.19 344 SER A O 1
ATOM 2646 N N . PHE A 1 345 ? 17.480 4.737 -26.792 1.00 96.69 345 PHE A N 1
ATOM 2647 C CA . PHE A 1 345 ? 18.125 3.513 -27.228 1.00 96.69 345 PHE A CA 1
ATOM 2648 C C . PHE A 1 345 ? 17.270 2.760 -28.243 1.00 96.69 345 PHE A C 1
ATOM 2650 O O . PHE A 1 345 ? 16.043 2.887 -28.276 1.00 96.69 345 PHE A O 1
ATOM 2657 N N . ASP A 1 346 ? 17.943 1.964 -29.065 1.00 97.31 346 ASP A N 1
ATOM 2658 C CA . ASP A 1 346 ? 17.335 1.010 -29.979 1.00 97.31 346 ASP A CA 1
ATOM 2659 C C . ASP A 1 346 ? 17.662 -0.412 -29.521 1.00 97.31 346 ASP A C 1
ATOM 2661 O O . ASP A 1 346 ? 18.795 -0.698 -29.142 1.00 97.31 346 ASP A O 1
ATOM 2665 N N . VAL A 1 347 ? 16.684 -1.310 -29.606 1.00 97.56 347 VAL A N 1
ATOM 2666 C CA . VAL A 1 347 ? 16.825 -2.737 -29.306 1.00 97.56 347 VAL A CA 1
ATOM 2667 C C . VAL A 1 347 ? 16.465 -3.555 -30.537 1.00 97.56 347 VAL A C 1
ATOM 2669 O O . VAL A 1 347 ? 15.477 -3.282 -31.226 1.00 97.56 347 VAL A O 1
ATOM 2672 N N . ARG A 1 348 ? 17.257 -4.594 -30.787 1.00 97.38 348 ARG A N 1
ATOM 2673 C CA . ARG A 1 348 ? 16.929 -5.714 -31.672 1.00 97.38 348 ARG A CA 1
ATOM 2674 C C . ARG A 1 348 ? 17.117 -7.010 -30.900 1.00 97.38 348 ARG A C 1
ATOM 2676 O O . ARG A 1 348 ? 17.984 -7.088 -30.028 1.00 97.38 348 ARG A O 1
ATOM 2683 N N . ALA A 1 349 ? 16.339 -8.028 -31.245 1.00 97.69 349 ALA A N 1
ATOM 2684 C CA . ALA A 1 349 ? 16.478 -9.346 -30.648 1.00 97.69 349 ALA A CA 1
ATOM 2685 C C . ALA A 1 349 ? 16.562 -10.439 -31.710 1.00 97.69 349 ALA A C 1
ATOM 2687 O O . ALA A 1 349 ? 15.942 -10.348 -32.769 1.00 97.69 349 ALA A O 1
ATOM 2688 N N . MET A 1 350 ? 17.298 -11.495 -31.382 1.00 97.69 350 MET A N 1
ATOM 2689 C CA . MET A 1 350 ? 17.269 -12.765 -32.100 1.00 97.69 350 MET A CA 1
ATOM 2690 C C . MET A 1 350 ? 17.200 -13.925 -31.113 1.00 97.69 350 MET A C 1
ATOM 2692 O O . MET A 1 350 ? 17.437 -13.748 -29.919 1.00 97.69 350 MET A O 1
ATOM 2696 N N . TRP A 1 351 ? 16.889 -15.123 -31.588 1.00 97.75 351 TRP A N 1
ATOM 2697 C CA . TRP A 1 351 ? 16.850 -16.313 -30.749 1.00 97.75 351 TRP A CA 1
ATOM 2698 C C . TRP A 1 351 ? 17.279 -17.575 -31.491 1.00 97.75 351 TRP A C 1
ATOM 2700 O O . TRP A 1 351 ? 17.125 -17.692 -32.706 1.00 97.75 351 TRP A O 1
ATOM 2710 N N . ASP A 1 352 ? 17.766 -18.543 -30.728 1.00 96.12 352 ASP A N 1
ATOM 2711 C CA . ASP A 1 352 ? 17.833 -19.944 -31.126 1.00 96.12 352 ASP A CA 1
ATOM 2712 C C . ASP A 1 352 ? 17.345 -20.844 -29.974 1.00 96.12 352 ASP A C 1
ATOM 2714 O O . ASP A 1 352 ? 16.787 -20.370 -28.977 1.00 96.12 352 ASP A O 1
ATOM 2718 N N . ALA A 1 353 ? 17.523 -22.160 -30.116 1.00 95.31 353 ALA A N 1
ATOM 2719 C CA . ALA A 1 353 ? 17.089 -23.136 -29.119 1.00 95.31 353 ALA A CA 1
ATOM 2720 C C . ALA A 1 353 ? 17.750 -22.950 -27.738 1.00 95.31 353 ALA A C 1
ATOM 2722 O O . ALA A 1 353 ? 17.165 -23.339 -26.725 1.00 95.31 353 ALA A O 1
ATOM 2723 N N . ASP A 1 354 ? 18.939 -22.347 -27.686 1.00 95.81 354 ASP A N 1
ATOM 2724 C CA . ASP A 1 354 ? 19.779 -22.270 -26.496 1.00 95.81 354 ASP A CA 1
ATOM 2725 C C . ASP A 1 354 ? 19.861 -20.854 -25.914 1.00 95.81 354 ASP A C 1
ATOM 2727 O O . ASP A 1 354 ? 19.962 -20.708 -24.689 1.00 95.81 354 ASP A O 1
ATOM 2731 N N . LYS A 1 355 ? 19.807 -19.812 -26.753 1.00 97.69 355 LYS A N 1
ATOM 2732 C CA . LYS A 1 355 ? 20.100 -18.429 -26.370 1.00 97.69 355 LYS A CA 1
ATOM 2733 C C . LYS A 1 355 ? 19.089 -17.408 -26.907 1.00 97.69 355 LYS A C 1
ATOM 2735 O O . LYS A 1 355 ? 18.550 -17.519 -28.009 1.00 97.69 355 LYS A O 1
ATOM 2740 N N . LEU A 1 356 ? 18.904 -16.360 -26.108 1.00 98.12 356 LEU A N 1
ATOM 2741 C CA . LEU A 1 356 ? 18.381 -15.059 -26.511 1.00 98.12 356 LEU A CA 1
ATOM 2742 C C . LEU A 1 356 ? 19.557 -14.151 -26.867 1.00 98.12 356 LEU A C 1
ATOM 2744 O O . LEU A 1 356 ? 20.509 -14.044 -26.094 1.00 98.12 356 LEU A O 1
ATOM 2748 N N . TYR A 1 357 ? 19.462 -13.459 -27.992 1.00 98.31 357 TYR A N 1
ATOM 2749 C CA . TYR A 1 357 ? 20.444 -12.482 -28.435 1.00 98.31 357 TYR A CA 1
ATOM 2750 C C . TYR A 1 357 ? 19.836 -11.087 -28.383 1.00 98.31 357 TYR A C 1
ATOM 2752 O O . TYR A 1 357 ? 18.721 -10.890 -28.867 1.00 98.31 357 TYR A O 1
ATOM 2760 N N . LEU A 1 358 ? 20.569 -10.121 -27.836 1.00 98.31 358 LEU A N 1
ATOM 2761 C CA . LEU A 1 358 ? 20.158 -8.719 -27.771 1.00 98.31 358 LEU A CA 1
ATOM 2762 C C . LEU A 1 358 ? 21.248 -7.828 -28.359 1.00 98.31 358 LEU A C 1
ATOM 2764 O O . LEU A 1 358 ? 22.412 -7.957 -27.991 1.00 98.31 358 LEU A O 1
ATOM 2768 N N . ALA A 1 359 ? 20.843 -6.905 -29.223 1.00 97.94 359 ALA A N 1
ATOM 2769 C CA . ALA A 1 359 ? 21.667 -5.810 -29.715 1.00 97.94 359 ALA A CA 1
ATOM 2770 C C . ALA A 1 359 ? 21.025 -4.498 -29.275 1.00 97.94 359 ALA A C 1
ATOM 2772 O O . ALA A 1 359 ? 19.874 -4.225 -29.630 1.00 97.94 359 ALA A O 1
ATOM 2773 N N . ILE A 1 360 ? 21.754 -3.713 -28.486 1.00 97.69 360 ILE A N 1
ATOM 2774 C CA . ILE A 1 360 ? 21.261 -2.483 -27.873 1.00 97.69 360 ILE A CA 1
ATOM 2775 C C . ILE A 1 360 ? 22.212 -1.348 -28.224 1.00 97.69 360 ILE A C 1
ATOM 2777 O O . ILE A 1 360 ? 23.381 -1.380 -27.854 1.00 97.69 360 ILE A O 1
ATOM 2781 N N . GLU A 1 361 ? 21.706 -0.345 -28.929 1.00 96.38 361 GLU A N 1
ATOM 2782 C CA . GLU A 1 361 ? 22.439 0.873 -29.272 1.00 96.38 361 GLU A CA 1
ATOM 2783 C C . GLU A 1 361 ? 21.886 2.021 -28.433 1.00 96.38 361 GLU A C 1
ATOM 2785 O O . GLU A 1 361 ? 20.711 2.361 -28.558 1.00 96.38 361 GLU A O 1
ATOM 2790 N N . VAL A 1 362 ? 22.715 2.607 -27.575 1.00 94.75 362 VAL A N 1
ATOM 2791 C CA . VAL A 1 362 ? 22.342 3.710 -26.690 1.00 94.75 362 VAL A CA 1
ATOM 2792 C C . VAL A 1 362 ? 22.931 5.004 -27.217 1.00 94.75 362 VAL A C 1
ATOM 2794 O O . VAL A 1 362 ? 24.118 5.084 -27.529 1.00 94.75 362 VAL A O 1
ATOM 2797 N N . ARG A 1 363 ? 22.092 6.035 -27.263 1.00 94.25 363 ARG A N 1
ATOM 2798 C CA . ARG A 1 363 ? 22.496 7.420 -27.487 1.00 94.25 363 ARG A CA 1
ATOM 2799 C C . ARG A 1 363 ? 22.616 8.067 -26.119 1.00 94.25 363 ARG A C 1
ATOM 2801 O O . ARG A 1 363 ? 21.634 8.104 -25.373 1.00 94.25 363 ARG A O 1
ATOM 2808 N N . ASP A 1 364 ? 23.828 8.504 -25.800 1.00 88.19 364 ASP A N 1
ATOM 2809 C CA . ASP A 1 364 ? 24.157 9.263 -24.601 1.00 88.19 364 ASP A CA 1
ATOM 2810 C C . ASP A 1 364 ? 25.264 10.273 -24.900 1.00 88.19 364 ASP A C 1
ATOM 2812 O O . ASP A 1 364 ? 26.411 9.917 -25.171 1.00 88.19 364 ASP A O 1
ATOM 2816 N N . SER A 1 365 ? 24.919 11.558 -24.836 1.00 75.00 365 SER A N 1
ATOM 2817 C CA . SER A 1 365 ? 25.872 12.645 -25.051 1.00 75.00 365 SER A CA 1
ATOM 2818 C C . SER A 1 365 ? 26.602 13.103 -23.774 1.00 75.00 365 SER A C 1
ATOM 2820 O O . SER A 1 365 ? 27.179 14.193 -23.786 1.00 75.00 365 SER A O 1
ATOM 2822 N N . LEU A 1 366 ? 26.513 12.381 -22.645 1.00 66.62 366 LEU A N 1
ATOM 2823 C CA . LEU A 1 366 ? 27.234 12.733 -21.412 1.00 66.62 366 LEU A CA 1
ATOM 2824 C C . LEU A 1 366 ? 28.750 12.467 -21.524 1.00 66.62 366 LEU A C 1
ATOM 2826 O O . LEU A 1 366 ? 29.167 11.444 -22.067 1.00 66.62 366 LEU A O 1
ATOM 2830 N N . PRO A 1 367 ? 29.603 13.354 -20.974 1.00 51.31 367 PRO A N 1
ATOM 2831 C CA . PRO A 1 367 ? 31.026 13.073 -20.816 1.00 51.31 367 PRO A CA 1
ATOM 2832 C C . PRO A 1 367 ? 31.230 12.049 -19.687 1.00 51.31 367 PRO A C 1
ATOM 2834 O O . PRO A 1 367 ? 30.871 12.340 -18.549 1.00 51.31 367 PRO A O 1
ATOM 2837 N N . GLY A 1 368 ? 31.835 10.888 -19.968 1.00 57.00 368 GLY A N 1
ATOM 2838 C CA . GLY A 1 368 ? 32.177 9.915 -18.913 1.00 57.00 368 GLY A CA 1
ATOM 2839 C C . GLY A 1 368 ? 32.154 8.426 -19.271 1.00 57.00 368 GLY A C 1
ATOM 2840 O O . GLY A 1 368 ? 32.506 7.622 -18.414 1.00 57.00 368 GLY A O 1
ATOM 2841 N N . LEU A 1 369 ? 31.827 8.057 -20.516 1.00 59.81 369 LEU A N 1
ATOM 2842 C CA . LEU A 1 369 ? 31.691 6.668 -21.008 1.00 59.81 369 LEU A CA 1
ATOM 2843 C C . LEU A 1 369 ? 32.960 5.781 -20.923 1.00 59.81 369 LEU A C 1
ATOM 2845 O O . LEU A 1 369 ? 32.956 4.662 -21.425 1.00 59.81 369 LEU A O 1
ATOM 2849 N N . GLU A 1 370 ? 34.060 6.272 -20.346 1.00 52.31 370 GLU A N 1
ATOM 2850 C CA . GLU A 1 370 ? 35.359 5.580 -20.271 1.00 52.31 370 GLU A CA 1
ATOM 2851 C C . GLU A 1 370 ? 35.642 4.946 -18.890 1.00 52.31 370 GLU A C 1
ATOM 2853 O O . GLU A 1 370 ? 36.678 4.306 -18.702 1.00 52.31 370 GLU A O 1
ATOM 2858 N N . GLY A 1 371 ? 34.751 5.128 -17.906 1.00 58.66 371 GLY A N 1
ATOM 2859 C CA . GLY A 1 371 ? 34.891 4.579 -16.552 1.00 58.66 371 GLY A CA 1
ATOM 2860 C C . GLY A 1 371 ? 34.115 3.276 -16.333 1.00 58.66 371 GLY A C 1
ATOM 2861 O O . GLY A 1 371 ? 33.078 3.058 -16.937 1.00 58.66 371 GLY A O 1
ATOM 2862 N N . SER A 1 372 ? 34.582 2.423 -15.412 1.00 58.34 372 SER A N 1
ATOM 2863 C CA . SER A 1 372 ? 33.886 1.184 -15.026 1.00 58.34 372 SER A CA 1
ATOM 2864 C C . SER A 1 372 ? 32.462 1.466 -14.526 1.00 58.34 372 SER A C 1
ATOM 2866 O O . SER A 1 372 ? 32.268 1.928 -13.399 1.00 58.34 372 SER A O 1
ATOM 2868 N N . VAL A 1 373 ? 31.465 1.096 -15.322 1.00 61.97 373 VAL A N 1
ATOM 2869 C CA . VAL A 1 373 ? 30.047 1.109 -14.971 1.00 61.97 373 VAL A CA 1
ATOM 2870 C C . VAL A 1 373 ? 29.753 -0.189 -14.224 1.00 61.97 373 VAL A C 1
ATOM 2872 O O . VAL A 1 373 ? 29.538 -1.255 -14.804 1.00 61.97 373 VAL A O 1
ATOM 2875 N N . GLY A 1 374 ? 29.778 -0.111 -12.891 1.00 61.12 374 GLY A N 1
ATOM 2876 C CA . GLY A 1 374 ? 29.293 -1.196 -12.038 1.00 61.12 374 GLY A CA 1
ATOM 2877 C C . GLY A 1 374 ? 27.842 -1.584 -12.379 1.00 61.12 374 GLY A C 1
ATOM 2878 O O . GLY A 1 374 ? 27.164 -0.883 -13.129 1.00 61.12 374 GLY A O 1
ATOM 2879 N N . PRO A 1 375 ? 27.308 -2.669 -11.799 1.00 64.81 375 PRO A N 1
ATOM 2880 C CA . PRO A 1 375 ? 26.026 -3.245 -12.215 1.00 64.81 375 PRO A CA 1
ATOM 2881 C C . PRO A 1 375 ? 24.816 -2.300 -12.098 1.00 64.81 375 PRO A C 1
ATOM 2883 O O . PRO A 1 375 ? 23.770 -2.608 -12.663 1.00 64.81 375 PRO A O 1
ATOM 2886 N N . SER A 1 376 ? 24.942 -1.178 -11.380 1.00 59.75 376 SER A N 1
ATOM 2887 C CA . SER A 1 376 ? 23.908 -0.158 -11.149 1.00 59.75 376 SER A CA 1
ATOM 2888 C C . SER A 1 376 ? 24.295 1.255 -11.609 1.00 59.75 376 SER A C 1
ATOM 2890 O O . SER A 1 376 ? 23.734 2.219 -11.091 1.00 59.75 376 SER A O 1
ATOM 2892 N N . GLY A 1 377 ? 25.300 1.414 -12.476 1.00 68.38 377 GLY A N 1
ATOM 2893 C CA . GLY A 1 377 ? 25.682 2.743 -12.974 1.00 68.38 377 GLY A CA 1
ATOM 2894 C C . GLY A 1 377 ? 24.650 3.336 -13.945 1.00 68.38 377 GLY A C 1
ATOM 2895 O O . GLY A 1 377 ? 23.817 2.607 -14.480 1.00 68.38 377 GLY A O 1
ATOM 2896 N N . GLU A 1 378 ? 24.712 4.652 -14.183 1.00 66.69 378 GLU A N 1
ATOM 2897 C CA . GLU A 1 378 ? 23.774 5.373 -15.073 1.00 66.69 378 GLU A CA 1
ATOM 2898 C C . GLU A 1 378 ? 23.786 4.837 -16.522 1.00 66.69 378 GLU A C 1
ATOM 2900 O O . GLU A 1 378 ? 22.754 4.846 -17.194 1.00 66.69 378 GLU A O 1
ATOM 2905 N N . ASP A 1 379 ? 24.920 4.278 -16.956 1.00 78.81 379 ASP A N 1
ATOM 2906 C CA . ASP A 1 379 ? 25.134 3.687 -18.287 1.00 78.81 379 ASP A CA 1
ATOM 2907 C C . ASP A 1 379 ? 24.900 2.166 -18.350 1.00 78.81 379 ASP A C 1
ATOM 2909 O O . ASP A 1 379 ? 25.240 1.495 -19.332 1.00 78.81 379 ASP A O 1
ATOM 2913 N N . ALA A 1 380 ? 24.357 1.583 -17.279 1.00 88.44 380 ALA A N 1
ATOM 2914 C CA . ALA A 1 380 ? 23.913 0.200 -17.303 1.00 88.44 380 ALA A CA 1
ATOM 2915 C C . ALA A 1 380 ? 22.550 0.108 -18.000 1.00 88.44 380 ALA A C 1
ATOM 2917 O O . ALA A 1 380 ? 21.618 0.858 -17.693 1.00 88.44 380 ALA A O 1
ATOM 2918 N N . VAL A 1 381 ? 22.408 -0.866 -18.897 1.00 93.69 381 VAL A N 1
ATOM 2919 C CA . VAL A 1 381 ? 21.118 -1.190 -19.510 1.00 93.69 381 VAL A CA 1
ATOM 2920 C C . VAL A 1 381 ? 20.462 -2.297 -18.703 1.00 93.69 381 VAL A C 1
ATOM 2922 O O . VAL A 1 381 ? 21.039 -3.362 -18.508 1.00 93.69 381 VAL A O 1
ATOM 2925 N N . TRP A 1 382 ? 19.251 -2.053 -18.229 1.00 95.75 382 TRP A N 1
ATOM 2926 C CA . TRP A 1 382 ? 18.440 -2.987 -17.465 1.00 95.75 382 TRP A CA 1
ATOM 2927 C C . TRP A 1 382 ? 17.563 -3.820 -18.388 1.00 95.75 382 TRP A C 1
ATOM 2929 O O . TRP A 1 382 ? 16.959 -3.290 -19.317 1.00 95.75 382 TRP A O 1
ATOM 2939 N N . ILE A 1 383 ? 17.464 -5.116 -18.097 1.00 97.69 383 ILE A N 1
ATOM 2940 C CA . ILE A 1 383 ? 16.603 -6.055 -18.805 1.00 97.69 383 ILE A CA 1
ATOM 2941 C C . ILE A 1 383 ? 15.777 -6.850 -17.799 1.00 97.69 383 ILE A C 1
ATOM 2943 O O . ILE A 1 383 ? 16.289 -7.417 -16.826 1.00 97.69 383 ILE A O 1
ATOM 2947 N N . TYR A 1 384 ? 14.484 -6.921 -18.083 1.00 96.94 384 TYR A N 1
ATOM 2948 C CA . TYR A 1 384 ? 13.484 -7.639 -17.310 1.00 96.94 384 TYR A CA 1
ATOM 2949 C C . TYR A 1 384 ? 12.811 -8.650 -18.227 1.00 96.94 384 TYR A C 1
ATOM 2951 O O . TYR A 1 384 ? 12.537 -8.352 -19.388 1.00 96.94 384 TYR A O 1
ATOM 2959 N N . LEU A 1 385 ? 12.555 -9.854 -17.721 1.00 96.31 385 LEU A N 1
ATOM 2960 C CA . LEU A 1 385 ? 11.932 -10.912 -18.508 1.00 96.31 385 LEU A CA 1
ATOM 2961 C C . LEU A 1 385 ? 10.842 -11.609 -17.703 1.00 96.31 385 LEU A C 1
ATOM 2963 O O . LEU A 1 385 ? 11.089 -12.050 -16.582 1.00 96.31 385 LEU A O 1
ATOM 2967 N N . ASP A 1 386 ? 9.678 -11.784 -18.316 1.00 93.06 386 ASP A N 1
ATOM 2968 C CA . ASP A 1 386 ? 8.688 -12.796 -17.962 1.00 93.06 386 ASP A CA 1
ATOM 2969 C C . ASP A 1 386 ? 8.718 -13.897 -19.028 1.00 93.06 386 ASP A C 1
ATOM 2971 O O . ASP A 1 386 ? 8.025 -13.841 -20.045 1.00 93.06 386 ASP A O 1
ATOM 2975 N N . GLY A 1 387 ? 9.524 -14.929 -18.780 1.00 92.44 387 GLY A N 1
ATOM 2976 C CA . GLY A 1 387 ? 9.654 -16.061 -19.694 1.00 92.44 387 GLY A CA 1
ATOM 2977 C C . GLY A 1 387 ? 8.413 -16.952 -19.818 1.00 92.44 387 GLY A C 1
ATOM 2978 O O . GLY A 1 387 ? 8.378 -17.809 -20.701 1.00 92.44 387 GLY A O 1
ATOM 2979 N N . ARG A 1 388 ? 7.401 -16.791 -18.949 1.00 87.81 388 ARG A N 1
ATOM 2980 C CA . ARG A 1 388 ? 6.112 -17.495 -19.078 1.00 87.81 388 ARG A CA 1
ATOM 2981 C C . ARG A 1 388 ? 5.136 -16.727 -19.961 1.00 87.81 388 ARG A C 1
ATOM 2983 O O . ARG A 1 388 ? 4.294 -17.360 -20.593 1.00 87.81 388 ARG A O 1
ATOM 2990 N N . GLY A 1 389 ? 5.260 -15.401 -19.995 1.00 84.50 389 GLY A N 1
ATOM 2991 C CA . GLY A 1 389 ? 4.352 -14.511 -20.713 1.00 84.50 389 GLY A CA 1
ATOM 2992 C C . GLY A 1 389 ? 2.954 -14.454 -20.095 1.00 84.50 389 GLY A C 1
ATOM 2993 O O . GLY A 1 389 ? 1.989 -14.197 -20.811 1.00 84.50 389 GLY A O 1
ATOM 2994 N N . ASP A 1 390 ? 2.831 -14.745 -18.796 1.00 79.19 390 ASP A N 1
ATOM 2995 C CA . ASP A 1 390 ? 1.556 -14.737 -18.069 1.00 79.19 390 ASP A CA 1
ATOM 2996 C C . ASP A 1 390 ? 1.311 -13.426 -17.302 1.00 79.19 390 ASP A C 1
ATOM 2998 O O . ASP A 1 390 ? 0.215 -13.217 -16.781 1.00 79.19 390 ASP A O 1
ATOM 3002 N N . GLY A 1 391 ? 2.310 -12.537 -17.249 1.00 72.06 391 GLY A N 1
ATOM 3003 C CA . GLY A 1 391 ? 2.243 -11.240 -16.584 1.00 72.06 391 GLY A CA 1
ATOM 3004 C C . GLY A 1 391 ? 2.280 -11.313 -15.056 1.00 72.06 391 GLY A C 1
ATOM 3005 O O . GLY A 1 391 ? 2.102 -10.287 -14.401 1.00 72.06 391 GLY A O 1
ATOM 3006 N N . ASN A 1 392 ? 2.510 -12.490 -14.462 1.00 72.25 392 ASN A N 1
ATOM 3007 C CA . ASN A 1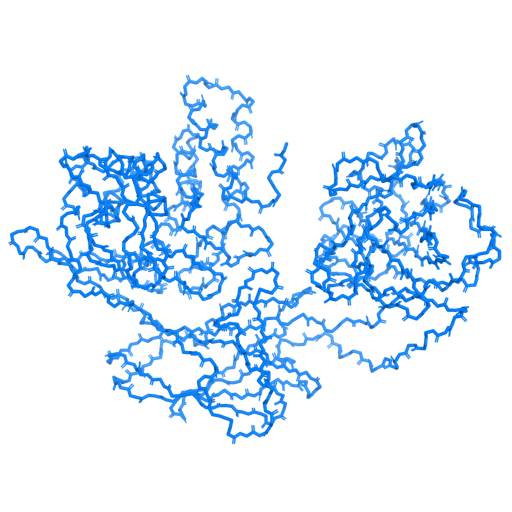 392 ? 2.420 -12.671 -13.011 1.00 72.25 392 ASN A CA 1
ATOM 3008 C C . ASN A 1 392 ? 3.734 -12.375 -12.284 1.00 72.25 392 ASN A C 1
ATOM 3010 O O . ASN A 1 392 ? 3.719 -11.846 -11.172 1.00 72.25 392 ASN A O 1
ATOM 3014 N N . ARG A 1 393 ? 4.882 -12.775 -12.850 1.00 80.56 393 ARG A N 1
ATOM 3015 C CA . ARG A 1 393 ? 6.190 -12.609 -12.194 1.00 80.56 393 ARG A CA 1
ATOM 3016 C C . ARG A 1 393 ? 7.348 -12.644 -13.182 1.00 80.56 393 ARG A C 1
ATOM 3018 O O . ARG A 1 393 ? 7.386 -13.491 -14.065 1.00 80.56 393 ARG A O 1
ATOM 3025 N N . LEU A 1 394 ? 8.371 -11.837 -12.914 1.00 86.25 394 LEU A N 1
ATOM 3026 C CA . LEU A 1 394 ? 9.639 -11.892 -13.634 1.00 86.25 394 LEU A CA 1
ATOM 3027 C C . LEU A 1 394 ? 10.353 -13.244 -13.441 1.00 86.25 394 LEU A C 1
ATOM 3029 O O . LEU A 1 394 ? 10.513 -13.741 -12.316 1.00 86.25 394 LEU A O 1
ATOM 3033 N N . SER A 1 395 ? 10.825 -13.829 -14.540 1.00 92.62 395 SER A N 1
ATOM 3034 C CA . SER A 1 395 ? 11.787 -14.931 -14.542 1.00 92.62 395 SER A CA 1
ATOM 3035 C C . SER A 1 395 ? 13.223 -14.422 -14.378 1.00 92.62 395 SER A C 1
ATOM 3037 O O . SER A 1 395 ? 13.993 -15.057 -13.653 1.00 92.62 395 SER A O 1
ATOM 3039 N N . ALA A 1 396 ? 13.559 -13.250 -14.928 1.00 93.75 396 ALA A N 1
ATOM 3040 C CA . ALA A 1 396 ? 14.885 -12.636 -14.817 1.00 93.75 396 ALA A CA 1
ATOM 3041 C C . ALA A 1 396 ? 14.821 -11.105 -14.648 1.00 93.75 396 ALA A C 1
ATOM 3043 O O . ALA A 1 396 ? 13.903 -10.459 -15.148 1.00 93.75 396 ALA A O 1
ATOM 3044 N N . LYS A 1 397 ? 15.816 -10.549 -13.941 1.00 94.81 397 LYS A N 1
ATOM 3045 C CA . LYS A 1 397 ? 16.103 -9.110 -13.818 1.00 94.81 397 LYS A CA 1
ATOM 3046 C C . LYS A 1 397 ? 17.618 -8.947 -13.772 1.00 94.81 397 LYS A C 1
ATOM 3048 O O . LYS A 1 397 ? 18.242 -9.394 -12.809 1.00 94.81 397 LYS A O 1
ATOM 3053 N N . PHE A 1 398 ? 18.207 -8.358 -14.800 1.00 95.12 398 PHE A N 1
ATOM 3054 C CA . PHE A 1 398 ? 19.657 -8.238 -14.917 1.00 95.12 398 PHE A CA 1
ATOM 3055 C C . PHE A 1 398 ? 20.055 -6.935 -15.607 1.00 95.12 398 PHE A C 1
ATOM 3057 O O . PHE A 1 398 ? 19.224 -6.285 -16.235 1.00 95.12 398 PHE A O 1
ATOM 3064 N N . THR A 1 399 ? 21.318 -6.546 -15.477 1.00 94.94 399 THR A N 1
ATOM 3065 C CA . THR A 1 399 ? 21.885 -5.407 -16.205 1.00 94.94 399 THR A CA 1
ATOM 3066 C C . THR A 1 399 ? 23.015 -5.841 -17.119 1.00 94.94 399 THR A C 1
ATOM 3068 O O . THR A 1 399 ? 23.779 -6.743 -16.771 1.00 94.94 399 THR A O 1
ATOM 3071 N N . LEU A 1 400 ? 23.128 -5.186 -18.272 1.00 94.25 400 LEU A N 1
ATOM 3072 C CA . LEU A 1 400 ? 24.346 -5.140 -19.070 1.00 94.25 400 LEU A CA 1
ATOM 3073 C C . LEU A 1 400 ? 25.135 -3.902 -18.647 1.00 94.25 400 LEU A C 1
ATOM 3075 O O . LEU A 1 400 ? 24.613 -2.787 -18.658 1.00 94.25 400 LEU A O 1
ATOM 3079 N N . GLY A 1 401 ? 26.376 -4.122 -18.234 1.00 89.56 401 GLY A N 1
ATOM 3080 C CA . GLY A 1 401 ? 27.313 -3.088 -17.808 1.00 89.56 401 GLY A CA 1
ATOM 3081 C C . GLY A 1 401 ? 28.693 -3.345 -18.403 1.00 89.56 401 GLY A C 1
ATOM 3082 O O . GLY A 1 401 ? 28.907 -4.357 -19.076 1.00 89.56 401 GLY A O 1
ATOM 3083 N N . HIS A 1 402 ? 29.661 -2.484 -18.110 1.00 84.69 402 HIS A N 1
ATOM 3084 C CA . HIS A 1 402 ? 31.052 -2.731 -18.474 1.00 84.69 402 HIS A CA 1
ATOM 3085 C C . HIS A 1 402 ? 31.993 -2.310 -17.354 1.00 84.69 402 HIS A C 1
ATOM 3087 O O . HIS A 1 402 ? 31.791 -1.297 -16.694 1.00 84.69 402 HIS A O 1
ATOM 3093 N N . THR A 1 403 ? 33.037 -3.099 -17.133 1.00 79.62 403 THR A N 1
ATOM 3094 C CA . THR A 1 403 ? 34.087 -2.801 -16.160 1.00 79.62 403 THR A CA 1
ATOM 3095 C C . THR A 1 403 ? 35.439 -2.706 -16.852 1.00 79.62 403 THR A C 1
ATOM 3097 O O . THR A 1 403 ? 35.576 -2.992 -18.043 1.00 79.62 403 THR A O 1
ATOM 3100 N N . ASP A 1 404 ? 36.469 -2.373 -16.081 1.00 75.31 404 ASP A N 1
ATOM 3101 C CA . ASP A 1 404 ? 37.874 -2.462 -16.490 1.00 75.31 404 ASP A CA 1
ATOM 3102 C C . ASP A 1 404 ? 38.280 -3.856 -17.012 1.00 75.31 404 ASP A C 1
ATOM 3104 O O . ASP A 1 404 ? 39.267 -3.990 -17.735 1.00 75.31 404 ASP A O 1
ATOM 3108 N N . LYS A 1 405 ? 37.516 -4.901 -16.669 1.00 74.06 405 LYS A N 1
ATOM 3109 C CA . LYS A 1 405 ? 37.750 -6.294 -17.080 1.00 74.06 405 LYS A CA 1
ATOM 3110 C C . LYS A 1 405 ? 36.877 -6.752 -18.249 1.00 74.06 405 LYS A C 1
ATOM 3112 O O . LYS A 1 405 ? 36.989 -7.909 -18.650 1.00 74.06 405 LYS A O 1
ATOM 3117 N N . GLY A 1 406 ? 36.038 -5.872 -18.794 1.00 80.75 406 GLY A N 1
ATOM 3118 C CA . GLY A 1 406 ? 35.166 -6.149 -19.933 1.00 80.75 406 GLY A CA 1
ATOM 3119 C C . GLY A 1 406 ? 33.680 -5.988 -19.621 1.00 80.75 406 GLY A C 1
ATOM 3120 O O . GLY A 1 406 ? 33.281 -5.605 -18.520 1.00 80.75 406 GLY A O 1
ATOM 3121 N N . ALA A 1 407 ? 32.851 -6.267 -20.624 1.00 86.81 407 ALA A N 1
ATOM 3122 C CA . ALA A 1 407 ? 31.404 -6.198 -20.488 1.00 86.81 407 ALA A CA 1
ATOM 3123 C C . ALA A 1 407 ? 30.871 -7.319 -19.586 1.00 86.81 407 ALA A C 1
ATOM 3125 O O . ALA A 1 407 ? 31.408 -8.427 -19.540 1.00 86.81 407 ALA A O 1
ATOM 3126 N N . ILE A 1 408 ? 29.807 -7.015 -18.853 1.00 89.44 408 ILE A N 1
ATOM 3127 C CA . ILE A 1 408 ? 29.244 -7.877 -17.821 1.00 89.44 408 ILE A CA 1
ATOM 3128 C C . ILE A 1 408 ? 27.728 -7.976 -17.957 1.00 89.44 408 ILE A C 1
ATOM 3130 O O . ILE A 1 408 ? 27.062 -7.014 -18.332 1.00 89.44 408 ILE A O 1
ATOM 3134 N N . ALA A 1 409 ? 27.184 -9.130 -17.572 1.00 93.56 409 ALA A N 1
ATOM 3135 C CA . ALA A 1 409 ? 25.769 -9.298 -17.267 1.00 93.56 409 ALA A CA 1
ATOM 3136 C C . ALA A 1 409 ? 25.620 -9.607 -15.772 1.00 93.56 409 ALA A C 1
ATOM 3138 O O . ALA A 1 409 ? 26.150 -10.614 -15.294 1.00 93.56 409 ALA A O 1
ATOM 3139 N N . TRP A 1 410 ? 24.920 -8.756 -15.026 1.00 92.25 410 TRP A N 1
ATOM 3140 C CA . TRP A 1 410 ? 24.731 -8.911 -13.581 1.00 92.25 410 TRP A CA 1
ATOM 3141 C C . TRP A 1 410 ? 23.291 -9.278 -13.244 1.00 92.25 410 TRP A C 1
ATOM 3143 O O . TRP A 1 410 ? 22.374 -8.520 -13.541 1.00 92.25 410 TRP A O 1
ATOM 3153 N N . ASP A 1 411 ? 23.086 -10.422 -12.597 1.00 91.69 411 ASP A N 1
ATOM 3154 C CA . ASP A 1 411 ? 21.773 -10.894 -12.169 1.00 91.69 411 ASP A CA 1
ATOM 3155 C C . ASP A 1 411 ? 21.407 -10.314 -10.797 1.00 91.69 411 ASP A C 1
ATOM 3157 O O . ASP A 1 411 ? 21.965 -10.669 -9.755 1.00 91.69 411 ASP A O 1
ATOM 3161 N N . TRP A 1 412 ? 20.402 -9.442 -10.788 1.00 87.88 412 TRP A N 1
ATOM 3162 C CA . TRP A 1 412 ? 19.911 -8.777 -9.583 1.00 87.88 412 TRP A CA 1
ATOM 3163 C C . TRP A 1 412 ? 19.075 -9.683 -8.680 1.00 87.88 412 TRP A C 1
ATOM 3165 O O . TRP A 1 412 ? 18.844 -9.348 -7.514 1.00 87.88 412 TRP A O 1
ATOM 3175 N N . ARG A 1 413 ? 18.616 -10.837 -9.176 1.00 82.25 413 ARG A N 1
ATOM 3176 C CA . ARG A 1 413 ? 17.867 -11.802 -8.363 1.00 82.25 413 ARG A CA 1
ATOM 3177 C C . ARG A 1 413 ? 18.801 -12.653 -7.514 1.00 82.25 413 ARG A C 1
ATOM 3179 O O . ARG A 1 413 ? 18.456 -12.941 -6.366 1.00 82.25 413 ARG A O 1
ATOM 3186 N N . THR A 1 414 ? 19.955 -13.034 -8.059 1.00 83.06 414 THR A N 1
ATOM 3187 C CA . THR A 1 414 ? 20.957 -13.860 -7.364 1.00 83.06 414 THR A CA 1
ATOM 3188 C C . THR A 1 414 ? 22.080 -13.044 -6.727 1.00 83.06 414 THR A C 1
ATOM 3190 O O . THR A 1 414 ? 22.674 -13.509 -5.756 1.00 83.06 414 THR A O 1
ATOM 3193 N N . GLY A 1 415 ? 22.344 -11.826 -7.210 1.00 83.44 415 GLY A N 1
ATOM 3194 C CA . GLY A 1 415 ? 23.460 -10.994 -6.755 1.00 83.44 415 GLY A CA 1
ATOM 3195 C C . GLY A 1 415 ? 24.819 -11.471 -7.278 1.00 83.44 415 GLY A C 1
ATOM 3196 O O . GLY A 1 415 ? 25.826 -11.282 -6.600 1.00 83.44 415 GLY A O 1
ATOM 3197 N N . PHE A 1 416 ? 24.837 -12.121 -8.444 1.00 86.94 416 PHE A N 1
ATOM 3198 C CA . PHE A 1 416 ? 26.030 -12.655 -9.104 1.00 86.94 416 PHE A CA 1
ATOM 3199 C C . PHE A 1 416 ? 25.976 -12.414 -10.618 1.00 86.94 416 PHE A C 1
ATOM 3201 O O . PHE A 1 416 ? 24.970 -11.963 -11.161 1.00 86.94 416 PHE A O 1
ATOM 3208 N N . TRP A 1 417 ? 27.065 -12.732 -11.320 1.00 88.50 417 TRP A N 1
ATOM 3209 C CA . TRP A 1 417 ? 27.106 -12.722 -12.784 1.00 88.50 417 TRP A CA 1
ATOM 3210 C C . TRP A 1 417 ? 26.064 -13.667 -13.381 1.00 88.50 417 TRP A C 1
ATOM 3212 O O . TRP A 1 417 ? 25.892 -14.790 -12.898 1.00 88.50 417 TRP A O 1
ATOM 3222 N N . LEU A 1 418 ? 25.424 -13.242 -14.470 1.00 91.75 418 LEU A N 1
ATOM 3223 C CA . LEU A 1 418 ? 24.482 -14.078 -15.200 1.00 91.75 418 LEU A CA 1
ATOM 3224 C C . LEU A 1 418 ? 25.246 -15.261 -15.831 1.00 91.75 418 LEU A C 1
ATOM 3226 O O . LEU A 1 418 ? 26.136 -15.045 -16.661 1.00 91.75 418 LEU A O 1
ATOM 3230 N N . PRO A 1 419 ? 24.959 -16.519 -15.449 1.00 92.50 419 PRO A N 1
ATOM 3231 C CA . PRO A 1 419 ? 25.806 -17.642 -15.835 1.00 92.50 419 PRO A CA 1
ATOM 3232 C C . PRO A 1 419 ? 25.886 -17.823 -17.352 1.00 92.50 419 PRO A C 1
ATOM 3234 O O . PRO A 1 419 ? 24.857 -17.873 -18.025 1.00 92.50 419 PRO A O 1
ATOM 3237 N N . LYS A 1 420 ? 27.106 -17.996 -17.878 1.00 93.75 420 LYS A N 1
ATOM 3238 C CA . LYS A 1 420 ? 27.381 -18.273 -19.303 1.00 93.75 420 LYS A CA 1
ATOM 3239 C C . LYS A 1 420 ? 26.829 -17.223 -20.285 1.00 93.75 420 LYS A C 1
ATOM 3241 O O . LYS A 1 420 ? 26.700 -17.527 -21.467 1.00 93.75 420 LYS A O 1
ATOM 3246 N N . ALA A 1 421 ? 26.481 -16.029 -19.810 1.00 95.31 421 ALA A N 1
ATOM 3247 C CA . ALA A 1 421 ? 26.170 -14.917 -20.692 1.00 95.31 421 ALA A CA 1
ATOM 3248 C C . ALA A 1 421 ? 27.461 -14.429 -21.360 1.00 95.31 421 ALA A C 1
ATOM 3250 O O . ALA A 1 421 ? 28.479 -14.239 -20.693 1.00 95.31 421 ALA A O 1
ATOM 3251 N N . GLU A 1 422 ? 27.407 -14.237 -22.670 1.00 96.81 422 GLU A N 1
ATOM 3252 C CA . GLU A 1 422 ? 28.451 -13.572 -23.442 1.00 96.81 422 GLU A CA 1
ATOM 3253 C C . GLU A 1 422 ? 27.984 -12.141 -23.681 1.00 96.81 422 GLU A C 1
ATOM 3255 O O . GLU A 1 422 ? 26.851 -11.941 -24.117 1.00 96.81 422 GLU A O 1
ATOM 3260 N N . VAL A 1 423 ? 28.823 -11.156 -23.361 1.00 95.75 423 VAL A N 1
ATOM 3261 C CA . VAL A 1 423 ? 28.497 -9.738 -23.531 1.00 95.75 423 VAL A CA 1
ATOM 3262 C C . VAL A 1 423 ? 29.687 -9.040 -24.168 1.00 95.75 423 VAL A C 1
ATOM 3264 O O . VAL A 1 423 ? 30.824 -9.223 -23.731 1.00 95.75 423 VAL A O 1
ATOM 3267 N N . ALA A 1 424 ? 29.414 -8.217 -25.170 1.00 95.19 424 ALA A N 1
ATOM 3268 C CA . ALA A 1 424 ? 30.344 -7.256 -25.730 1.00 95.19 424 ALA A CA 1
ATOM 3269 C C . ALA A 1 424 ? 29.813 -5.841 -25.506 1.00 95.19 424 ALA A C 1
ATOM 3271 O O . ALA A 1 424 ? 28.603 -5.604 -25.487 1.00 95.19 424 ALA A O 1
ATOM 3272 N N . TRP A 1 425 ? 30.739 -4.905 -25.333 1.00 92.62 425 TRP A N 1
ATOM 3273 C CA . TRP A 1 425 ? 30.454 -3.483 -25.215 1.00 92.62 425 TRP A CA 1
ATOM 3274 C C . TRP A 1 425 ? 31.415 -2.701 -26.093 1.00 92.62 425 TRP A C 1
ATOM 3276 O O . TRP A 1 425 ? 32.594 -3.052 -26.198 1.00 92.62 425 TRP A O 1
ATOM 3286 N N . ARG A 1 426 ? 30.917 -1.625 -26.696 1.00 91.06 426 ARG A N 1
ATOM 3287 C CA . ARG A 1 426 ? 31.723 -0.734 -27.523 1.00 91.06 426 ARG A CA 1
ATOM 3288 C C . ARG A 1 426 ? 31.212 0.698 -27.431 1.00 91.06 426 ARG A C 1
ATOM 3290 O O . ARG A 1 426 ? 30.018 0.936 -27.582 1.00 91.06 426 ARG A O 1
ATOM 3297 N N . SER A 1 427 ? 32.124 1.651 -27.264 1.00 88.81 427 SER A N 1
ATOM 3298 C CA . SER A 1 427 ? 31.818 3.074 -27.442 1.00 88.81 427 SER A CA 1
ATOM 3299 C C . SER A 1 427 ? 31.573 3.393 -28.921 1.00 88.81 427 SER A C 1
ATOM 3301 O O . SER A 1 427 ? 32.288 2.900 -29.798 1.00 88.81 427 SER A O 1
ATOM 3303 N N . ILE A 1 428 ? 30.562 4.209 -29.204 1.00 88.88 428 ILE A N 1
ATOM 3304 C CA . ILE A 1 428 ? 30.225 4.689 -30.549 1.00 88.88 428 ILE A CA 1
ATOM 3305 C C . ILE A 1 428 ? 30.108 6.215 -30.533 1.00 88.88 428 ILE A C 1
ATOM 3307 O O . ILE A 1 428 ? 30.056 6.846 -29.479 1.00 88.88 428 ILE A O 1
ATOM 3311 N N . GLU A 1 429 ? 30.067 6.838 -31.708 1.00 87.94 429 GLU A N 1
ATOM 3312 C CA . GLU A 1 429 ? 29.852 8.283 -31.786 1.00 87.94 429 GLU A CA 1
ATOM 3313 C C . GLU A 1 429 ? 28.503 8.658 -31.146 1.00 87.94 429 GLU A C 1
ATOM 3315 O O . GLU A 1 429 ? 27.448 8.205 -31.585 1.00 87.94 429 GLU A O 1
ATOM 3320 N N . GLY A 1 430 ? 28.543 9.475 -30.087 1.00 88.19 430 GLY A N 1
ATOM 3321 C CA . GLY A 1 430 ? 27.345 9.929 -29.374 1.00 88.19 430 GLY A CA 1
ATOM 3322 C C . GLY A 1 430 ? 26.703 8.900 -28.434 1.00 88.19 430 GLY A C 1
ATOM 3323 O O . GLY A 1 430 ? 25.552 9.104 -28.046 1.00 88.19 430 GLY A O 1
ATOM 3324 N N . GLY A 1 431 ? 27.399 7.814 -28.072 1.00 92.06 431 GLY A N 1
ATOM 3325 C CA . GLY A 1 431 ? 26.897 6.850 -27.090 1.00 92.06 431 GLY A CA 1
ATOM 3326 C C . GLY A 1 431 ? 27.686 5.540 -27.025 1.00 92.06 431 GLY A C 1
ATOM 3327 O O . GLY A 1 431 ? 28.913 5.527 -27.111 1.00 92.06 431 GLY A O 1
ATOM 3328 N N . TYR A 1 432 ? 26.988 4.418 -26.855 1.00 92.38 432 TYR A N 1
ATOM 3329 C CA . TYR A 1 432 ? 27.599 3.087 -26.740 1.00 92.38 432 TYR A CA 1
ATOM 3330 C C . TYR A 1 432 ? 26.665 1.972 -27.220 1.00 92.38 432 TYR A C 1
ATOM 3332 O O . TYR A 1 432 ? 25.461 2.160 -27.367 1.00 92.38 432 TYR A O 1
ATOM 3340 N N . ALA A 1 433 ? 27.222 0.787 -27.452 1.00 94.38 433 ALA A N 1
ATOM 3341 C CA . ALA A 1 433 ? 26.491 -0.399 -27.869 1.00 94.38 433 ALA A CA 1
ATOM 3342 C C . ALA A 1 433 ? 26.789 -1.588 -26.951 1.00 94.38 433 ALA A C 1
ATOM 3344 O O . ALA A 1 433 ? 27.938 -1.801 -26.561 1.00 94.38 433 ALA A O 1
ATOM 3345 N N . TYR A 1 434 ? 25.757 -2.379 -26.659 1.00 95.75 434 TYR A N 1
ATOM 3346 C CA . TYR A 1 434 ? 25.872 -3.706 -26.065 1.00 95.75 434 TYR A CA 1
ATOM 3347 C C . TYR A 1 434 ? 25.379 -4.766 -27.047 1.00 95.75 434 TYR A C 1
ATOM 3349 O O . TYR A 1 434 ? 24.334 -4.610 -27.679 1.00 95.75 434 TYR A O 1
ATOM 3357 N N . GLU A 1 435 ? 26.094 -5.881 -27.104 1.00 97.69 435 GLU A N 1
ATOM 3358 C CA . GLU A 1 435 ? 25.614 -7.117 -27.712 1.00 97.69 435 GLU A CA 1
ATOM 3359 C C . GLU A 1 435 ? 25.709 -8.233 -26.687 1.00 97.69 435 GLU A C 1
ATOM 3361 O O . GLU A 1 435 ? 26.722 -8.353 -25.999 1.00 97.69 435 GLU A O 1
ATOM 3366 N N . ALA A 1 436 ? 24.662 -9.039 -26.557 1.00 97.75 436 ALA A N 1
ATOM 3367 C CA . ALA A 1 436 ? 24.647 -10.124 -25.593 1.00 97.75 436 ALA A CA 1
ATOM 3368 C C . ALA A 1 436 ? 24.051 -11.395 -26.189 1.00 97.75 436 ALA A C 1
ATOM 3370 O O . ALA A 1 436 ? 23.006 -11.341 -26.832 1.00 97.75 436 ALA A O 1
ATOM 3371 N N . ALA A 1 437 ? 24.679 -12.536 -25.904 1.00 98.06 437 ALA A N 1
ATOM 3372 C CA . ALA A 1 437 ? 24.118 -13.864 -26.120 1.00 98.06 437 ALA A CA 1
ATOM 3373 C C . ALA A 1 437 ? 23.895 -14.534 -24.761 1.00 98.06 437 ALA A C 1
ATOM 3375 O O . ALA A 1 437 ? 24.833 -14.821 -24.013 1.00 98.06 437 ALA A O 1
ATOM 3376 N N . ILE A 1 438 ? 22.630 -14.763 -24.425 1.00 97.88 438 ILE A N 1
ATOM 3377 C CA . ILE A 1 438 ? 22.202 -15.107 -23.074 1.00 97.88 438 ILE A CA 1
ATOM 3378 C C . ILE A 1 438 ? 21.476 -16.451 -23.101 1.00 97.88 438 ILE A C 1
ATOM 3380 O O . ILE A 1 438 ? 20.413 -16.554 -23.713 1.00 97.88 438 ILE A O 1
ATOM 3384 N N . PRO A 1 439 ? 21.986 -17.483 -22.411 1.00 97.38 439 PRO A N 1
ATOM 3385 C CA . PRO A 1 439 ? 21.311 -18.772 -22.371 1.00 97.38 439 PRO A CA 1
ATOM 3386 C C . PRO A 1 439 ? 19.920 -18.688 -21.738 1.00 97.38 439 PRO A C 1
ATOM 3388 O O . PRO A 1 439 ? 19.765 -18.158 -20.634 1.00 97.38 439 PRO A O 1
ATOM 3391 N N . TRP A 1 440 ? 18.919 -19.304 -22.370 1.00 97.00 440 TRP A N 1
ATOM 3392 C CA . TRP A 1 440 ? 17.546 -19.362 -21.847 1.00 97.00 440 TRP A CA 1
ATOM 3393 C C . TRP A 1 440 ? 17.485 -19.946 -20.434 1.00 97.00 440 TRP A C 1
ATOM 3395 O O . TRP A 1 440 ? 16.768 -19.438 -19.569 1.00 97.00 440 TRP A O 1
ATOM 3405 N N . ALA A 1 441 ? 18.311 -20.960 -20.167 1.00 94.62 441 ALA A N 1
ATOM 3406 C CA . ALA A 1 441 ? 18.421 -21.582 -18.853 1.00 94.62 441 ALA A CA 1
ATOM 3407 C C . ALA A 1 441 ? 18.852 -20.589 -17.758 1.00 94.62 441 ALA A C 1
ATOM 3409 O O . ALA A 1 441 ? 18.364 -20.682 -16.630 1.00 94.62 441 ALA A O 1
ATOM 3410 N N . SER A 1 442 ? 19.717 -19.625 -18.088 1.00 93.94 442 SER A N 1
ATOM 3411 C CA . SER A 1 442 ? 20.157 -18.565 -17.169 1.00 93.94 442 SER A CA 1
ATOM 3412 C C . SER A 1 442 ? 19.058 -17.532 -16.913 1.00 93.94 442 SER A C 1
ATOM 3414 O O . SER A 1 442 ? 19.026 -16.920 -15.852 1.00 93.94 442 SER A O 1
ATOM 3416 N N . LEU A 1 443 ? 18.110 -17.396 -17.843 1.00 94.19 443 LEU A N 1
ATOM 3417 C CA . LEU A 1 443 ? 16.917 -16.552 -17.716 1.00 94.19 443 LEU A CA 1
ATOM 3418 C C . LEU A 1 443 ? 15.744 -17.264 -17.015 1.00 94.19 443 LEU A C 1
ATOM 3420 O O . LEU A 1 443 ? 14.648 -16.708 -16.896 1.00 94.19 443 LEU A O 1
ATOM 3424 N N . GLY A 1 444 ? 15.954 -18.508 -16.566 1.00 91.12 444 GLY A N 1
ATOM 3425 C CA . GLY A 1 444 ? 14.915 -19.340 -15.963 1.00 91.12 444 GLY A CA 1
ATOM 3426 C C . GLY A 1 444 ? 13.860 -19.827 -16.960 1.00 91.12 444 GLY A C 1
ATOM 3427 O O . GLY A 1 444 ? 12.769 -20.217 -16.540 1.00 91.12 444 GLY A O 1
ATOM 3428 N N . VAL A 1 445 ? 14.171 -19.810 -18.259 1.00 93.50 445 VAL A N 1
ATOM 3429 C CA . VAL A 1 445 ? 13.296 -20.256 -19.348 1.00 93.50 445 VAL A CA 1
ATOM 3430 C C . VAL A 1 445 ? 13.763 -21.622 -19.840 1.00 93.50 445 VAL A C 1
ATOM 3432 O O . VAL A 1 445 ? 14.957 -21.884 -19.973 1.00 93.50 445 VAL A O 1
ATOM 3435 N N . ARG A 1 446 ? 12.815 -22.527 -20.079 1.00 89.25 446 ARG A N 1
ATOM 3436 C CA . ARG A 1 446 ? 13.070 -23.864 -20.624 1.00 89.25 446 ARG A CA 1
ATOM 3437 C C . ARG A 1 446 ? 12.145 -24.094 -21.808 1.00 89.25 446 ARG A C 1
ATOM 3439 O O . ARG A 1 446 ? 11.029 -23.586 -21.792 1.00 89.25 446 ARG A O 1
ATOM 3446 N N . GLU A 1 447 ? 12.613 -24.886 -22.770 1.00 85.69 447 GLU A N 1
ATOM 3447 C CA . GLU A 1 447 ? 11.811 -25.356 -23.909 1.00 85.69 447 GLU A CA 1
ATOM 3448 C C . GLU A 1 447 ? 11.190 -24.207 -24.715 1.00 85.69 447 GLU A C 1
ATOM 3450 O O . GLU A 1 447 ? 9.972 -24.125 -24.887 1.00 85.69 447 GLU A O 1
ATOM 3455 N N . VAL A 1 448 ? 12.043 -23.301 -25.205 1.00 93.88 448 VAL A N 1
ATOM 3456 C CA . VAL A 1 448 ? 11.582 -22.244 -26.106 1.00 93.88 448 VAL A CA 1
ATOM 3457 C C . VAL A 1 448 ? 11.067 -22.831 -27.413 1.00 93.88 448 VAL A C 1
ATOM 3459 O O . VAL A 1 448 ? 11.607 -23.808 -27.937 1.00 93.88 448 VAL A O 1
ATOM 3462 N N . LYS A 1 449 ? 10.008 -22.232 -27.947 1.00 93.31 449 LYS A N 1
ATOM 3463 C CA . LYS A 1 449 ? 9.416 -22.640 -29.220 1.00 93.31 449 LYS A CA 1
ATOM 3464 C C . LYS A 1 449 ? 9.077 -21.435 -30.073 1.00 93.31 449 LYS A C 1
ATOM 3466 O O . LYS A 1 449 ? 8.781 -20.356 -29.566 1.00 93.31 449 LYS A O 1
ATOM 3471 N N . SER A 1 450 ? 9.043 -21.660 -31.375 1.00 91.44 450 SER A N 1
ATOM 3472 C CA . SER A 1 450 ? 8.581 -20.637 -32.296 1.00 91.44 450 SER A CA 1
ATOM 3473 C C . SER A 1 450 ? 7.122 -20.241 -32.036 1.00 91.44 450 SER A C 1
ATOM 3475 O O . SER A 1 450 ? 6.302 -21.048 -31.584 1.00 91.44 450 SER A O 1
ATOM 3477 N N . GLY A 1 451 ? 6.818 -18.969 -32.269 1.00 89.31 451 GLY A N 1
ATOM 3478 C CA . GLY A 1 451 ? 5.554 -18.314 -31.960 1.00 89.31 451 GLY A CA 1
ATOM 3479 C C . GLY A 1 451 ? 5.314 -18.097 -30.465 1.00 89.31 451 GLY A C 1
ATOM 3480 O O . GLY A 1 451 ? 4.258 -17.581 -30.093 1.00 89.31 451 GLY A O 1
ATOM 3481 N N . GLN A 1 452 ? 6.245 -18.492 -29.587 1.00 92.88 452 GLN A N 1
ATOM 3482 C CA . GLN A 1 452 ? 6.099 -18.262 -28.155 1.00 92.88 452 GLN A CA 1
ATOM 3483 C C . GLN A 1 452 ? 6.109 -16.766 -27.854 1.00 92.88 452 GLN A C 1
ATOM 3485 O O . GLN A 1 452 ? 6.968 -16.023 -28.327 1.00 92.88 452 GLN A O 1
ATOM 3490 N N . ARG A 1 453 ? 5.143 -16.352 -27.034 1.00 93.00 453 ARG A N 1
ATOM 3491 C CA . ARG A 1 453 ? 5.008 -14.992 -26.526 1.00 93.00 453 ARG A CA 1
ATOM 3492 C C . ARG A 1 453 ? 5.455 -14.960 -25.068 1.00 93.00 453 ARG A C 1
ATOM 3494 O O . ARG A 1 453 ? 4.956 -15.733 -24.256 1.00 93.00 453 ARG A O 1
ATOM 3501 N N . MET A 1 454 ? 6.392 -14.076 -24.768 1.00 94.75 454 MET A N 1
ATOM 3502 C CA . MET A 1 454 ? 6.933 -13.779 -23.441 1.00 94.75 454 MET A CA 1
ATOM 3503 C C . MET A 1 454 ? 6.764 -12.278 -23.158 1.00 94.75 454 MET A C 1
ATOM 3505 O O . MET A 1 454 ? 6.319 -11.535 -24.035 1.00 94.75 454 MET A O 1
ATOM 3509 N N . GLY A 1 455 ? 7.124 -11.824 -21.961 1.00 93.31 455 GLY A N 1
ATOM 3510 C CA . GLY A 1 455 ? 7.316 -10.402 -21.662 1.00 93.31 455 GLY A CA 1
ATOM 3511 C C . GLY A 1 455 ? 8.803 -10.056 -21.605 1.00 93.31 455 GLY A C 1
ATOM 3512 O O . GLY A 1 455 ? 9.571 -10.802 -20.998 1.00 93.31 455 GLY A O 1
ATOM 3513 N N . ILE A 1 456 ? 9.207 -8.938 -22.204 1.00 97.19 456 ILE A N 1
ATOM 3514 C CA . ILE A 1 456 ? 10.540 -8.344 -22.059 1.00 97.19 456 ILE A CA 1
ATOM 3515 C C . ILE A 1 456 ? 10.415 -6.841 -21.832 1.00 97.19 456 ILE A C 1
ATOM 3517 O O . ILE A 1 456 ? 9.523 -6.199 -22.373 1.00 97.19 456 ILE A O 1
ATOM 3521 N N . GLU A 1 457 ? 11.318 -6.272 -21.053 1.00 96.19 457 GLU A N 1
ATOM 3522 C CA . GLU A 1 457 ? 11.479 -4.827 -20.971 1.00 96.19 457 GLU A CA 1
ATOM 3523 C C . GLU A 1 457 ? 12.962 -4.491 -20.959 1.00 96.19 457 GLU A C 1
ATOM 3525 O O . GLU A 1 457 ? 13.770 -5.239 -20.398 1.00 96.19 457 GLU A O 1
ATOM 3530 N N . VAL A 1 458 ? 13.310 -3.389 -21.613 1.00 97.50 458 VAL A N 1
ATOM 3531 C CA . VAL A 1 458 ? 14.677 -2.875 -21.687 1.00 97.50 458 VAL A CA 1
ATOM 3532 C C . VAL A 1 458 ? 14.628 -1.420 -21.271 1.00 97.50 458 VAL A C 1
ATOM 3534 O O . VAL A 1 458 ? 13.778 -0.687 -21.762 1.00 97.50 458 VAL A O 1
ATOM 3537 N N . GLY A 1 459 ? 15.526 -0.997 -20.387 1.00 95.25 459 GLY A N 1
ATOM 3538 C CA . GLY A 1 459 ? 15.552 0.383 -19.915 1.00 95.25 459 GLY A CA 1
ATOM 3539 C C . GLY A 1 459 ? 16.914 0.846 -19.429 1.00 95.25 459 GLY A C 1
ATOM 3540 O O . GLY A 1 459 ? 17.841 0.055 -19.278 1.00 95.25 459 GLY A O 1
ATOM 3541 N N . ARG A 1 460 ? 17.044 2.147 -19.185 1.00 92.50 460 ARG A N 1
ATOM 3542 C CA . ARG A 1 460 ? 18.258 2.784 -18.663 1.00 92.50 460 ARG A CA 1
ATOM 3543 C C . ARG A 1 460 ? 17.922 4.043 -17.867 1.00 92.50 460 ARG A C 1
ATOM 3545 O O . ARG A 1 460 ? 16.875 4.657 -18.077 1.00 92.50 460 ARG A O 1
ATOM 3552 N N . GLY A 1 461 ? 18.835 4.455 -16.991 1.00 88.88 461 GLY A N 1
ATOM 3553 C CA . GLY A 1 461 ? 18.803 5.808 -16.433 1.00 88.88 461 GLY A CA 1
ATOM 3554 C C . GLY A 1 461 ? 19.231 6.827 -17.489 1.00 88.88 461 GLY A C 1
ATOM 3555 O O . GLY A 1 461 ? 20.053 6.504 -18.342 1.00 88.88 461 GLY A O 1
ATOM 3556 N N . VAL A 1 462 ? 18.686 8.045 -17.442 1.00 85.19 462 VAL A N 1
ATOM 3557 C CA . VAL A 1 462 ? 19.085 9.165 -18.326 1.00 85.19 462 VAL A CA 1
ATOM 3558 C C . VAL A 1 462 ? 19.692 10.331 -17.526 1.00 85.19 462 VAL A C 1
ATOM 3560 O O . VAL A 1 462 ? 19.675 11.482 -17.954 1.00 85.19 462 VAL A O 1
ATOM 3563 N N . GLY A 1 463 ? 20.222 10.022 -16.336 1.00 78.81 463 GLY A N 1
ATOM 3564 C CA . GLY A 1 463 ? 20.787 10.965 -15.367 1.00 78.81 463 GLY A CA 1
ATOM 3565 C C . GLY A 1 463 ? 19.823 11.325 -14.231 1.00 78.81 463 GLY A C 1
ATOM 3566 O O . GLY A 1 463 ? 18.603 11.394 -14.415 1.00 78.81 463 GLY A O 1
ATOM 3567 N N . GLY A 1 464 ? 20.367 11.553 -13.033 1.00 77.12 464 GLY A N 1
ATOM 3568 C CA . GLY A 1 464 ? 19.561 11.806 -11.832 1.00 77.12 464 GLY A CA 1
ATOM 3569 C C . GLY A 1 464 ? 18.671 10.609 -11.460 1.00 77.12 464 GLY A C 1
ATOM 3570 O O . GLY A 1 464 ? 18.930 9.477 -11.856 1.00 77.12 464 GLY A O 1
ATOM 3571 N N . ASN A 1 465 ? 17.585 10.846 -10.717 1.00 74.44 465 ASN A N 1
ATOM 3572 C CA . ASN A 1 465 ? 16.599 9.802 -10.396 1.00 74.44 465 ASN A CA 1
ATOM 3573 C C . ASN A 1 465 ? 15.583 9.643 -11.545 1.00 74.44 465 ASN A C 1
ATOM 3575 O O . ASN A 1 465 ? 14.405 9.968 -11.381 1.00 74.44 465 ASN A O 1
ATOM 3579 N N . SER A 1 466 ? 16.055 9.211 -12.719 1.00 84.19 466 SER A N 1
ATOM 3580 C CA . SER A 1 466 ? 15.236 8.977 -13.916 1.00 84.19 466 SER A CA 1
ATOM 3581 C C . SER A 1 466 ? 15.343 7.544 -14.435 1.00 84.19 466 SER A C 1
ATOM 3583 O O . SER A 1 466 ? 16.338 6.857 -14.198 1.00 84.19 466 SER A O 1
ATOM 3585 N N . PHE A 1 467 ? 14.323 7.104 -15.174 1.00 89.00 467 PHE A N 1
ATOM 3586 C CA . PHE A 1 467 ? 14.331 5.811 -15.854 1.00 89.00 467 PHE A CA 1
ATOM 3587 C C . PHE A 1 467 ? 13.496 5.863 -17.141 1.00 89.00 467 PHE A C 1
ATOM 3589 O O . PHE A 1 467 ? 12.323 6.240 -17.106 1.00 89.00 467 PHE A O 1
ATOM 3596 N N . MET A 1 468 ? 14.107 5.498 -18.270 1.00 91.81 468 MET A N 1
ATOM 3597 C CA . MET A 1 468 ? 13.463 5.341 -19.578 1.00 91.81 468 MET A CA 1
ATOM 3598 C C . MET A 1 468 ? 13.471 3.864 -19.977 1.00 91.81 468 MET A C 1
ATOM 3600 O O . MET A 1 468 ? 14.516 3.223 -19.896 1.00 91.81 468 MET A O 1
ATOM 3604 N N . ASP A 1 469 ? 12.346 3.347 -20.465 1.00 93.94 469 ASP A N 1
ATOM 3605 C CA . ASP A 1 469 ? 12.196 1.974 -20.966 1.00 93.94 469 ASP A CA 1
ATOM 3606 C C . ASP A 1 469 ? 11.240 1.902 -22.173 1.00 93.94 469 ASP A C 1
ATOM 3608 O O . ASP A 1 469 ? 10.742 2.923 -22.643 1.00 93.94 469 ASP A O 1
ATOM 3612 N N . LEU A 1 470 ? 11.025 0.726 -22.772 1.00 93.31 470 LEU A N 1
ATOM 3613 C CA . LEU A 1 470 ? 10.251 0.624 -24.017 1.00 93.31 470 LEU A CA 1
ATOM 3614 C C . LEU A 1 470 ? 8.777 0.969 -23.798 1.00 93.31 470 LEU A C 1
ATOM 3616 O O . LEU A 1 470 ? 8.180 1.663 -24.632 1.00 93.31 470 LEU A O 1
ATOM 3620 N N . SER A 1 471 ? 8.188 0.490 -22.700 1.00 86.94 471 SER A N 1
ATOM 3621 C CA . SER A 1 471 ? 6.777 0.722 -22.393 1.00 86.94 471 SER A CA 1
ATOM 3622 C C . SER A 1 471 ? 6.506 2.043 -21.676 1.00 86.94 471 SER A C 1
ATOM 3624 O O . SER A 1 471 ? 5.368 2.497 -21.711 1.00 86.94 471 SER A O 1
ATOM 3626 N N . GLY A 1 472 ? 7.477 2.671 -21.018 1.00 83.69 472 GLY A N 1
ATOM 3627 C CA . GLY A 1 472 ? 7.318 3.766 -20.053 1.00 83.69 472 GLY A CA 1
ATOM 3628 C C . GLY A 1 472 ? 6.598 3.366 -18.759 1.00 83.69 472 GLY A C 1
ATOM 3629 O O . GLY A 1 472 ? 5.886 4.199 -18.193 1.00 83.69 472 GLY A O 1
ATOM 3630 N N . ARG A 1 473 ? 6.598 2.085 -18.384 1.00 81.19 473 ARG A N 1
ATOM 3631 C CA . ARG A 1 473 ? 5.853 1.541 -17.231 1.00 81.19 473 ARG A CA 1
ATOM 3632 C C . ARG A 1 473 ? 6.811 0.835 -16.290 1.00 81.19 473 ARG A C 1
ATOM 3634 O O . ARG A 1 473 ? 7.814 0.317 -16.746 1.00 81.19 473 ARG A O 1
ATOM 3641 N N . ASP A 1 474 ? 6.451 0.731 -15.009 1.00 82.50 474 ASP A N 1
ATOM 3642 C CA . ASP A 1 474 ? 7.279 0.042 -14.015 1.00 82.50 474 ASP A CA 1
ATOM 3643 C C . ASP A 1 474 ? 7.676 -1.381 -14.479 1.00 82.50 474 ASP A C 1
ATOM 3645 O O . ASP A 1 474 ? 6.807 -2.267 -14.520 1.00 82.50 474 ASP A O 1
ATOM 3649 N N . PRO A 1 475 ? 8.963 -1.623 -14.802 1.00 87.44 475 PRO A N 1
ATOM 3650 C CA . PRO A 1 475 ? 9.434 -2.887 -15.352 1.00 87.44 475 PRO A CA 1
ATOM 3651 C C . PRO A 1 475 ? 9.575 -3.985 -14.286 1.00 87.44 475 PRO A C 1
ATOM 3653 O O . PRO A 1 475 ? 9.755 -5.157 -14.624 1.00 87.44 475 PRO A O 1
ATOM 3656 N N . ASP A 1 476 ? 9.470 -3.652 -12.992 1.00 82.62 476 ASP A N 1
ATOM 3657 C CA . ASP A 1 476 ? 9.436 -4.654 -11.920 1.00 82.62 476 ASP A CA 1
ATOM 3658 C C . ASP A 1 476 ? 8.100 -5.421 -11.874 1.00 82.62 476 ASP A C 1
ATOM 3660 O O . ASP A 1 476 ? 8.011 -6.516 -11.305 1.00 82.62 476 ASP A O 1
ATOM 3664 N N . SER A 1 477 ? 7.071 -4.899 -12.545 1.00 77.94 477 SER A N 1
ATOM 3665 C CA . SER A 1 477 ? 5.763 -5.532 -12.692 1.00 77.94 477 SER A CA 1
ATOM 3666 C C . SER A 1 477 ? 5.683 -6.319 -14.006 1.00 77.94 477 SER A C 1
ATOM 3668 O O . SER A 1 477 ? 5.570 -5.745 -15.082 1.00 77.94 477 SER A O 1
ATOM 3670 N N . ALA A 1 478 ? 5.666 -7.655 -13.941 1.00 81.31 478 ALA A N 1
ATOM 3671 C CA . ALA A 1 478 ? 5.696 -8.520 -15.133 1.00 81.31 478 ALA A CA 1
ATOM 3672 C C . ALA A 1 478 ? 4.563 -8.263 -16.151 1.00 81.31 478 ALA A C 1
ATOM 3674 O O . ALA A 1 478 ? 4.750 -8.451 -17.349 1.00 81.31 478 ALA A O 1
ATOM 3675 N N . SER A 1 479 ? 3.397 -7.807 -15.691 1.00 77.75 479 SER A N 1
ATOM 3676 C CA . SER A 1 479 ? 2.265 -7.452 -16.560 1.00 77.75 479 SER A CA 1
ATOM 3677 C C . SER A 1 479 ? 2.485 -6.185 -17.401 1.00 77.75 479 SER A C 1
ATOM 3679 O O . SER A 1 479 ? 1.732 -5.951 -18.347 1.00 77.75 479 SER A O 1
ATOM 3681 N N . ASN A 1 480 ? 3.511 -5.386 -17.089 1.00 81.31 480 ASN A N 1
ATOM 3682 C CA . ASN A 1 480 ? 3.842 -4.161 -17.812 1.00 81.31 480 ASN A CA 1
ATOM 3683 C C . ASN A 1 480 ? 4.780 -4.385 -19.002 1.00 81.31 480 ASN A C 1
ATOM 3685 O O . ASN A 1 480 ? 4.831 -3.517 -19.874 1.00 81.31 480 ASN A O 1
ATOM 3689 N N . LEU A 1 481 ? 5.495 -5.517 -19.046 1.00 88.19 481 LEU A N 1
ATOM 3690 C CA . LEU A 1 481 ? 6.540 -5.750 -20.042 1.00 88.19 481 LEU A CA 1
ATOM 3691 C C . LEU A 1 481 ? 5.963 -5.814 -21.461 1.00 88.19 481 LEU A C 1
ATOM 3693 O O . LEU A 1 481 ? 4.875 -6.358 -21.686 1.00 88.19 481 LEU A O 1
ATOM 3697 N N . VAL A 1 482 ? 6.719 -5.317 -22.442 1.00 91.69 482 VAL A N 1
ATOM 3698 C CA . VAL A 1 482 ? 6.323 -5.442 -23.846 1.00 91.69 482 VAL A CA 1
ATOM 3699 C C . VAL A 1 482 ? 6.422 -6.907 -24.300 1.00 91.69 482 VAL A C 1
ATOM 3701 O O . VAL A 1 482 ? 7.323 -7.638 -23.885 1.00 91.69 482 VAL A O 1
ATOM 3704 N N . PRO A 1 483 ? 5.509 -7.393 -25.156 1.00 92.56 483 PRO A N 1
ATOM 3705 C CA . PRO A 1 483 ? 5.613 -8.728 -25.725 1.00 92.56 483 PRO A CA 1
ATOM 3706 C C . PRO A 1 483 ? 6.951 -8.977 -26.432 1.00 92.56 483 PRO A C 1
ATOM 3708 O O . PRO A 1 483 ? 7.306 -8.254 -27.358 1.00 92.56 483 PRO A O 1
ATOM 3711 N N . LEU A 1 484 ? 7.639 -10.052 -26.053 1.00 95.50 484 LEU A N 1
ATOM 3712 C CA . LEU A 1 484 ? 8.715 -10.671 -26.824 1.00 95.50 484 LEU A CA 1
ATOM 3713 C C . LEU A 1 484 ? 8.136 -11.859 -27.586 1.00 95.50 484 LEU A C 1
ATOM 3715 O O . LEU A 1 484 ? 7.589 -12.775 -26.970 1.00 95.50 484 LEU A O 1
ATOM 3719 N N . ILE A 1 485 ? 8.239 -11.855 -28.909 1.00 95.44 485 ILE A N 1
ATOM 3720 C CA . ILE A 1 485 ? 7.697 -12.919 -29.754 1.00 95.44 485 ILE A CA 1
ATOM 3721 C C . ILE A 1 485 ? 8.842 -13.590 -30.500 1.00 95.44 485 ILE A C 1
ATOM 3723 O O . ILE A 1 485 ? 9.560 -12.936 -31.253 1.00 95.44 485 ILE A O 1
ATOM 3727 N N . LEU A 1 486 ? 8.993 -14.896 -30.290 1.00 96.00 486 LEU A N 1
ATOM 3728 C CA . LEU A 1 486 ? 9.986 -15.712 -30.982 1.00 96.00 486 LEU A CA 1
ATOM 3729 C C . LEU A 1 486 ? 9.462 -16.055 -32.381 1.00 96.00 486 LEU A C 1
ATOM 3731 O O . LEU A 1 486 ? 8.524 -16.838 -32.507 1.00 96.00 486 LEU A O 1
ATOM 3735 N N . ALA A 1 487 ? 10.017 -15.444 -33.424 1.00 94.19 487 ALA A N 1
ATOM 3736 C CA . ALA A 1 487 ? 9.575 -15.625 -34.804 1.00 94.19 487 ALA A CA 1
ATOM 3737 C C . ALA A 1 487 ? 10.409 -16.682 -35.551 1.00 94.19 487 ALA A C 1
ATOM 3739 O O . ALA A 1 487 ? 11.609 -16.818 -35.325 1.00 94.19 487 ALA A O 1
ATOM 3740 N N . ASP A 1 488 ? 9.775 -17.385 -36.487 1.00 92.12 488 ASP A N 1
ATOM 3741 C CA . ASP A 1 488 ? 10.379 -18.268 -37.491 1.00 92.12 488 ASP A CA 1
ATOM 3742 C C . ASP A 1 488 ? 11.131 -17.500 -38.580 1.00 92.12 488 ASP A C 1
ATOM 3744 O O . ASP A 1 488 ? 12.029 -18.048 -39.214 1.00 92.12 488 ASP A O 1
ATOM 3748 N N . TYR A 1 489 ? 10.729 -16.259 -38.866 1.00 88.62 489 TYR A N 1
ATOM 3749 C CA . TYR A 1 489 ? 11.354 -15.417 -39.884 1.00 88.62 489 TYR A CA 1
ATOM 3750 C C . TYR A 1 489 ? 11.068 -13.925 -39.641 1.00 88.62 489 TYR A C 1
ATOM 3752 O O . TYR A 1 489 ? 10.042 -13.589 -39.045 1.00 88.62 489 TYR A O 1
ATOM 3760 N N . PRO A 1 490 ? 11.935 -13.019 -40.135 1.00 85.00 490 PRO A N 1
ATOM 3761 C CA . PRO A 1 490 ? 11.731 -11.578 -40.013 1.00 85.00 490 PRO A CA 1
ATOM 3762 C C . PRO A 1 490 ? 10.398 -11.083 -40.591 1.00 85.00 490 PRO A C 1
ATOM 3764 O O . PRO A 1 490 ? 10.043 -11.390 -41.731 1.00 85.00 490 PRO A O 1
ATOM 3767 N N . GLY A 1 491 ? 9.678 -10.273 -39.819 1.00 82.56 491 GLY A N 1
ATOM 3768 C CA . GLY A 1 491 ? 8.391 -9.679 -40.179 1.00 82.56 491 GLY A CA 1
ATOM 3769 C C . GLY A 1 491 ? 7.193 -10.627 -40.058 1.00 82.56 491 GLY A C 1
ATOM 3770 O O . GLY A 1 491 ? 6.132 -10.338 -40.624 1.00 82.56 491 GLY A O 1
ATOM 3771 N N . GLN A 1 492 ? 7.331 -11.763 -39.365 1.00 84.62 492 GLN A N 1
ATOM 3772 C CA . GLN A 1 492 ? 6.224 -12.698 -39.132 1.00 84.62 492 GLN A CA 1
ATOM 3773 C C . GLN A 1 492 ? 5.114 -12.077 -38.279 1.00 84.62 492 GLN A C 1
ATOM 3775 O O . GLN A 1 492 ? 3.928 -12.327 -38.527 1.00 84.62 492 GLN A O 1
ATOM 3780 N N . VAL A 1 493 ? 5.474 -11.268 -37.283 1.00 80.50 493 VAL A N 1
ATOM 3781 C CA . VAL A 1 493 ? 4.514 -10.627 -36.392 1.00 80.50 493 VAL A CA 1
ATOM 3782 C C . VAL A 1 493 ? 3.916 -9.425 -37.108 1.00 80.50 493 VAL A C 1
ATOM 3784 O O . VAL A 1 493 ? 4.513 -8.355 -37.221 1.00 80.50 493 VAL A O 1
ATOM 3787 N N . LYS A 1 494 ? 2.687 -9.595 -37.593 1.00 68.81 494 LYS A N 1
ATOM 3788 C CA . LYS A 1 494 ? 1.891 -8.488 -38.121 1.00 68.81 494 LYS A CA 1
ATOM 3789 C C . LYS A 1 494 ? 1.293 -7.721 -36.948 1.00 68.81 494 LYS A C 1
ATOM 3791 O O . LYS A 1 494 ? 0.450 -8.274 -36.246 1.00 68.81 494 LYS A O 1
ATOM 3796 N N . SER A 1 495 ? 1.697 -6.462 -36.771 1.00 57.25 495 SER A N 1
ATOM 3797 C CA . SER A 1 495 ? 1.054 -5.542 -35.827 1.00 57.25 495 SER A CA 1
ATOM 3798 C C . SER A 1 495 ? -0.469 -5.569 -36.046 1.00 57.25 495 SER A C 1
ATOM 3800 O O . SER A 1 495 ? -0.935 -5.265 -37.156 1.00 57.25 495 SER A O 1
ATOM 3802 N N . PRO A 1 496 ? -1.268 -5.972 -35.041 1.00 48.34 496 PRO A N 1
ATOM 3803 C CA . PRO A 1 496 ? -2.696 -5.717 -35.055 1.00 48.34 496 PRO A CA 1
ATOM 3804 C C . PRO A 1 496 ? -2.865 -4.207 -35.198 1.00 48.34 496 PRO A C 1
ATOM 3806 O O . PRO A 1 496 ? -2.369 -3.438 -34.385 1.00 48.34 496 PRO A O 1
ATOM 3809 N N . ARG A 1 497 ? -3.487 -3.782 -36.302 1.00 42.81 497 ARG A N 1
ATOM 3810 C CA . ARG A 1 497 ? -3.779 -2.382 -36.635 1.00 42.81 497 ARG A CA 1
ATOM 3811 C C . ARG A 1 497 ? -3.927 -1.506 -35.390 1.00 42.81 497 ARG A C 1
ATOM 3813 O O . ARG A 1 497 ? -4.892 -1.660 -34.644 1.00 42.81 497 ARG A O 1
ATOM 3820 N N . ALA A 1 498 ? -3.028 -0.532 -35.275 1.00 44.16 498 ALA A N 1
ATOM 3821 C CA . ALA A 1 498 ? -3.192 0.651 -34.455 1.00 44.16 498 ALA A CA 1
ATOM 3822 C C . ALA A 1 498 ? -4.561 1.286 -34.750 1.00 44.16 498 ALA A C 1
ATOM 3824 O O . ALA A 1 498 ? -4.705 2.088 -35.675 1.00 44.16 498 ALA A O 1
ATOM 3825 N N . LYS A 1 499 ? -5.590 0.951 -33.960 1.00 45.69 499 LYS A N 1
ATOM 3826 C CA . LYS A 1 499 ? -6.570 1.986 -33.634 1.00 45.69 499 LYS A CA 1
ATOM 3827 C C . LYS A 1 499 ? -5.720 3.111 -33.037 1.00 45.69 499 LYS A C 1
ATOM 3829 O O . LYS A 1 499 ? -4.942 2.820 -32.124 1.00 45.69 499 LYS A O 1
ATOM 3834 N N . PRO A 1 500 ? -5.772 4.339 -33.580 1.00 48.91 500 PRO A N 1
ATOM 3835 C CA . PRO A 1 500 ? -5.105 5.460 -32.946 1.00 48.91 500 PRO A CA 1
ATOM 3836 C C . PRO A 1 500 ? -5.534 5.450 -31.488 1.00 48.91 500 PRO A C 1
ATOM 3838 O O . PRO A 1 500 ? -6.735 5.400 -31.206 1.00 48.91 500 PRO A O 1
ATOM 3841 N N . LEU A 1 501 ? -4.565 5.412 -30.578 1.00 54.84 501 LEU A N 1
ATOM 3842 C CA . LEU A 1 501 ? -4.897 5.582 -29.178 1.00 54.84 501 LEU A CA 1
ATOM 3843 C C . LEU A 1 501 ? -5.633 6.911 -29.045 1.00 54.84 501 LEU A C 1
ATOM 3845 O O . LEU A 1 501 ? -5.217 7.887 -29.684 1.00 54.84 501 LEU A O 1
ATOM 3849 N N . PRO A 1 502 ? -6.721 6.964 -28.263 1.00 54.16 502 PRO A N 1
ATOM 3850 C CA . PRO A 1 502 ? -7.326 8.238 -27.932 1.00 54.16 502 PRO A CA 1
ATOM 3851 C C . PRO A 1 502 ? -6.221 9.171 -27.421 1.00 54.16 502 PRO A C 1
ATOM 3853 O O . PRO A 1 502 ? -5.397 8.760 -26.600 1.00 54.16 502 PRO A O 1
ATOM 3856 N N . ALA A 1 503 ? -6.161 10.401 -27.937 1.00 51.16 503 ALA A N 1
ATOM 3857 C CA . ALA A 1 503 ? -5.265 11.414 -27.388 1.00 51.16 503 ALA A CA 1
ATOM 3858 C C . ALA A 1 503 ? -5.519 11.519 -25.877 1.00 51.16 503 ALA A C 1
ATOM 3860 O O . ALA A 1 503 ? -6.685 11.515 -25.501 1.00 51.16 503 ALA A O 1
ATOM 3861 N N . ALA A 1 504 ? -4.448 11.564 -25.070 1.00 55.53 504 ALA A N 1
ATOM 3862 C CA . ALA A 1 504 ? -4.432 11.633 -23.601 1.00 55.53 504 ALA A CA 1
ATOM 3863 C C . ALA A 1 504 ? -5.682 11.032 -22.928 1.00 55.53 504 ALA A C 1
ATOM 3865 O O . ALA A 1 504 ? -6.710 11.700 -22.844 1.00 55.53 504 ALA A O 1
ATOM 3866 N N . THR A 1 505 ? -5.599 9.797 -22.416 1.00 63.62 505 THR A N 1
ATOM 3867 C CA . THR A 1 505 ? -6.728 9.165 -21.714 1.00 63.62 505 THR A CA 1
ATOM 3868 C C . THR A 1 505 ? -7.271 10.105 -20.645 1.00 63.62 505 THR A C 1
ATOM 3870 O O . THR A 1 505 ? -6.614 10.365 -19.638 1.00 63.62 505 THR A O 1
ATOM 3873 N N . THR A 1 506 ? -8.460 10.650 -20.887 1.00 82.25 506 THR A N 1
ATOM 3874 C CA . THR A 1 506 ? -9.138 11.491 -19.915 1.00 82.25 506 THR A CA 1
ATOM 3875 C C . THR A 1 506 ? -9.527 10.616 -18.720 1.00 82.25 506 THR A C 1
ATOM 3877 O O . THR A 1 506 ? -9.876 9.449 -18.918 1.00 82.25 506 THR A O 1
ATOM 3880 N N . PRO A 1 507 ? -9.529 11.134 -17.480 1.00 86.62 507 PRO A N 1
ATOM 3881 C CA . PRO A 1 507 ? -9.903 10.351 -16.297 1.00 86.62 507 PRO A CA 1
ATOM 3882 C C . PRO A 1 507 ? -11.257 9.629 -16.398 1.00 86.62 507 PRO A C 1
ATOM 3884 O O . PRO A 1 507 ? -11.452 8.574 -15.801 1.00 86.62 507 PRO A O 1
ATOM 3887 N N . ASN A 1 508 ? -12.188 10.174 -17.187 1.00 91.44 508 ASN A N 1
ATOM 3888 C CA . ASN A 1 508 ? -13.503 9.590 -17.453 1.00 91.44 508 ASN A CA 1
ATOM 3889 C C . ASN A 1 508 ? -13.528 8.547 -18.585 1.00 91.44 508 ASN A C 1
ATOM 3891 O O . ASN A 1 508 ? -14.597 8.005 -18.845 1.00 91.44 508 ASN A O 1
ATOM 3895 N N . ALA A 1 509 ? -12.406 8.245 -19.249 1.00 91.44 509 ALA A N 1
ATOM 3896 C CA . ALA A 1 509 ? -12.341 7.212 -20.288 1.00 91.44 509 ALA A CA 1
ATOM 3897 C C . ALA A 1 509 ? -12.808 5.855 -19.750 1.00 91.44 509 ALA A C 1
ATOM 3899 O O . ALA A 1 509 ? -13.572 5.155 -20.407 1.00 91.44 509 ALA A O 1
ATOM 3900 N N . VAL A 1 510 ? -12.423 5.533 -18.513 1.00 95.19 510 VAL A N 1
ATOM 3901 C CA . VAL A 1 510 ? -12.970 4.406 -17.755 1.00 95.19 510 VAL A CA 1
ATOM 3902 C C . VAL A 1 510 ? -13.541 4.942 -16.459 1.00 95.19 510 VAL A C 1
ATOM 3904 O O . VAL A 1 510 ? -12.817 5.553 -15.677 1.00 95.19 510 VAL A O 1
ATOM 3907 N N . ALA A 1 511 ? -14.826 4.709 -16.228 1.00 97.38 511 ALA A N 1
ATOM 3908 C CA . ALA A 1 511 ? -15.512 5.115 -15.013 1.00 97.38 511 ALA A CA 1
ATOM 3909 C C . ALA A 1 511 ? -16.728 4.219 -14.763 1.00 97.38 511 ALA A C 1
ATOM 3911 O O . ALA A 1 511 ? -17.236 3.565 -15.679 1.00 97.38 511 ALA A O 1
ATOM 3912 N N . PHE A 1 512 ? -17.221 4.223 -13.531 1.00 98.44 512 PHE A N 1
ATOM 3913 C CA . PHE A 1 512 ? -18.504 3.625 -13.181 1.00 98.44 512 PHE A CA 1
ATOM 3914 C C . PHE A 1 512 ? -19.317 4.588 -12.321 1.00 98.44 512 PHE A C 1
ATOM 3916 O O . PHE A 1 512 ? -18.767 5.348 -11.524 1.00 98.44 512 PHE A O 1
ATOM 3923 N N . SER A 1 513 ? -20.633 4.580 -12.497 1.00 98.06 513 SER A N 1
ATOM 3924 C CA . SER A 1 513 ? -21.549 5.324 -11.645 1.00 98.06 513 SER A CA 1
ATOM 3925 C C . SER A 1 513 ? -21.985 4.471 -10.464 1.00 98.06 513 SER A C 1
ATOM 3927 O O . SER A 1 513 ? -22.235 3.278 -10.634 1.00 98.06 513 SER A O 1
ATOM 3929 N N . VAL A 1 514 ? -22.160 5.099 -9.307 1.00 98.31 514 VAL A N 1
ATOM 3930 C CA . VAL A 1 514 ? -22.766 4.512 -8.111 1.00 98.31 514 VAL A CA 1
ATOM 3931 C C . VAL A 1 514 ? -24.042 5.284 -7.806 1.00 98.31 514 VAL A C 1
ATOM 3933 O O . VAL A 1 514 ? -23.995 6.494 -7.589 1.00 98.31 514 VAL A O 1
ATOM 3936 N N . VAL A 1 515 ? -25.180 4.593 -7.790 1.00 97.94 515 VAL A N 1
ATOM 3937 C CA . VAL A 1 515 ? -26.485 5.167 -7.459 1.00 97.94 515 VAL A CA 1
ATOM 3938 C C . VAL A 1 515 ? -27.026 4.518 -6.194 1.00 97.94 515 VAL A C 1
ATOM 3940 O O . VAL A 1 515 ? -27.242 3.310 -6.167 1.00 97.94 515 VAL A O 1
ATOM 3943 N N . ILE A 1 516 ? -27.272 5.315 -5.157 1.00 96.69 516 ILE A N 1
ATOM 3944 C CA . ILE A 1 516 ? -27.791 4.834 -3.870 1.00 96.69 516 ILE A CA 1
ATOM 3945 C C . ILE A 1 516 ? -29.266 5.207 -3.749 1.00 96.69 516 ILE A C 1
ATOM 3947 O O . ILE A 1 516 ? -29.623 6.377 -3.923 1.00 96.69 516 ILE A O 1
ATOM 3951 N N . ASN A 1 517 ? -30.117 4.217 -3.458 1.00 94.38 517 ASN A N 1
ATOM 3952 C CA . ASN A 1 517 ? -31.569 4.364 -3.277 1.00 94.38 517 ASN A CA 1
ATOM 3953 C C . ASN A 1 517 ? -32.280 5.136 -4.405 1.00 94.38 517 ASN A C 1
ATOM 3955 O O . ASN A 1 517 ? -33.277 5.813 -4.165 1.00 94.38 517 ASN A O 1
ATOM 3959 N N . ASN A 1 518 ? -31.767 5.055 -5.638 1.00 89.44 518 ASN A N 1
ATOM 3960 C CA . ASN A 1 518 ? -32.252 5.801 -6.810 1.00 89.44 518 ASN A CA 1
ATOM 3961 C C . ASN A 1 518 ? -32.240 7.338 -6.675 1.00 89.44 518 ASN A C 1
ATOM 3963 O O . ASN A 1 518 ? -32.863 8.021 -7.486 1.00 89.44 518 ASN A O 1
ATOM 3967 N N . THR A 1 519 ? -31.539 7.899 -5.685 1.00 86.75 519 THR A N 1
ATOM 3968 C CA . THR A 1 519 ? -31.524 9.350 -5.430 1.00 86.75 519 THR A CA 1
ATOM 3969 C C . THR A 1 519 ? -30.138 9.967 -5.532 1.00 86.75 519 THR A C 1
ATOM 3971 O O . THR A 1 519 ? -29.997 11.059 -6.075 1.00 86.75 519 THR A O 1
ATOM 3974 N N . SER A 1 520 ? -29.114 9.292 -5.011 1.00 86.81 520 SER A N 1
ATOM 3975 C CA . SER A 1 520 ? -27.762 9.850 -4.919 1.00 86.81 520 SER A CA 1
ATOM 3976 C C . SER A 1 520 ? -26.886 9.234 -5.995 1.00 86.81 520 SER A C 1
ATOM 3978 O O . SER A 1 520 ? -26.700 8.023 -5.976 1.00 86.81 520 SER A O 1
ATOM 3980 N N . VAL A 1 521 ? -26.367 10.044 -6.920 1.00 92.75 521 VAL A N 1
ATOM 3981 C CA . VAL A 1 521 ? -25.576 9.586 -8.073 1.00 92.75 521 VAL A CA 1
ATOM 3982 C C . VAL A 1 521 ? -24.149 10.106 -7.956 1.00 92.75 521 VAL A C 1
ATOM 3984 O O . VAL A 1 521 ? -23.933 11.311 -7.851 1.00 92.75 521 VAL A O 1
ATOM 3987 N N . PHE A 1 522 ? -23.185 9.196 -8.021 1.00 97.06 522 PHE A N 1
ATOM 3988 C CA . PHE A 1 522 ? -21.754 9.486 -8.000 1.00 97.06 522 PHE A CA 1
ATOM 3989 C C . PHE A 1 522 ? -21.074 8.827 -9.192 1.00 97.06 522 PHE A C 1
ATOM 3991 O O . PHE A 1 522 ? -21.570 7.828 -9.711 1.00 97.06 522 PHE A O 1
ATOM 3998 N N . THR A 1 523 ? -19.918 9.349 -9.591 1.00 97.31 523 THR A N 1
ATOM 3999 C CA . THR A 1 523 ? -19.079 8.755 -10.636 1.00 97.31 523 THR A CA 1
ATOM 4000 C C . THR A 1 523 ? -17.689 8.526 -10.074 1.00 97.31 523 THR A C 1
ATOM 4002 O O . THR A 1 523 ? -17.054 9.463 -9.599 1.00 97.31 523 THR A O 1
ATOM 4005 N N . VAL A 1 524 ? -17.212 7.290 -10.166 1.00 97.75 524 VAL A N 1
ATOM 4006 C CA . VAL A 1 524 ? -15.864 6.896 -9.767 1.00 97.75 524 VAL A CA 1
ATOM 4007 C C . VAL A 1 524 ? -15.018 6.724 -11.022 1.00 97.75 524 VAL A C 1
ATOM 4009 O O . VAL A 1 524 ? -15.370 5.969 -11.933 1.00 97.75 524 VAL A O 1
ATOM 4012 N N . LEU A 1 525 ? -13.913 7.461 -11.082 1.00 96.81 525 LEU A N 1
ATOM 4013 C CA . LEU A 1 525 ? -13.001 7.486 -12.220 1.00 96.81 525 LEU A CA 1
ATOM 4014 C C . LEU A 1 525 ? -11.962 6.379 -12.063 1.00 96.81 525 LEU A C 1
ATOM 4016 O O . LEU A 1 525 ? -11.330 6.267 -11.018 1.00 96.81 525 LEU A O 1
ATOM 4020 N N . GLN A 1 526 ? -11.756 5.580 -13.106 1.00 95.69 526 GLN A N 1
ATOM 4021 C CA . GLN A 1 526 ? -10.723 4.552 -13.096 1.00 95.69 526 GLN A CA 1
ATOM 4022 C C . GLN A 1 526 ? -9.517 4.914 -13.960 1.00 95.69 526 GLN A C 1
ATOM 4024 O O . GLN A 1 526 ? -8.429 4.489 -13.611 1.00 95.69 526 GLN A O 1
ATOM 4029 N N . ALA A 1 527 ? -9.632 5.694 -15.040 1.00 91.00 527 ALA A N 1
ATOM 4030 C CA . ALA A 1 527 ? -8.496 6.014 -15.924 1.00 91.00 527 ALA A CA 1
ATOM 4031 C C . ALA A 1 527 ? -7.544 7.086 -15.342 1.00 91.00 527 ALA A C 1
ATOM 4033 O O . ALA A 1 527 ? -7.266 8.100 -15.977 1.00 91.00 527 ALA A O 1
ATOM 4034 N N . VAL A 1 528 ? -7.097 6.884 -14.102 1.00 89.31 528 VAL A N 1
ATOM 4035 C CA . VAL A 1 528 ? -6.349 7.854 -13.284 1.00 89.31 528 VAL A CA 1
ATOM 4036 C C . VAL A 1 528 ? -4.947 7.379 -12.909 1.00 89.31 528 VAL A C 1
ATOM 4038 O O . VAL A 1 528 ? -4.177 8.150 -12.343 1.00 89.31 528 VAL A O 1
ATOM 4041 N N . SER A 1 529 ? -4.610 6.119 -13.192 1.00 8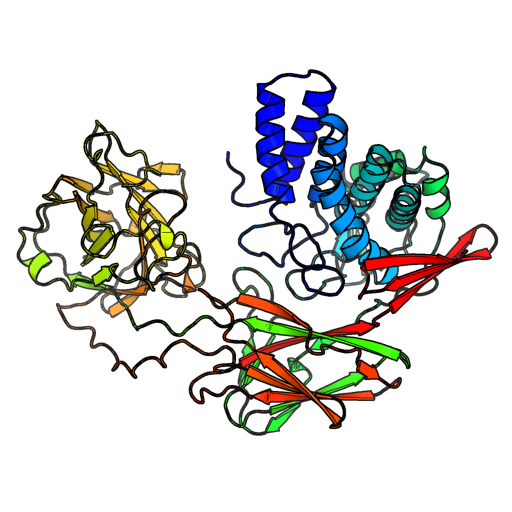3.56 529 SER A N 1
ATOM 4042 C CA . SER A 1 529 ? -3.251 5.633 -12.965 1.00 83.56 529 SER A CA 1
ATOM 4043 C C . SER A 1 529 ? -2.319 6.168 -14.057 1.00 83.56 529 SER A C 1
ATOM 4045 O O . SER A 1 529 ? -2.739 6.199 -15.213 1.00 83.56 529 SER A O 1
ATOM 4047 N N . PRO A 1 530 ? -1.079 6.583 -13.741 1.00 72.50 530 PRO A N 1
ATOM 4048 C CA . PRO A 1 530 ? -0.132 7.063 -14.744 1.00 72.50 530 PRO A CA 1
ATOM 4049 C C . PRO A 1 530 ? 0.531 5.936 -15.556 1.00 72.50 530 PRO A C 1
ATOM 4051 O O . PRO A 1 530 ? 0.866 6.147 -16.722 1.00 72.50 530 PRO A O 1
ATOM 4054 N N . ASP A 1 531 ? 0.715 4.747 -14.979 1.00 68.06 531 ASP A N 1
ATOM 4055 C CA . ASP A 1 531 ? 1.657 3.746 -15.496 1.00 68.06 531 ASP A CA 1
ATOM 4056 C C . ASP A 1 531 ? 1.114 2.305 -15.522 1.00 68.06 531 ASP A C 1
ATOM 4058 O O . ASP A 1 531 ? 1.260 1.641 -16.553 1.00 68.06 531 ASP A O 1
ATOM 4062 N N . ARG A 1 532 ? 0.440 1.825 -14.465 1.00 74.38 532 ARG A N 1
ATOM 4063 C CA . ARG A 1 532 ? -0.068 0.437 -14.367 1.00 74.38 532 ARG A CA 1
ATOM 4064 C C . ARG A 1 532 ? -1.490 0.307 -13.819 1.00 74.38 532 ARG A C 1
ATOM 4066 O O . ARG A 1 532 ? -1.991 1.202 -13.149 1.00 74.38 532 ARG A O 1
ATOM 4073 N N . ASP A 1 533 ? -2.151 -0.812 -14.099 1.00 82.12 533 ASP A N 1
ATOM 4074 C CA . ASP A 1 533 ? -3.426 -1.131 -13.450 1.00 82.12 533 ASP A CA 1
ATOM 4075 C C . ASP A 1 533 ? -3.149 -1.588 -12.004 1.00 82.12 533 ASP A C 1
ATOM 4077 O O . ASP A 1 533 ? -2.408 -2.550 -11.811 1.00 82.12 533 ASP A O 1
ATOM 4081 N N . TYR A 1 534 ? -3.740 -0.939 -11.000 1.00 85.50 534 TYR A N 1
ATOM 4082 C CA . TYR A 1 534 ? -3.598 -1.335 -9.590 1.00 85.50 534 TYR A CA 1
ATOM 4083 C C . TYR A 1 534 ? -4.912 -1.184 -8.820 1.00 85.50 534 TYR A C 1
ATOM 4085 O O . TYR A 1 534 ? -5.778 -0.387 -9.185 1.00 85.50 534 TYR A O 1
ATOM 4093 N N . LEU A 1 535 ? -5.085 -1.980 -7.762 1.00 90.88 535 LEU A N 1
ATOM 4094 C CA . LEU A 1 535 ? -6.281 -1.930 -6.920 1.00 90.88 535 LEU A CA 1
ATOM 4095 C C . LEU A 1 535 ? -6.175 -0.755 -5.942 1.00 90.88 535 LEU A C 1
ATOM 4097 O O . LEU A 1 535 ? -5.116 -0.537 -5.359 1.00 90.88 535 LEU A O 1
ATOM 4101 N N . TRP A 1 536 ? -7.261 -0.009 -5.755 1.00 94.75 536 TRP A N 1
ATOM 4102 C CA . TRP A 1 536 ? -7.291 1.158 -4.875 1.00 94.75 536 TRP A CA 1
ATOM 4103 C C . TRP A 1 536 ? -8.643 1.311 -4.181 1.00 94.75 536 TRP A C 1
ATOM 4105 O O . TRP A 1 536 ? -9.638 0.757 -4.648 1.00 94.75 536 TRP A O 1
ATOM 4115 N N . LEU A 1 537 ? -8.674 2.079 -3.086 1.00 96.62 537 LEU A N 1
ATOM 4116 C CA . LEU A 1 537 ? -9.887 2.425 -2.349 1.00 96.62 537 LEU A CA 1
ATOM 4117 C C . LEU A 1 537 ? -10.189 3.922 -2.512 1.00 96.62 537 LEU A C 1
ATOM 4119 O O . LEU A 1 537 ? -9.595 4.757 -1.833 1.00 96.62 537 LEU A O 1
ATOM 4123 N N . ASP A 1 538 ? -11.120 4.272 -3.398 1.00 96.50 538 ASP A N 1
ATOM 4124 C CA . ASP A 1 538 ? -11.534 5.665 -3.602 1.00 96.50 538 ASP A CA 1
ATOM 4125 C C . ASP A 1 538 ? -12.827 5.986 -2.848 1.00 96.50 538 ASP A C 1
ATOM 4127 O O . ASP A 1 538 ? -13.793 5.219 -2.873 1.00 96.50 538 ASP A O 1
ATOM 4131 N N . ARG A 1 539 ? -12.870 7.147 -2.184 1.00 96.56 539 ARG A N 1
ATOM 4132 C CA . ARG A 1 539 ? -14.099 7.650 -1.559 1.00 96.56 539 ARG A CA 1
ATOM 4133 C C . ARG A 1 539 ? -15.094 8.049 -2.653 1.00 96.56 539 ARG A C 1
ATOM 4135 O O . ARG A 1 539 ? -14.788 8.881 -3.502 1.00 96.56 539 ARG A O 1
ATOM 4142 N N . VAL A 1 540 ? -16.289 7.465 -2.623 1.00 97.31 540 VAL A N 1
ATOM 4143 C CA . VAL A 1 540 ? -17.325 7.629 -3.658 1.00 97.31 540 VAL A CA 1
ATOM 4144 C C . VAL A 1 540 ? -18.036 8.975 -3.531 1.00 97.31 540 VAL A C 1
ATOM 4146 O O . VAL A 1 540 ? -18.322 9.632 -4.529 1.00 97.31 540 VAL A O 1
ATOM 4149 N N . ASN A 1 541 ? -18.344 9.383 -2.302 1.00 95.06 541 ASN A N 1
ATOM 4150 C CA . ASN A 1 541 ? -19.101 10.593 -2.005 1.00 95.06 541 ASN A CA 1
ATOM 4151 C C . ASN A 1 541 ? -18.200 11.693 -1.424 1.00 95.06 541 ASN A C 1
ATOM 4153 O O . ASN A 1 541 ? -17.403 11.440 -0.526 1.00 95.06 541 ASN A O 1
ATOM 4157 N N . SER A 1 542 ? -18.340 12.929 -1.915 1.00 91.31 542 SER A N 1
ATOM 4158 C CA . SER A 1 542 ? -17.612 14.097 -1.388 1.00 91.31 542 SER A CA 1
ATOM 4159 C C . SER A 1 542 ? -18.240 14.668 -0.115 1.00 91.31 542 SER A C 1
ATOM 4161 O O . SER A 1 542 ? -17.545 15.264 0.695 1.00 91.31 542 SER A O 1
ATOM 4163 N N . GLU A 1 543 ? -19.546 14.460 0.062 1.00 92.81 543 GLU A N 1
ATOM 4164 C CA . GLU A 1 543 ? -20.326 14.869 1.233 1.00 92.81 543 GLU A CA 1
ATOM 4165 C C . GLU A 1 543 ? -20.966 13.641 1.890 1.00 92.81 543 GLU A C 1
ATOM 4167 O O . GLU A 1 543 ? -21.312 12.697 1.168 1.00 92.81 543 GLU A O 1
ATOM 4172 N N . PRO A 1 544 ? -21.167 13.621 3.220 1.00 95.00 544 PRO A N 1
ATOM 4173 C CA . PRO A 1 544 ? -21.703 12.454 3.909 1.00 95.00 544 PRO A CA 1
ATOM 4174 C C . PRO A 1 544 ? -23.050 11.950 3.379 1.00 95.00 544 PRO A C 1
ATOM 4176 O O . PRO A 1 544 ? -24.011 12.704 3.206 1.00 95.00 544 PRO A O 1
ATOM 4179 N N . LEU A 1 545 ? -23.148 10.634 3.187 1.00 95.56 545 LEU A N 1
ATOM 4180 C CA . LEU A 1 545 ? -24.381 9.958 2.796 1.00 95.56 545 LEU A CA 1
ATOM 4181 C C . LEU A 1 545 ? -25.304 9.804 3.997 1.00 95.56 545 LEU A C 1
ATOM 4183 O O . LEU A 1 545 ? -24.965 9.130 4.966 1.00 95.56 545 LEU A O 1
ATOM 4187 N N . LYS A 1 546 ? -26.502 10.380 3.914 1.00 96.19 546 LYS A N 1
ATOM 4188 C CA . LYS A 1 546 ? -27.538 10.199 4.934 1.00 96.19 546 LYS A CA 1
ATOM 4189 C C . LYS A 1 546 ? -28.313 8.923 4.649 1.00 96.19 546 LYS A C 1
ATOM 4191 O O . LYS A 1 546 ? -29.104 8.883 3.708 1.00 96.19 546 LYS A O 1
ATOM 4196 N N . LEU A 1 547 ? -28.093 7.898 5.465 1.00 96.12 547 LEU A N 1
ATOM 4197 C CA . LEU A 1 547 ? -28.769 6.610 5.342 1.00 96.12 547 LEU A CA 1
ATOM 4198 C C . LEU A 1 547 ? -29.744 6.396 6.497 1.00 96.12 547 LEU A C 1
ATOM 4200 O O . LEU A 1 547 ? -29.522 6.842 7.627 1.00 96.12 547 LEU A O 1
ATOM 4204 N N . LYS A 1 548 ? -30.839 5.701 6.188 1.00 94.81 548 LYS A N 1
ATOM 4205 C CA . LYS A 1 548 ? -31.775 5.171 7.177 1.00 94.81 548 LYS A CA 1
ATOM 4206 C C . LYS A 1 548 ? -31.408 3.738 7.504 1.00 94.81 548 LYS A C 1
ATOM 4208 O O . LYS A 1 548 ? -30.998 2.992 6.614 1.00 94.81 548 LYS A O 1
ATOM 4213 N N . LYS A 1 549 ? -31.571 3.373 8.775 1.00 96.56 549 LYS A N 1
ATOM 4214 C CA . LYS A 1 549 ? -31.368 2.014 9.260 1.00 96.56 549 LYS A CA 1
ATOM 4215 C C . LYS A 1 549 ? -32.190 1.023 8.436 1.00 96.56 549 LYS A C 1
ATOM 4217 O O . LYS A 1 549 ? -33.374 1.250 8.190 1.00 96.56 549 LYS A O 1
ATOM 4222 N N . GLY A 1 550 ? -31.575 -0.112 8.124 1.00 96.12 550 GLY A N 1
ATOM 4223 C CA . GLY A 1 550 ? -32.177 -1.205 7.373 1.00 96.12 550 GLY A CA 1
ATOM 4224 C C . GLY A 1 550 ? -31.730 -1.217 5.918 1.00 96.12 550 GLY A C 1
ATOM 4225 O O . GLY A 1 550 ? -30.654 -0.719 5.582 1.00 96.12 550 GLY A O 1
ATOM 4226 N N . GLN A 1 551 ? -32.567 -1.803 5.072 1.00 97.25 551 GLN A N 1
ATOM 4227 C CA . GLN A 1 551 ? -32.196 -2.151 3.711 1.00 97.25 551 GLN A CA 1
ATOM 4228 C C . GLN A 1 551 ? -32.077 -0.920 2.805 1.00 97.25 551 GLN A C 1
ATOM 4230 O O . GLN A 1 551 ? -32.959 -0.063 2.762 1.00 97.25 551 GLN A O 1
ATOM 4235 N N . ASN A 1 552 ? -30.983 -0.867 2.055 1.00 97.19 552 ASN A N 1
ATOM 4236 C CA . ASN A 1 552 ? -30.653 0.137 1.055 1.00 97.19 552 ASN A CA 1
ATOM 4237 C C . ASN A 1 552 ? -30.191 -0.566 -0.234 1.00 97.19 552 ASN A C 1
ATOM 4239 O O . ASN A 1 552 ? -29.816 -1.741 -0.225 1.00 97.19 552 ASN A O 1
ATOM 4243 N N . THR A 1 553 ? -30.208 0.161 -1.349 1.00 97.44 553 THR A N 1
ATOM 4244 C CA . THR A 1 553 ? -29.779 -0.344 -2.664 1.00 97.44 553 THR A CA 1
ATOM 4245 C C . THR A 1 553 ? -28.615 0.471 -3.205 1.00 97.44 553 THR A C 1
ATOM 4247 O O . THR A 1 553 ? -28.563 1.691 -3.037 1.00 97.44 553 THR A O 1
ATOM 4250 N N . LEU A 1 554 ? -27.684 -0.216 -3.861 1.00 97.62 554 LEU A N 1
ATOM 4251 C CA . LEU A 1 554 ? -26.513 0.339 -4.520 1.00 97.62 554 LEU A CA 1
ATOM 4252 C C . LEU A 1 554 ? -26.452 -0.210 -5.946 1.00 97.62 554 LEU A C 1
ATOM 4254 O O . LEU A 1 554 ? -26.129 -1.374 -6.171 1.00 97.62 554 LEU A O 1
ATOM 4258 N N . ARG A 1 555 ? -26.773 0.634 -6.921 1.00 98.44 555 ARG A N 1
ATOM 4259 C CA . ARG A 1 555 ? -26.672 0.312 -8.343 1.00 98.44 555 ARG A CA 1
ATOM 4260 C C . ARG A 1 555 ? -25.342 0.803 -8.891 1.00 98.44 555 ARG A C 1
ATOM 4262 O O . ARG A 1 555 ? -25.017 1.981 -8.767 1.00 98.44 555 ARG A O 1
ATOM 4269 N N . VAL A 1 556 ? -24.604 -0.091 -9.535 1.00 98.56 556 VAL A N 1
ATOM 4270 C CA . VAL A 1 556 ? -23.322 0.194 -10.179 1.00 98.56 556 VAL A CA 1
ATOM 4271 C C . VAL A 1 556 ? -23.492 0.024 -11.679 1.00 98.56 556 VAL A C 1
ATOM 4273 O O . VAL A 1 556 ? -24.086 -0.952 -12.133 1.00 98.56 556 VAL A O 1
ATOM 4276 N N . SER A 1 557 ? -23.031 0.977 -12.479 1.00 98.44 557 SER A N 1
ATOM 4277 C CA . SER A 1 557 ? -23.163 0.906 -13.941 1.00 98.44 557 SER A CA 1
ATOM 4278 C C . SER A 1 557 ? -21.928 1.469 -14.612 1.00 98.44 557 SER A C 1
ATOM 4280 O O . SER A 1 557 ? -21.284 2.360 -14.061 1.00 98.44 557 SER A O 1
ATOM 4282 N N . TYR A 1 558 ? -21.586 0.971 -15.797 1.00 98.25 558 TYR A N 1
ATOM 4283 C CA . TYR A 1 558 ? -20.510 1.592 -16.561 1.00 98.25 558 TYR A CA 1
ATOM 4284 C C . TYR A 1 558 ? -20.873 3.038 -16.912 1.00 98.25 558 TYR A C 1
ATOM 4286 O O . TYR A 1 558 ? -21.979 3.315 -17.375 1.00 98.25 558 TYR A O 1
ATOM 4294 N N . ALA A 1 559 ? -19.931 3.950 -16.695 1.00 97.19 559 ALA A N 1
ATOM 4295 C CA . ALA A 1 559 ? -20.096 5.380 -16.946 1.00 97.19 559 ALA A CA 1
ATOM 4296 C C . ALA A 1 559 ? -18.880 5.988 -17.667 1.00 97.19 559 ALA A C 1
ATOM 4298 O O . ALA A 1 559 ? -18.741 7.210 -17.726 1.00 97.19 559 ALA A O 1
ATOM 4299 N N . GLY A 1 560 ? -17.979 5.143 -18.182 1.00 95.56 560 GLY A N 1
ATOM 4300 C CA . GLY A 1 560 ? -16.816 5.581 -18.944 1.00 95.56 560 GLY A CA 1
ATOM 4301 C C . GLY A 1 560 ? -17.200 6.097 -20.330 1.00 95.56 560 GLY A C 1
ATOM 4302 O O . GLY A 1 560 ? -18.159 5.622 -20.939 1.00 95.56 560 GLY A O 1
ATOM 4303 N N . SER A 1 561 ? -16.445 7.069 -20.839 1.00 93.62 561 SER A N 1
ATOM 4304 C CA . SER A 1 561 ? -16.641 7.611 -22.188 1.00 93.62 561 SER A CA 1
ATOM 4305 C C . SER A 1 561 ? -16.067 6.719 -23.292 1.00 93.62 561 SER A C 1
ATOM 4307 O O . SER A 1 561 ? -16.478 6.858 -24.443 1.00 93.62 561 SER A O 1
ATOM 4309 N N . ASP A 1 562 ? -15.141 5.809 -22.967 1.00 89.56 562 ASP A N 1
ATOM 4310 C CA . ASP A 1 562 ? -14.555 4.870 -23.922 1.00 89.56 562 ASP A CA 1
ATOM 4311 C C . ASP A 1 562 ? -15.389 3.573 -23.975 1.00 89.56 562 ASP A C 1
ATOM 4313 O O . ASP A 1 562 ? -15.422 2.832 -22.990 1.00 89.56 562 ASP A O 1
ATOM 4317 N N . PRO A 1 563 ? -16.080 3.265 -25.086 1.00 86.19 563 PRO A N 1
ATOM 4318 C CA . PRO A 1 563 ? -16.924 2.075 -25.184 1.00 86.19 563 PRO A CA 1
ATOM 4319 C C . PRO A 1 563 ? -16.131 0.767 -25.323 1.00 86.19 563 PRO A C 1
ATOM 4321 O O . PRO A 1 563 ? -16.713 -0.302 -25.139 1.00 86.19 563 PRO A O 1
ATOM 4324 N N . ASP A 1 564 ? -14.837 0.834 -25.654 1.00 85.06 564 ASP A N 1
ATOM 4325 C CA . ASP A 1 564 ? -13.977 -0.339 -25.848 1.00 85.06 564 ASP A CA 1
ATOM 4326 C C . ASP A 1 564 ? -13.260 -0.752 -24.547 1.00 85.06 564 ASP A C 1
ATOM 4328 O O . ASP A 1 564 ? -12.591 -1.789 -24.495 1.00 85.06 564 ASP A O 1
ATOM 4332 N N . ARG A 1 565 ? -13.392 0.046 -23.480 1.00 89.12 565 ARG A N 1
ATOM 4333 C CA . ARG A 1 565 ? -12.820 -0.239 -22.162 1.00 89.12 565 ARG A CA 1
ATOM 4334 C C . ARG A 1 565 ? -13.867 -0.725 -21.168 1.00 89.12 565 ARG A C 1
ATOM 4336 O O . ARG A 1 565 ? -15.069 -0.709 -21.414 1.00 89.12 565 ARG A O 1
ATOM 4343 N N . ALA A 1 566 ? -13.369 -1.207 -20.033 1.00 93.38 566 ALA A N 1
ATOM 4344 C CA . ALA A 1 566 ? -14.188 -1.769 -18.979 1.00 93.38 566 ALA A CA 1
ATOM 4345 C C . ALA A 1 566 ? -13.721 -1.303 -17.598 1.00 93.38 566 ALA A C 1
ATOM 4347 O O . ALA A 1 566 ? -12.515 -1.185 -17.345 1.00 93.38 566 ALA A O 1
ATOM 4348 N N . ALA A 1 567 ? -14.686 -1.060 -16.716 1.00 96.75 567 ALA A N 1
ATOM 4349 C CA . ALA A 1 567 ? -14.461 -0.720 -15.321 1.00 96.75 567 ALA A CA 1
ATOM 4350 C C . ALA A 1 567 ? -14.472 -1.996 -14.475 1.00 96.75 567 ALA A C 1
ATOM 4352 O O . ALA A 1 567 ? -15.411 -2.780 -14.573 1.00 96.75 567 ALA A O 1
ATOM 4353 N N . LEU A 1 568 ? -13.449 -2.206 -13.646 1.00 96.62 568 LEU A N 1
ATOM 4354 C CA . LEU A 1 568 ? -13.376 -3.362 -12.746 1.00 96.62 568 LEU A CA 1
ATOM 4355 C C . LEU A 1 568 ? -13.730 -2.925 -11.327 1.00 96.62 568 LEU A C 1
ATOM 4357 O O . LEU A 1 568 ? -13.043 -2.064 -10.779 1.00 96.62 568 LEU A O 1
ATOM 4361 N N . VAL A 1 569 ? -14.785 -3.501 -10.757 1.00 98.06 569 VAL A N 1
ATOM 4362 C CA . VAL A 1 569 ? -15.324 -3.181 -9.428 1.00 98.06 569 VAL A CA 1
ATOM 4363 C C . VAL A 1 569 ? -15.214 -4.414 -8.534 1.00 98.06 569 VAL A C 1
ATOM 4365 O O . VAL A 1 569 ? -15.674 -5.490 -8.913 1.00 98.06 569 VAL A O 1
ATOM 4368 N N . ASP A 1 570 ? -14.589 -4.249 -7.371 1.00 97.25 570 ASP A N 1
ATOM 4369 C CA . ASP A 1 570 ? -14.277 -5.327 -6.425 1.00 97.25 570 ASP A CA 1
ATOM 4370 C C . ASP A 1 570 ? -15.302 -5.385 -5.286 1.00 97.25 570 ASP A C 1
ATOM 4372 O O . ASP A 1 570 ? -16.094 -6.315 -5.197 1.00 97.25 570 ASP A O 1
ATOM 4376 N N . ALA A 1 571 ? -15.354 -4.342 -4.457 1.00 98.00 571 ALA A N 1
ATOM 4377 C CA . ALA A 1 571 ? -16.262 -4.254 -3.316 1.00 98.00 571 ALA A CA 1
ATOM 4378 C C . ALA A 1 571 ? -16.407 -2.799 -2.853 1.00 98.00 571 ALA A C 1
ATOM 4380 O O . ALA A 1 571 ? -15.721 -1.905 -3.350 1.00 98.00 571 ALA A O 1
ATOM 4381 N N . PHE A 1 572 ? -17.274 -2.544 -1.876 1.00 98.50 572 PHE A N 1
ATOM 4382 C CA . PHE A 1 572 ? -17.433 -1.230 -1.258 1.00 98.50 572 PHE A CA 1
ATOM 4383 C C . PHE A 1 572 ? -17.258 -1.305 0.256 1.00 98.50 572 PHE A C 1
ATOM 4385 O O . PHE A 1 572 ? -17.733 -2.237 0.894 1.00 98.50 572 PHE A O 1
ATOM 4392 N N . LEU A 1 573 ? -16.602 -0.305 0.843 1.00 97.81 573 LEU A N 1
ATOM 4393 C CA . LEU A 1 573 ? -16.475 -0.155 2.289 1.00 97.81 573 LEU A CA 1
ATOM 4394 C C . LEU A 1 573 ? -17.427 0.949 2.740 1.00 97.81 573 LEU A C 1
ATOM 4396 O O . LEU A 1 573 ? -17.285 2.101 2.334 1.00 97.81 573 LEU A O 1
ATOM 4400 N N . LEU A 1 574 ? -18.388 0.607 3.588 1.00 97.50 574 LEU A N 1
ATOM 4401 C CA . LEU A 1 574 ? -19.313 1.563 4.182 1.00 97.50 574 LEU A CA 1
ATOM 4402 C C . LEU A 1 574 ? -18.952 1.769 5.656 1.00 97.50 574 LEU A C 1
ATOM 4404 O O . LEU A 1 574 ? -18.969 0.833 6.456 1.00 97.50 574 LEU A O 1
ATOM 4408 N N . SER A 1 575 ? -18.638 3.012 6.015 1.00 95.81 575 SER A N 1
ATOM 4409 C CA . SER A 1 575 ? -18.252 3.422 7.369 1.00 95.81 575 SER A CA 1
ATOM 4410 C C . SER A 1 575 ? -19.103 4.612 7.810 1.00 95.81 575 SER A C 1
ATOM 4412 O O . SER A 1 575 ? -19.271 5.542 7.022 1.00 95.81 575 SER A O 1
ATOM 4414 N N . PRO A 1 576 ? -19.619 4.661 9.050 1.00 95.88 576 PRO A N 1
ATOM 4415 C CA . PRO A 1 576 ? -20.122 5.897 9.631 1.00 95.88 576 PRO A CA 1
ATOM 4416 C C . PRO A 1 576 ? -19.054 6.992 9.560 1.00 95.88 576 PRO A C 1
ATOM 4418 O O . PRO A 1 576 ? -17.859 6.714 9.690 1.00 95.88 576 PRO A O 1
ATOM 4421 N N . VAL A 1 577 ? -19.486 8.241 9.383 1.00 96.44 577 VAL A N 1
ATOM 4422 C CA . VAL A 1 577 ? -18.589 9.404 9.460 1.00 96.44 577 VAL A CA 1
ATOM 4423 C C . VAL A 1 577 ? -18.006 9.545 10.862 1.00 96.44 577 VAL A C 1
ATOM 4425 O O . VAL A 1 577 ? -16.829 9.859 11.005 1.00 96.44 577 VAL A O 1
ATOM 4428 N N . VAL A 1 578 ? -18.817 9.269 11.887 1.00 96.12 578 VAL A N 1
ATOM 4429 C CA . VAL A 1 578 ? -18.374 9.200 13.280 1.00 96.12 578 VAL A CA 1
ATOM 4430 C C . VAL A 1 578 ? -18.554 7.775 13.780 1.00 96.12 578 VAL A C 1
ATOM 4432 O O . VAL A 1 578 ? -19.678 7.305 13.970 1.00 96.12 578 VAL A O 1
ATOM 4435 N N . VAL A 1 579 ? -17.443 7.081 14.002 1.00 94.62 579 VAL A N 1
ATOM 4436 C CA . VAL A 1 579 ? -17.445 5.723 14.543 1.00 94.62 579 VAL A CA 1
ATOM 4437 C C . VAL A 1 579 ? -17.510 5.810 16.061 1.00 94.62 579 VAL A C 1
ATOM 4439 O O . VAL A 1 579 ? -16.644 6.414 16.689 1.00 94.62 579 VAL A O 1
ATOM 4442 N N . THR A 1 580 ? -18.543 5.215 16.656 1.00 94.12 580 THR A N 1
ATOM 4443 C CA . THR A 1 580 ? -18.733 5.207 18.112 1.00 94.12 580 THR A CA 1
ATOM 4444 C C . THR A 1 580 ? -18.495 3.817 18.679 1.00 94.12 580 THR A C 1
ATOM 4446 O O . THR A 1 580 ? -19.028 2.839 18.150 1.00 94.12 580 THR A O 1
ATOM 4449 N N . ARG A 1 581 ? -17.753 3.727 19.785 1.00 94.44 581 ARG A N 1
ATOM 4450 C CA . ARG A 1 581 ? -17.634 2.493 20.563 1.00 94.44 581 ARG A CA 1
ATOM 4451 C C . ARG A 1 581 ? -17.706 2.770 22.051 1.00 94.44 581 ARG A C 1
ATOM 4453 O O . ARG A 1 581 ? -17.009 3.634 22.569 1.00 94.44 581 ARG A O 1
ATOM 4460 N N . GLU A 1 582 ? -18.534 1.992 22.726 1.00 95.50 582 GLU A N 1
ATOM 4461 C CA . GLU A 1 582 ? -18.711 2.061 24.167 1.00 95.50 582 GLU A CA 1
ATOM 4462 C C . GLU A 1 582 ? -17.942 0.936 24.864 1.00 95.50 582 GLU A C 1
ATOM 4464 O O . GLU A 1 582 ? -17.854 -0.195 24.374 1.00 95.50 582 GLU A O 1
ATOM 4469 N N . PHE A 1 583 ? -17.413 1.255 26.037 1.00 95.88 583 PHE A N 1
ATOM 4470 C CA . PHE A 1 583 ? -16.693 0.352 26.913 1.00 95.88 583 PHE A CA 1
ATOM 4471 C C . PHE A 1 583 ? -17.222 0.481 28.341 1.00 95.88 583 PHE A C 1
ATOM 4473 O O . PHE A 1 583 ? -17.692 1.539 28.763 1.00 95.88 583 PHE A O 1
ATOM 4480 N N . MET A 1 584 ? -17.114 -0.613 29.087 1.00 96.25 584 MET A N 1
ATOM 4481 C CA . MET A 1 584 ? -17.378 -0.677 30.516 1.00 96.25 584 MET A CA 1
ATOM 4482 C C . MET A 1 584 ? -16.065 -0.950 31.245 1.00 96.25 584 MET A C 1
ATOM 4484 O O . MET A 1 584 ? -15.394 -1.947 30.966 1.00 96.25 584 MET A O 1
ATOM 4488 N N . GLY A 1 585 ? -15.693 -0.056 32.150 1.00 93.31 585 GLY A N 1
ATOM 4489 C CA . GLY A 1 585 ? -14.545 -0.190 33.031 1.00 93.31 585 GLY A CA 1
ATOM 4490 C C . GLY A 1 585 ? -14.894 -0.855 34.366 1.00 93.31 585 GLY A C 1
ATOM 4491 O O . GLY A 1 585 ? -16.042 -1.248 34.614 1.00 93.31 585 GLY A O 1
ATOM 4492 N N . PRO A 1 586 ? -13.904 -0.967 35.268 1.00 88.50 586 PRO A N 1
ATOM 4493 C CA . PRO A 1 586 ? -14.143 -1.321 36.663 1.00 88.50 586 PRO A CA 1
ATOM 4494 C C . PRO A 1 586 ? -15.201 -0.405 37.300 1.00 88.50 586 PRO A C 1
ATOM 4496 O O . PRO A 1 586 ? -15.336 0.755 36.927 1.00 88.50 586 PRO A O 1
ATOM 4499 N N . ASN A 1 587 ? -15.960 -0.917 38.273 1.00 90.31 587 ASN A N 1
ATOM 4500 C CA . ASN A 1 587 ? -16.991 -0.157 39.003 1.00 90.31 587 ASN A CA 1
ATOM 4501 C C . ASN A 1 587 ? -18.119 0.445 38.135 1.00 90.31 587 ASN A C 1
ATOM 4503 O O . ASN A 1 587 ? -18.786 1.380 38.571 1.00 90.31 587 ASN A O 1
ATOM 4507 N N . ASN A 1 588 ? -18.375 -0.113 36.946 1.00 89.75 588 ASN A N 1
ATOM 4508 C CA . ASN A 1 588 ? -19.355 0.389 35.973 1.00 89.75 588 ASN A CA 1
ATOM 4509 C C . ASN A 1 588 ? -19.043 1.795 35.423 1.00 89.75 588 ASN A C 1
ATOM 4511 O O . ASN A 1 588 ? -19.961 2.493 34.982 1.00 89.75 588 ASN A O 1
ATOM 4515 N N . GLU A 1 589 ? -17.771 2.210 35.437 1.00 94.62 589 GLU A N 1
ATOM 4516 C CA . GLU A 1 589 ? -17.320 3.384 34.681 1.00 94.62 589 GLU A CA 1
ATOM 4517 C C . GLU A 1 589 ? -17.632 3.175 33.196 1.00 94.62 589 GLU A C 1
ATOM 4519 O O . GLU A 1 589 ? -17.373 2.102 32.644 1.00 94.62 589 GLU A O 1
ATOM 4524 N N . ARG A 1 590 ? -18.215 4.179 32.543 1.00 96.12 590 ARG A N 1
ATOM 4525 C CA . ARG A 1 590 ? -18.495 4.120 31.109 1.00 96.12 590 ARG A CA 1
ATOM 4526 C C . ARG A 1 590 ? -17.392 4.857 30.378 1.00 96.12 590 ARG A C 1
ATOM 4528 O O . ARG A 1 590 ? -16.864 5.832 30.877 1.00 96.12 590 ARG A O 1
ATOM 4535 N N . LEU A 1 591 ? -17.050 4.382 29.193 1.00 96.12 591 LEU A N 1
ATOM 4536 C CA . LEU A 1 591 ? -16.192 5.113 28.274 1.00 96.12 591 LEU A CA 1
ATOM 4537 C C . LEU A 1 591 ? -16.827 5.052 26.895 1.00 96.12 591 LEU A C 1
ATOM 4539 O O . LEU A 1 591 ? -17.106 3.966 26.392 1.00 96.12 591 LEU A O 1
ATOM 4543 N N . THR A 1 592 ? -17.029 6.203 26.269 1.00 96.81 592 THR A N 1
ATOM 4544 C CA . THR A 1 592 ? -17.483 6.301 24.884 1.00 96.81 592 THR A CA 1
ATOM 4545 C C . THR A 1 592 ? -16.386 6.921 24.040 1.00 96.81 592 THR A C 1
ATOM 4547 O O . THR A 1 592 ? -16.031 8.083 24.221 1.00 96.81 592 THR A O 1
ATOM 4550 N N . LEU A 1 593 ? -15.877 6.145 23.089 1.00 96.44 593 LEU A N 1
ATOM 4551 C CA . LEU A 1 593 ? -15.011 6.637 22.030 1.00 96.44 593 LEU A CA 1
ATOM 4552 C C . LEU A 1 593 ? -15.847 7.110 20.853 1.00 96.44 593 LEU A C 1
ATOM 4554 O O . LEU A 1 593 ? -16.730 6.380 20.397 1.00 96.44 593 LEU A O 1
ATOM 4558 N N . ARG A 1 594 ? -15.533 8.296 20.330 1.00 96.31 594 ARG A N 1
ATOM 4559 C CA . ARG A 1 594 ? -16.073 8.798 19.062 1.00 96.31 594 ARG A CA 1
ATOM 4560 C C . ARG A 1 594 ? -14.932 9.233 18.165 1.00 96.31 594 ARG A C 1
ATOM 4562 O O . ARG A 1 594 ? -14.252 10.207 18.466 1.00 96.31 594 ARG A O 1
ATOM 4569 N N . TYR A 1 595 ? -14.738 8.500 17.080 1.00 96.44 595 TYR A N 1
ATOM 4570 C CA . TYR A 1 595 ? -13.738 8.807 16.072 1.00 96.44 595 TYR A CA 1
ATOM 4571 C C . TYR A 1 595 ? -14.394 9.483 14.868 1.00 96.44 595 TYR A C 1
ATOM 4573 O O . TYR A 1 595 ? -15.235 8.864 14.213 1.00 96.44 595 TYR A O 1
ATOM 4581 N N . ASP A 1 596 ? -14.031 10.732 14.574 1.00 95.75 596 ASP A N 1
ATOM 4582 C CA . ASP A 1 596 ? -14.517 11.458 13.396 1.00 95.75 596 ASP A CA 1
ATOM 4583 C C . ASP A 1 596 ? -13.572 11.248 12.207 1.00 95.75 596 ASP A C 1
ATOM 4585 O O . ASP A 1 596 ? -12.457 11.774 12.171 1.00 95.75 596 ASP A O 1
ATOM 4589 N N . MET A 1 597 ? -14.051 10.520 11.196 1.00 93.88 597 MET A N 1
ATOM 4590 C CA . MET A 1 597 ? -13.308 10.217 9.972 1.00 93.88 597 MET A CA 1
ATOM 4591 C C . MET A 1 597 ? -12.913 11.473 9.180 1.00 93.88 597 MET A C 1
ATOM 4593 O O . MET A 1 597 ? -12.002 11.392 8.371 1.00 93.88 597 MET A O 1
ATOM 4597 N N . ARG A 1 598 ? -13.587 12.619 9.360 1.00 92.31 598 ARG A N 1
ATOM 4598 C CA . ARG A 1 598 ? -13.276 13.871 8.638 1.00 92.31 598 ARG A CA 1
ATOM 4599 C C . ARG A 1 598 ? -12.070 14.586 9.222 1.00 92.31 598 ARG A C 1
ATOM 4601 O O . ARG A 1 598 ? -11.274 15.155 8.486 1.00 92.31 598 ARG A O 1
ATOM 4608 N N . ALA A 1 599 ? -11.994 14.612 10.549 1.00 90.44 599 ALA A N 1
ATOM 4609 C CA . ALA A 1 599 ? -10.976 15.361 11.275 1.00 90.44 599 ALA A CA 1
ATOM 4610 C C . ALA A 1 599 ? -9.775 14.488 11.655 1.00 90.44 599 ALA A C 1
ATOM 4612 O O . ALA A 1 599 ? -8.684 15.016 11.853 1.00 90.44 599 ALA A O 1
ATOM 4613 N N . GLY A 1 600 ? -9.964 13.167 11.749 1.00 91.00 600 GLY A N 1
ATOM 4614 C CA . GLY A 1 600 ? -8.957 12.266 12.301 1.00 91.00 600 GLY A CA 1
ATOM 4615 C C . GLY A 1 600 ? -8.796 12.500 13.798 1.00 91.00 600 GLY A C 1
ATOM 4616 O O . GLY A 1 600 ? -7.678 12.547 14.301 1.00 91.00 600 GLY A O 1
ATOM 4617 N N . ASP A 1 601 ? -9.921 12.722 14.480 1.00 91.31 601 ASP A N 1
ATOM 4618 C CA . ASP A 1 601 ? -9.967 13.084 15.892 1.00 91.31 601 ASP A CA 1
ATOM 4619 C C . ASP A 1 601 ? -10.735 12.031 16.692 1.00 91.31 601 ASP A C 1
ATOM 4621 O O . ASP A 1 601 ? -11.768 11.521 16.245 1.00 91.31 601 ASP A O 1
ATOM 4625 N N . LEU A 1 602 ? -10.216 11.706 17.874 1.00 95.31 602 LEU A N 1
ATOM 4626 C CA . LEU A 1 602 ? -10.769 10.709 18.781 1.00 95.31 602 LEU A CA 1
ATOM 4627 C C . LEU A 1 602 ? -11.183 11.386 20.087 1.00 95.31 602 LEU A C 1
ATOM 4629 O O . LEU A 1 602 ? -10.348 11.671 20.945 1.00 95.31 602 LEU A O 1
ATOM 4633 N N . ALA A 1 603 ? -12.488 11.571 20.267 1.00 95.69 603 ALA A N 1
ATOM 4634 C CA . ALA A 1 603 ? -13.060 12.057 21.514 1.00 95.69 603 ALA A CA 1
ATOM 4635 C C . ALA A 1 603 ? -13.285 10.908 22.512 1.00 95.69 603 ALA A C 1
ATOM 4637 O O . ALA A 1 603 ? -13.683 9.802 22.129 1.00 95.69 603 ALA A O 1
ATOM 4638 N N . TRP A 1 604 ? -13.056 11.207 23.793 1.00 94.94 604 TRP A N 1
ATOM 4639 C CA . TRP A 1 604 ? -13.213 10.300 24.930 1.00 94.94 604 TRP A CA 1
ATOM 4640 C C . TRP A 1 604 ? -14.202 10.909 25.923 1.00 94.94 604 TRP A C 1
ATOM 4642 O O . TRP A 1 604 ? -13.887 11.929 26.535 1.00 94.94 604 TRP A O 1
ATOM 4652 N N . ASP A 1 605 ? -15.352 10.264 26.114 1.00 94.31 605 ASP A N 1
ATOM 4653 C CA . ASP A 1 605 ? -16.325 10.644 27.143 1.00 94.31 605 ASP A CA 1
ATOM 4654 C C . ASP A 1 605 ? -16.380 9.564 28.228 1.00 94.31 605 ASP A C 1
ATOM 4656 O O . ASP A 1 605 ? -16.719 8.417 27.925 1.00 94.31 605 ASP A O 1
ATOM 4660 N N . GLU A 1 606 ? -16.059 9.931 29.471 1.00 89.38 606 GLU A N 1
ATOM 4661 C CA . GLU A 1 606 ? -16.034 9.050 30.656 1.00 89.38 606 GLU A CA 1
ATOM 4662 C C . GLU A 1 606 ? -17.160 9.351 31.654 1.00 89.38 606 GLU A C 1
ATOM 4664 O O . GLU A 1 606 ? -17.453 10.553 31.862 1.00 89.38 606 GLU A O 1
#

Foldseek 3Di:
DPDQQFLLVLLVVLQVLLVCCLVPNDDVSLVSNCVSLVVQLVLFDADQLGPVFRDRARGPQQSRKDFLQRNLSLLSLLSNCQSVVPVSSLVSSVRCLLTVVLLCLLFPPFGMTSFDTHRFWDFLNSLLSSLSSLLSSCVSPVPLVSLQSSLQSLLVCVQLHLLSHHQADPVVLFGWTTAGNVRDTRRDRDPNRSVSNVSSCVSRVVPPSRNQNSFKHFPDNHGLWDWFWQVQWDWDWDDKDKDFAQDPSHHGFDVRIWIKFFVTTKIKGKDFDAAFAWKWKKFWFKQAEADFPQDEFEAAADDPDDFALPCPDVNSVLFDKAKQFDLLQWLDDSVLDPGRQAFMKIWGWHDDQWWIKIKMDGAHQDPDPPAFQPFARQQKKWKWWFLQQPQAATLFIWIWTAHPVAIFIATPVVRGTQPPKDKHKDADVRGIMIIIIHTCVSSVHHDDDAQDKIFMKMWGHSDDPIIGIRQSADRRGSNSGRIYGHHHHRPPDDPPDDPPRPPPCDQQQWWKWKAKQNPDIFIGGRHPDHHRIDIHMGTGDPGIDRDHGTMIMIMMHTRGPNNVGIIMTRIMMMGGQWRWIWIAGPPRDIWIWIQGSVNSHIDIDD

Radius of gyration: 27.75 Å; chains: 1; bounding box: 70×42×81 Å